Protein AF-0000000085314714 (afdb_hom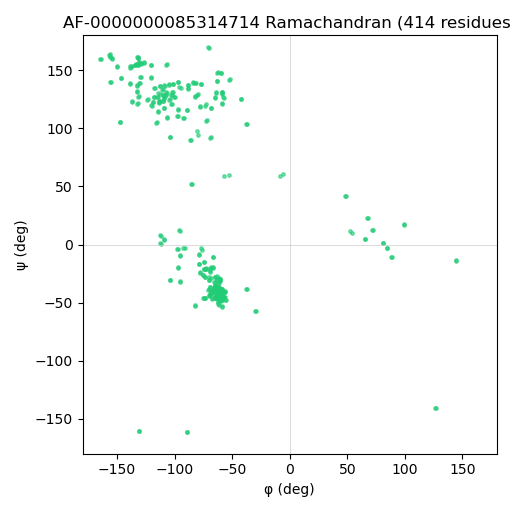odimer)

Nearest PDB structures (foldseek):
  2amh-assembly1_A  TM=9.306E-01  e=4.611E-21  Trypanosoma brucei
  4oo0-assembly1_B  TM=8.594E-01  e=4.363E-16  Burkholderia cenocepacia J2315
  2p5x-assembly2_B  TM=8.399E-01  e=3.179E-16  Homo sapiens
  4lu1-assembly1_A  TM=8.418E-01  e=2.316E-16  Escherichia coli K-12
  4jhc-assembly1_A  TM=8.357E-01  e=5.987E-16  Escherichia coli K-12

Foldseek 3Di:
DPDLVVLQVQEEEEEADPAPLVVVVCVVLPDDYHYHYFDDDLVVQDDQDQQVSFQVSQVVSVVRVCVVVVLQLPQPPPHRKYKYKGKGKWKADPSDTFFQDPDLVQLLVLVQSLEQHKIKMKMKIWMATSNVRDIDIDMDMKMWHWYGQDPVLSVVLSVVVPLRRGHSSDDCPDPSGVVGTDDMGDDPSNRSHDDPVVVVVRSSVNSVD/DPDLVVLQVQEEEEEQDPAPLVVVVCVVLPDDYHYHYFDDDLVVQDDQDQQVSFQVSQVVSVVRVCVVVVLDLPQPPPHRKYKYKGKGKWKADPSDTFFQDPDLVQLLVLVQSLEQHKIKMKMKIWMATSNVRDIDIDMDMKMWHWYGQDPVLSVVLSVVVPLRRGHSSDDCPDPSGVVGTDDMGDDPSNRSHDDPVVVVVRSSVNSVD

Sequence (418 aa):
MANPRFQMKNAKIILGSSSMARRKILEEMGYEFTVMVADIDEKSIRREKPEDLVLALAEAKADAIISRLGIEGHKEENAHPTLLITADTVVVYEGMIREKPSSKEEARHFVKGYSGGCAIVVGSVVITNFTTGIKKRGWDRSEVYFHDIPDAVIDKLIDDGVTLNVAGGLMLEHPLTAPFVDTVIGTPDGVMGLSKSLTQKLLEESLESMANPRFQMKNAKIILGSSSMARRKILEEMGYEFTVMVADIDEKSIRREKPEDLVLALAEAKADAIISRLGIEGHKEENAHPTLLITADTVVVYEGMIREKPSSKEEARHFVKGYSGGCAIVVGSVVITNFTTGIKKRGWDRSEVYFHDIPDAVIDKLIDDGVTLNVAGGLMLEHPLTAPFVDTVIGTPDGVMGLSKSLTQKLLEESLES

Organism: NCBI:txid3103831

Structure (mmCIF, N/CA/C/O backbone):
data_AF-0000000085314714-model_v1
#
loop_
_entity.id
_entity.type
_entity.pdbx_description
1 polymer 'Maf-like protein'
#
loop_
_atom_site.group_PDB
_atom_site.id
_atom_site.type_symbol
_atom_site.label_atom_id
_atom_site.label_alt_id
_atom_site.label_comp_id
_atom_site.label_asym_id
_atom_site.label_entity_id
_atom_site.label_seq_id
_atom_site.pdbx_PDB_ins_code
_atom_site.Cartn_x
_atom_site.Cartn_y
_atom_site.Cartn_z
_atom_site.occupancy
_atom_site.B_iso_or_equiv
_atom_site.auth_seq_id
_atom_site.auth_comp_id
_atom_site.auth_asym_id
_atom_site.auth_atom_id
_atom_site.pdbx_PDB_model_num
ATOM 1 N N . MET A 1 1 ? -25.906 -23.328 -9.234 1 29 1 MET A N 1
ATOM 2 C CA . MET A 1 1 ? -24.453 -23.25 -9.094 1 29 1 MET A CA 1
ATOM 3 C C . MET A 1 1 ? -24.047 -22.438 -7.875 1 29 1 MET A C 1
ATOM 5 O O . MET A 1 1 ? -24.578 -21.344 -7.66 1 29 1 MET A O 1
ATOM 9 N N . ALA A 1 2 ? -23.5 -23.031 -6.934 1 41.5 2 ALA A N 1
ATOM 10 C CA . ALA A 1 2 ? -23.312 -22.391 -5.629 1 41.5 2 ALA A CA 1
ATOM 11 C C . ALA A 1 2 ? -22.5 -21.109 -5.754 1 41.5 2 ALA A C 1
ATOM 13 O O . ALA A 1 2 ? -21.688 -20.969 -6.668 1 41.5 2 ALA A O 1
ATOM 14 N N . ASN A 1 3 ? -22.969 -20.031 -5.258 1 42.62 3 ASN A N 1
ATOM 15 C CA . ASN A 1 3 ? -22.312 -18.719 -5.203 1 42.62 3 ASN A CA 1
ATOM 16 C C . ASN A 1 3 ? -20.828 -18.844 -4.93 1 42.62 3 ASN A C 1
ATOM 18 O O . ASN A 1 3 ? -20.422 -19.422 -3.92 1 42.62 3 ASN A O 1
ATOM 22 N N . PRO A 1 4 ? -19.984 -18.672 -5.98 1 50.34 4 PRO A N 1
ATOM 23 C CA . PRO A 1 4 ? -18.531 -18.844 -5.855 1 50.34 4 PRO A CA 1
ATOM 24 C C . PRO A 1 4 ? -17.984 -18.344 -4.52 1 50.34 4 PRO A C 1
ATOM 26 O O . PRO A 1 4 ? -17.047 -18.938 -3.979 1 50.34 4 PRO A O 1
ATOM 29 N N . ARG A 1 5 ? -18.5 -17.297 -4.059 1 54.56 5 ARG A N 1
ATOM 30 C CA . ARG A 1 5 ? -18.016 -16.766 -2.789 1 54.56 5 ARG A CA 1
ATOM 31 C C . ARG A 1 5 ? -18.328 -17.719 -1.642 1 54.56 5 ARG A C 1
ATOM 33 O O . ARG A 1 5 ? -17.531 -17.859 -0.709 1 54.56 5 ARG A O 1
ATOM 40 N N . PHE A 1 6 ? -19.531 -18.406 -1.705 1 49.47 6 PHE A N 1
ATOM 41 C CA . PHE A 1 6 ? -19.938 -19.422 -0.737 1 49.47 6 PHE A CA 1
ATOM 42 C C . PHE A 1 6 ? -19.016 -20.641 -0.804 1 49.47 6 PHE A C 1
ATOM 44 O O . PHE A 1 6 ? -18.656 -21.203 0.228 1 49.47 6 PHE A O 1
ATOM 51 N N . GLN A 1 7 ? -18.672 -20.984 -2.018 1 57.12 7 GLN A N 1
ATOM 52 C CA . GLN A 1 7 ? -17.797 -22.141 -2.154 1 57.12 7 GLN A CA 1
ATOM 53 C C . GLN A 1 7 ? -16.391 -21.844 -1.63 1 57.12 7 GLN A C 1
ATOM 55 O O . GLN A 1 7 ? -15.688 -22.734 -1.167 1 57.12 7 GLN A O 1
ATOM 60 N N . MET A 1 8 ? -16.062 -20.594 -1.611 1 66.5 8 MET A N 1
ATOM 61 C CA . MET A 1 8 ? -14.75 -20.219 -1.118 1 66.5 8 MET A CA 1
ATOM 62 C C . MET A 1 8 ? -14.641 -20.438 0.386 1 66.5 8 MET A C 1
ATOM 64 O O . MET A 1 8 ? -13.586 -20.828 0.888 1 66.5 8 MET A O 1
ATOM 68 N N . LYS A 1 9 ? -15.836 -20.266 0.928 1 63.81 9 LYS A N 1
ATOM 69 C CA . LYS A 1 9 ? -15.852 -20.406 2.381 1 63.81 9 LYS A CA 1
ATOM 70 C C . LYS A 1 9 ? -15.594 -21.859 2.801 1 63.81 9 LYS A C 1
ATOM 72 O O . LYS A 1 9 ? -15.055 -22.109 3.879 1 63.81 9 LYS A O 1
ATOM 77 N N . ASN A 1 10 ? -15.789 -22.734 1.937 1 77.88 10 ASN A N 1
ATOM 78 C CA . ASN A 1 10 ? -15.656 -24.125 2.33 1 77.88 10 ASN A CA 1
ATOM 79 C C . ASN A 1 10 ? -14.461 -24.797 1.655 1 77.88 10 ASN A C 1
ATOM 81 O O . ASN A 1 10 ? -14.195 -25.969 1.868 1 77.88 10 ASN A O 1
ATOM 85 N N . ALA A 1 11 ? -13.805 -24.078 0.936 1 86.94 11 ALA A N 1
ATOM 86 C CA . ALA A 1 11 ? -12.672 -24.656 0.219 1 86.94 11 ALA A CA 1
ATOM 87 C C . ALA A 1 11 ? -11.438 -24.734 1.113 1 86.94 11 ALA A C 1
ATOM 89 O O . ALA A 1 11 ? -11.234 -23.875 1.968 1 86.94 11 ALA A O 1
ATOM 90 N N . LYS A 1 12 ? -10.758 -25.844 0.974 1 91.69 12 LYS A N 1
ATOM 91 C CA . LYS A 1 12 ? -9.438 -25.922 1.584 1 91.69 12 LYS A CA 1
ATOM 92 C C . LYS A 1 12 ? -8.391 -25.219 0.716 1 91.69 12 LYS A C 1
ATOM 94 O O . LYS A 1 12 ? -8.289 -25.5 -0.482 1 91.69 12 LYS A O 1
ATOM 99 N N . ILE A 1 13 ? -7.621 -24.344 1.322 1 95.44 13 ILE A N 1
ATOM 100 C CA . ILE A 1 13 ? -6.645 -23.578 0.559 1 95.44 13 ILE A CA 1
ATOM 101 C C . ILE A 1 13 ? -5.23 -23.969 0.988 1 95.44 13 ILE A C 1
ATOM 103 O O . ILE A 1 13 ? -4.949 -24.078 2.184 1 95.44 13 ILE A O 1
ATOM 107 N N . ILE A 1 14 ? -4.422 -24.25 0.016 1 96.38 14 ILE A N 1
ATOM 108 C CA . ILE A 1 14 ? -2.996 -24.484 0.217 1 96.38 14 ILE A CA 1
ATOM 109 C C . ILE A 1 14 ? -2.191 -23.375 -0.437 1 96.38 14 ILE A C 1
ATOM 111 O O . ILE A 1 14 ? -2.357 -23.094 -1.627 1 96.38 14 ILE A O 1
ATOM 115 N N . LEU A 1 15 ? -1.386 -22.719 0.31 1 98.12 15 LEU A N 1
ATOM 116 C CA . LEU A 1 15 ? -0.444 -21.734 -0.231 1 98.12 15 LEU A CA 1
ATOM 117 C C . LEU A 1 15 ? 0.9 -22.391 -0.532 1 98.12 15 LEU A C 1
ATOM 119 O O . LEU A 1 15 ? 1.63 -22.766 0.387 1 98.12 15 LEU A O 1
ATOM 123 N N . GLY A 1 16 ? 1.204 -22.547 -1.784 1 97.5 16 GLY A N 1
ATOM 124 C CA . GLY A 1 16 ? 2.447 -23.156 -2.223 1 97.5 16 GLY A CA 1
ATOM 125 C C . GLY A 1 16 ? 3.605 -22.188 -2.291 1 97.5 16 GLY A C 1
ATOM 126 O O . GLY A 1 16 ? 4.277 -22.078 -3.318 1 97.5 16 GLY A O 1
ATOM 127 N N . SER A 1 17 ? 3.857 -21.453 -1.229 1 96.06 17 SER A N 1
ATOM 128 C CA . SER A 1 17 ? 4.91 -20.438 -1.172 1 96.06 17 SER A CA 1
ATOM 129 C C . SER A 1 17 ? 5.512 -20.344 0.226 1 96.06 17 SER A C 1
ATOM 131 O O . SER A 1 17 ? 4.801 -20.469 1.225 1 96.06 17 SER A O 1
ATOM 133 N N . SER A 1 18 ? 6.785 -20.125 0.304 1 91.38 18 SER A N 1
ATOM 134 C CA . SER A 1 18 ? 7.453 -19.875 1.578 1 91.38 18 SER A CA 1
ATOM 135 C C . SER A 1 18 ? 7.508 -18.391 1.896 1 91.38 18 SER A C 1
ATOM 137 O O . SER A 1 18 ? 8.047 -17.984 2.932 1 91.38 18 SER A O 1
ATOM 139 N N . SER A 1 19 ? 7.047 -17.594 1.016 1 92.38 19 SER A N 1
ATOM 140 C CA . SER A 1 19 ? 7.117 -16.141 1.167 1 92.38 19 SER A CA 1
ATOM 141 C C . SER A 1 19 ? 6.285 -15.672 2.352 1 92.38 19 SER A C 1
ATOM 143 O O . SER A 1 19 ? 5.078 -15.914 2.404 1 92.38 19 SER A O 1
ATOM 145 N N . MET A 1 20 ? 6.902 -14.93 3.227 1 91.19 20 MET A N 1
ATOM 146 C CA . MET A 1 20 ? 6.195 -14.352 4.367 1 91.19 20 MET A CA 1
ATOM 147 C C . MET A 1 20 ? 5.172 -13.32 3.904 1 91.19 20 MET A C 1
ATOM 149 O O . MET A 1 20 ? 4.062 -13.258 4.438 1 91.19 20 MET A O 1
ATOM 153 N N . ALA A 1 21 ? 5.578 -12.578 2.934 1 93.44 21 ALA A N 1
ATOM 154 C CA . ALA A 1 21 ? 4.684 -11.555 2.4 1 93.44 21 ALA A CA 1
ATOM 155 C C . ALA A 1 21 ? 3.414 -12.18 1.826 1 93.44 21 ALA A C 1
ATOM 157 O O . ALA A 1 21 ? 2.307 -11.703 2.08 1 93.44 21 ALA A O 1
ATOM 158 N N . ARG A 1 22 ? 3.543 -13.227 1.074 1 96.75 22 ARG A N 1
ATOM 159 C CA . ARG A 1 22 ? 2.393 -13.891 0.471 1 96.75 22 ARG A CA 1
ATOM 160 C C . ARG A 1 22 ? 1.48 -14.484 1.539 1 96.75 22 ARG A C 1
ATOM 162 O O . ARG A 1 22 ? 0.255 -14.414 1.424 1 96.75 22 ARG A O 1
ATOM 169 N N . ARG A 1 23 ? 2.064 -15 2.549 1 96.38 23 ARG A N 1
ATOM 170 C CA . ARG A 1 23 ? 1.288 -15.523 3.668 1 96.38 23 ARG A CA 1
ATOM 171 C C . ARG A 1 23 ? 0.469 -14.422 4.328 1 96.38 23 ARG A C 1
ATOM 173 O O . ARG A 1 23 ? -0.729 -14.586 4.566 1 96.38 23 ARG A O 1
ATOM 180 N N . LYS A 1 24 ? 1.104 -13.359 4.625 1 94.5 24 LYS A N 1
ATOM 181 C CA . LYS A 1 24 ? 0.446 -12.227 5.273 1 94.5 24 LYS A CA 1
ATOM 182 C C . LYS A 1 24 ? -0.709 -11.703 4.426 1 94.5 24 LYS A C 1
ATOM 184 O O . LYS A 1 24 ? -1.791 -11.422 4.945 1 94.5 24 LYS A O 1
ATOM 189 N N . ILE A 1 25 ? -0.472 -11.578 3.174 1 95.25 25 ILE A N 1
ATOM 190 C CA . ILE A 1 25 ? -1.475 -11.031 2.266 1 95.25 25 ILE A CA 1
ATOM 191 C C . ILE A 1 25 ? -2.684 -11.961 2.213 1 95.25 25 ILE A C 1
ATOM 193 O O . ILE A 1 25 ? -3.828 -11.508 2.291 1 95.25 25 ILE A O 1
ATOM 197 N N . LEU A 1 26 ? -2.432 -13.242 2.08 1 96.06 26 LEU A N 1
ATOM 198 C CA . LEU A 1 26 ? -3.533 -14.195 2.035 1 96.06 26 LEU A CA 1
ATOM 199 C C . LEU A 1 26 ? -4.324 -14.18 3.34 1 96.06 26 LEU A C 1
ATOM 201 O O . LEU A 1 26 ? -5.551 -14.305 3.328 1 96.06 26 LEU A O 1
ATOM 205 N N . GLU A 1 27 ? -3.623 -14 4.438 1 94.5 27 GLU A N 1
ATOM 206 C CA . GLU A 1 27 ? -4.285 -13.844 5.727 1 94.5 27 GLU A CA 1
ATOM 207 C C . GLU A 1 27 ? -5.16 -12.594 5.75 1 94.5 27 GLU A C 1
ATOM 209 O O . GLU A 1 27 ? -6.301 -12.641 6.215 1 94.5 27 GLU A O 1
ATOM 214 N N . GLU A 1 28 ? -4.629 -11.555 5.277 1 90.62 28 GLU A N 1
ATOM 215 C CA . GLU A 1 28 ? -5.363 -10.289 5.234 1 90.62 28 GLU A CA 1
ATOM 216 C C . GLU A 1 28 ? -6.625 -10.414 4.383 1 90.62 28 GLU A C 1
ATOM 218 O O . GLU A 1 28 ? -7.609 -9.711 4.617 1 90.62 28 GLU A O 1
ATOM 223 N N . MET A 1 29 ? -6.605 -11.258 3.418 1 91.94 29 MET A N 1
ATOM 224 C CA . MET A 1 29 ? -7.762 -11.477 2.555 1 91.94 29 MET A CA 1
ATOM 225 C C . MET A 1 29 ? -8.844 -12.273 3.283 1 91.94 29 MET A C 1
ATOM 227 O O . MET A 1 29 ? -9.969 -12.398 2.791 1 91.94 29 MET A O 1
ATOM 231 N N . GLY A 1 30 ? -8.453 -12.883 4.398 1 89.19 30 GLY A N 1
ATOM 232 C CA . GLY A 1 30 ? -9.438 -13.562 5.234 1 89.19 30 GLY A CA 1
ATOM 233 C C . GLY A 1 30 ? -9.477 -15.062 5.008 1 89.19 30 GLY A C 1
ATOM 234 O O . GLY A 1 30 ? -10.438 -15.727 5.395 1 89.19 30 GLY A O 1
ATOM 235 N N . TYR A 1 31 ? -8.461 -15.57 4.406 1 92.56 31 TYR A N 1
ATOM 236 C CA . TYR A 1 31 ? -8.469 -17 4.105 1 92.56 31 TYR A CA 1
ATOM 237 C C . TYR A 1 31 ? -7.711 -17.781 5.168 1 92.56 31 TYR A C 1
ATOM 239 O O . TYR A 1 31 ? -6.695 -17.312 5.688 1 92.56 31 TYR A O 1
ATOM 247 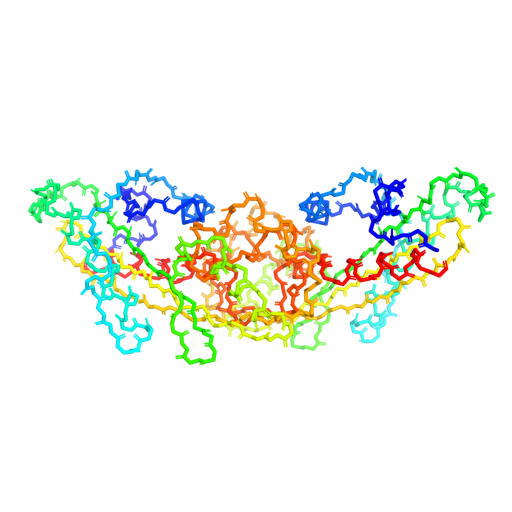N N . GLU A 1 32 ? -8.273 -18.906 5.508 1 93.56 32 GLU A N 1
ATOM 248 C CA . GLU A 1 32 ? -7.512 -19.938 6.215 1 93.56 32 GLU A CA 1
ATOM 249 C C . GLU A 1 32 ? -6.801 -20.875 5.238 1 93.56 32 GLU A C 1
ATOM 251 O O . GLU A 1 32 ? -7.375 -21.281 4.227 1 93.56 32 GLU A O 1
ATOM 256 N N . PHE A 1 33 ? -5.555 -21.172 5.578 1 96 33 PHE A N 1
ATOM 257 C CA . PHE A 1 33 ? -4.809 -21.969 4.617 1 96 33 PHE A CA 1
ATOM 258 C C . PHE A 1 33 ? -3.674 -22.719 5.301 1 96 33 PHE A C 1
ATOM 260 O O . PHE A 1 33 ? -3.33 -22.422 6.449 1 96 33 PHE A O 1
ATOM 267 N N . THR A 1 34 ? -3.188 -23.719 4.645 1 96 34 THR A N 1
ATOM 268 C CA . THR A 1 34 ? -1.948 -24.406 5.008 1 96 34 THR A CA 1
ATOM 269 C C . THR A 1 34 ? -0.834 -24.047 4.023 1 96 34 THR A C 1
ATOM 271 O O . THR A 1 34 ? -1.103 -23.656 2.887 1 96 34 THR A O 1
ATOM 274 N N . VAL A 1 35 ? 0.402 -24.156 4.484 1 97 35 VAL A N 1
ATOM 275 C CA . VAL A 1 35 ? 1.544 -23.797 3.648 1 97 35 VAL A CA 1
ATOM 276 C C . VAL A 1 35 ? 2.285 -25.062 3.213 1 97 35 VAL A C 1
ATOM 278 O O . VAL A 1 35 ? 2.512 -25.953 4.02 1 97 35 VAL A O 1
ATOM 281 N N . MET A 1 36 ? 2.557 -25.156 2.012 1 94.94 36 MET A N 1
ATOM 282 C CA . MET A 1 36 ? 3.402 -26.203 1.451 1 94.94 36 MET A CA 1
ATOM 283 C C . MET A 1 36 ? 4.438 -25.625 0.495 1 94.94 36 MET A C 1
ATOM 285 O O . MET A 1 36 ? 4.082 -25.031 -0.53 1 94.94 36 MET A O 1
ATOM 289 N N . VAL A 1 37 ? 5.637 -25.828 0.771 1 93.31 37 VAL A N 1
ATOM 290 C CA . VAL A 1 37 ? 6.695 -25.219 -0.021 1 93.31 37 VAL A CA 1
ATOM 291 C C . VAL A 1 37 ? 7.164 -26.188 -1.098 1 93.31 37 VAL A C 1
ATOM 293 O O . VAL A 1 37 ? 7.32 -27.375 -0.837 1 93.31 37 VAL A O 1
ATOM 296 N N . ALA A 1 38 ? 7.289 -25.625 -2.273 1 90.5 38 ALA A N 1
ATOM 297 C CA . ALA A 1 38 ? 7.801 -26.422 -3.389 1 90.5 38 ALA A CA 1
ATOM 298 C C . ALA A 1 38 ? 9.328 -26.438 -3.389 1 90.5 38 ALA A C 1
ATOM 300 O O . ALA A 1 38 ? 9.969 -25.438 -3.072 1 90.5 38 ALA A O 1
ATOM 301 N N . ASP A 1 39 ? 9.859 -27.594 -3.678 1 88.38 39 ASP A N 1
ATOM 302 C CA . ASP A 1 39 ? 11.297 -27.75 -3.852 1 88.38 39 ASP A CA 1
ATOM 303 C C . ASP A 1 39 ? 11.664 -27.859 -5.332 1 88.38 39 ASP A C 1
ATOM 305 O O . ASP A 1 39 ? 11.656 -28.953 -5.902 1 88.38 39 ASP A O 1
ATOM 309 N N . ILE A 1 40 ? 11.961 -26.719 -5.902 1 92.12 40 ILE A N 1
ATOM 310 C CA . ILE A 1 40 ? 12.312 -26.75 -7.316 1 92.12 40 ILE A CA 1
ATOM 311 C C . ILE A 1 40 ? 13.609 -25.969 -7.539 1 92.12 40 ILE A C 1
ATOM 313 O O . ILE A 1 40 ? 13.984 -25.141 -6.715 1 92.12 40 ILE A O 1
ATOM 317 N N . ASP A 1 41 ? 14.297 -26.281 -8.625 1 93.38 41 ASP A N 1
ATOM 318 C CA . ASP A 1 41 ? 15.438 -25.484 -9.078 1 93.38 41 ASP A CA 1
ATOM 319 C C . ASP A 1 41 ? 14.992 -24.328 -9.961 1 93.38 41 ASP A C 1
ATOM 321 O O . ASP A 1 41 ? 14.969 -24.438 -11.188 1 93.38 41 ASP A O 1
ATOM 325 N N . GLU A 1 42 ? 14.719 -23.203 -9.312 1 91.19 42 GLU A N 1
ATOM 326 C CA . GLU A 1 42 ? 14.172 -22.047 -10.016 1 91.19 42 GLU A CA 1
ATOM 327 C C . GLU A 1 42 ? 15.133 -21.547 -11.078 1 91.19 42 GLU A C 1
ATOM 329 O O . GLU A 1 42 ? 14.711 -21.016 -12.109 1 91.19 42 GLU A O 1
ATOM 334 N N . LYS A 1 43 ? 16.391 -21.719 -10.914 1 89 43 LYS A N 1
ATOM 335 C CA . LYS A 1 43 ? 17.406 -21.172 -11.805 1 89 43 LYS A CA 1
ATOM 336 C C . LYS A 1 43 ? 17.422 -21.922 -13.141 1 89 43 LYS A C 1
ATOM 338 O O . LYS A 1 43 ? 17.938 -21.406 -14.141 1 89 43 LYS A O 1
ATOM 343 N N . SER A 1 44 ? 16.922 -23.062 -13.133 1 93.88 44 SER A N 1
ATOM 344 C CA . SER A 1 44 ? 16.906 -23.875 -14.344 1 93.88 44 SER A CA 1
ATOM 345 C C . SER A 1 44 ? 15.781 -23.438 -15.281 1 93.88 44 SER A C 1
ATOM 347 O O . SER A 1 44 ? 15.766 -23.812 -16.453 1 93.88 44 SER A O 1
ATOM 349 N N . ILE A 1 45 ? 14.852 -22.719 -14.805 1 95.5 45 ILE A N 1
ATOM 350 C CA . ILE A 1 45 ? 13.734 -22.234 -15.602 1 95.5 45 ILE A CA 1
ATOM 351 C C . ILE A 1 45 ? 14 -20.812 -16.078 1 95.5 45 ILE A C 1
ATOM 353 O O . ILE A 1 45 ? 14.109 -19.891 -15.258 1 95.5 45 ILE A O 1
ATOM 357 N N . ARG A 1 46 ? 14.102 -20.656 -17.391 1 94.69 46 ARG A N 1
ATOM 358 C CA . ARG A 1 46 ? 14.406 -19.328 -17.938 1 94.69 46 ARG A CA 1
ATOM 359 C C . ARG A 1 46 ? 13.438 -18.969 -19.047 1 94.69 46 ARG A C 1
ATOM 361 O O . ARG A 1 46 ? 12.984 -19.844 -19.797 1 94.69 46 ARG A O 1
ATOM 368 N N . ARG A 1 47 ? 13.055 -17.781 -19.016 1 96.06 47 ARG A N 1
ATOM 369 C CA . ARG A 1 47 ? 12.25 -17.172 -20.062 1 96.06 47 ARG A CA 1
ATOM 370 C C . ARG A 1 47 ? 12.75 -15.758 -20.391 1 96.06 47 ARG A C 1
ATOM 372 O O . ARG A 1 47 ? 13.32 -15.086 -19.516 1 96.06 47 ARG A O 1
ATOM 379 N N . GLU A 1 48 ? 12.516 -15.312 -21.594 1 94.69 48 GLU A N 1
ATOM 380 C CA . GLU A 1 48 ? 12.953 -13.984 -22.016 1 94.69 48 GLU A CA 1
ATOM 381 C C . GLU A 1 48 ? 12.07 -12.898 -21.406 1 94.69 48 GLU A C 1
ATOM 383 O O . GLU A 1 48 ? 12.578 -11.898 -20.875 1 94.69 48 GLU A O 1
ATOM 388 N N . LYS A 1 49 ? 10.812 -13.094 -21.469 1 97.75 49 LYS A N 1
ATOM 389 C CA . LYS A 1 49 ? 9.875 -12.109 -20.922 1 97.75 49 LYS A CA 1
ATOM 390 C C . LYS A 1 49 ? 9.594 -12.383 -19.453 1 97.75 49 LYS A C 1
ATOM 392 O O . LYS A 1 49 ? 9.344 -13.523 -19.062 1 97.75 49 LYS A O 1
ATOM 397 N N . PRO A 1 50 ? 9.633 -11.297 -18.625 1 98.31 50 PRO A N 1
ATOM 398 C CA . PRO A 1 50 ? 9.406 -11.492 -17.188 1 98.31 50 PRO A CA 1
ATOM 399 C C . PRO A 1 50 ? 8.07 -12.164 -16.891 1 98.31 50 PRO A C 1
ATOM 401 O O . PRO A 1 50 ? 7.984 -13 -15.992 1 98.31 50 PRO A O 1
ATOM 404 N N . GLU A 1 51 ? 6.973 -11.781 -17.625 1 98.38 51 GLU A N 1
ATOM 405 C CA . GLU A 1 51 ? 5.652 -12.352 -17.359 1 98.38 51 GLU A CA 1
ATOM 406 C C . GLU A 1 51 ? 5.641 -13.852 -17.656 1 98.38 51 GLU A C 1
ATOM 408 O O . GLU A 1 51 ? 4.996 -14.625 -16.938 1 98.38 51 GLU A O 1
ATOM 413 N N . ASP A 1 52 ? 6.363 -14.25 -18.703 1 98.38 52 ASP A N 1
ATOM 414 C CA . ASP A 1 52 ? 6.473 -15.672 -19 1 98.38 52 ASP A CA 1
ATOM 415 C C . ASP A 1 52 ? 7.266 -16.406 -17.922 1 98.38 52 ASP A C 1
ATOM 417 O O . ASP A 1 52 ? 6.93 -17.531 -17.562 1 98.38 52 ASP A O 1
ATOM 421 N N . LEU A 1 53 ? 8.305 -15.789 -17.5 1 98.44 53 LEU A N 1
ATOM 422 C CA . LEU A 1 53 ? 9.172 -16.406 -16.5 1 98.44 53 LEU A CA 1
ATOM 423 C C . LEU A 1 53 ? 8.406 -16.656 -15.203 1 98.44 53 LEU A C 1
ATOM 425 O O . LEU A 1 53 ? 8.406 -17.766 -14.688 1 98.44 53 LEU A O 1
ATOM 429 N N . VAL A 1 54 ? 7.746 -15.617 -14.68 1 98.5 54 VAL A N 1
ATOM 430 C CA . VAL A 1 54 ? 7.07 -15.766 -13.398 1 98.5 54 VAL A CA 1
ATOM 431 C C . VAL A 1 54 ? 5.945 -16.797 -13.516 1 98.5 54 VAL A C 1
ATOM 433 O O . VAL A 1 54 ? 5.68 -17.547 -12.57 1 98.5 54 VAL A O 1
ATOM 436 N N . LEU A 1 55 ? 5.254 -16.828 -14.641 1 98.69 55 LEU A N 1
ATOM 437 C CA . LEU A 1 55 ? 4.211 -17.828 -14.844 1 98.69 55 LEU A CA 1
ATOM 438 C C . LEU A 1 55 ? 4.805 -19.234 -14.859 1 98.69 55 LEU A C 1
ATOM 440 O O . LEU A 1 55 ? 4.273 -20.141 -14.211 1 98.69 55 LEU A O 1
ATOM 444 N N . ALA A 1 56 ? 5.891 -19.391 -15.594 1 98.38 56 ALA A N 1
ATOM 445 C CA . ALA A 1 56 ? 6.551 -20.688 -15.664 1 98.38 56 ALA A CA 1
ATOM 446 C C . ALA A 1 56 ? 6.992 -21.156 -14.273 1 98.38 56 ALA A C 1
ATOM 448 O O . ALA A 1 56 ? 6.824 -22.328 -13.93 1 98.38 56 ALA A O 1
ATOM 449 N N . LEU A 1 57 ? 7.516 -20.297 -13.508 1 97.88 57 LEU A N 1
ATOM 450 C CA . LEU A 1 57 ? 8 -20.625 -12.172 1 97.88 57 LEU A CA 1
ATOM 451 C C . LEU A 1 57 ? 6.844 -20.984 -11.25 1 97.88 57 LEU A C 1
ATOM 453 O O . LEU A 1 57 ? 6.926 -21.969 -10.508 1 97.88 57 LEU A O 1
ATOM 457 N N . ALA A 1 58 ? 5.781 -20.203 -11.258 1 98.25 58 ALA A N 1
ATOM 458 C CA . ALA A 1 58 ? 4.613 -20.5 -10.43 1 98.25 58 ALA A CA 1
ATOM 459 C C . ALA A 1 58 ? 4.016 -21.859 -10.805 1 98.25 58 ALA A C 1
ATOM 461 O O . ALA A 1 58 ? 3.617 -22.625 -9.93 1 98.25 58 ALA A O 1
ATOM 462 N N . GLU A 1 59 ? 3.953 -22.125 -12.078 1 97.94 59 GLU A N 1
ATOM 463 C CA . GLU A 1 59 ? 3.439 -23.406 -12.547 1 97.94 59 GLU A CA 1
ATOM 464 C C . GLU A 1 59 ? 4.34 -24.562 -12.109 1 97.94 59 GLU A C 1
ATOM 466 O O . GLU A 1 59 ? 3.85 -25.625 -11.719 1 97.94 59 GLU A O 1
ATOM 471 N N . ALA A 1 60 ? 5.609 -24.359 -12.25 1 97.69 60 ALA A N 1
ATOM 472 C CA . ALA A 1 60 ? 6.555 -25.391 -11.82 1 97.69 60 ALA A CA 1
ATOM 473 C C . ALA A 1 60 ? 6.395 -25.688 -10.336 1 97.69 60 ALA A C 1
ATOM 475 O O . ALA A 1 60 ? 6.477 -26.859 -9.922 1 97.69 60 ALA A O 1
ATOM 476 N N . LYS A 1 61 ? 6.195 -24.656 -9.547 1 97.56 61 LYS A N 1
ATOM 477 C CA . LYS A 1 61 ? 5.953 -24.844 -8.117 1 97.56 61 LYS A CA 1
ATOM 478 C C . LYS A 1 61 ? 4.684 -25.656 -7.883 1 97.56 61 LYS A C 1
ATOM 480 O O . LYS A 1 61 ? 4.668 -26.562 -7.039 1 97.56 61 LYS A O 1
ATOM 485 N N . ALA A 1 62 ? 3.633 -25.344 -8.586 1 96.88 62 ALA A N 1
ATOM 486 C CA . ALA A 1 62 ? 2.379 -26.078 -8.469 1 96.88 62 ALA A CA 1
ATOM 487 C C . ALA A 1 62 ? 2.574 -27.547 -8.828 1 96.88 62 ALA A C 1
ATOM 489 O O . ALA A 1 62 ? 2.158 -28.438 -8.078 1 96.88 62 ALA A O 1
ATOM 490 N N . ASP A 1 63 ? 3.236 -27.797 -9.898 1 95.38 63 ASP A N 1
ATOM 491 C CA . ASP A 1 63 ? 3.463 -29.156 -10.375 1 95.38 63 ASP A CA 1
ATOM 492 C C . ASP A 1 63 ? 4.277 -29.969 -9.367 1 95.38 63 ASP A C 1
ATOM 494 O O . ASP A 1 63 ? 4.004 -31.141 -9.141 1 95.38 63 ASP A O 1
ATOM 498 N N . ALA A 1 64 ? 5.262 -29.328 -8.797 1 95.5 64 ALA A N 1
ATOM 499 C CA . ALA A 1 64 ? 6.098 -30 -7.805 1 95.5 64 ALA A CA 1
ATOM 500 C C . ALA A 1 64 ? 5.277 -30.422 -6.586 1 95.5 64 ALA A C 1
ATOM 502 O O . ALA A 1 64 ? 5.441 -31.531 -6.07 1 95.5 64 ALA A O 1
ATOM 503 N N . ILE A 1 65 ? 4.383 -29.578 -6.129 1 94.69 65 ILE A N 1
ATOM 504 C CA . ILE A 1 65 ? 3.562 -29.844 -4.957 1 94.69 65 ILE A CA 1
ATOM 505 C C . ILE A 1 65 ? 2.547 -30.938 -5.281 1 94.69 65 ILE A C 1
ATOM 507 O O . ILE A 1 65 ? 2.324 -31.844 -4.477 1 94.69 65 ILE A O 1
ATOM 511 N N . ILE A 1 66 ? 1.923 -30.859 -6.414 1 92.38 66 ILE A N 1
ATOM 512 C CA . ILE A 1 66 ? 0.954 -31.859 -6.852 1 92.38 66 ILE A CA 1
ATOM 513 C C . ILE A 1 66 ? 1.615 -33.25 -6.898 1 92.38 66 ILE A C 1
ATOM 515 O O . ILE A 1 66 ? 1.049 -34.219 -6.418 1 92.38 66 ILE A O 1
ATOM 519 N N . SER A 1 67 ? 2.785 -33.25 -7.457 1 91.06 67 SER A N 1
ATOM 520 C CA . SER A 1 67 ? 3.527 -34.5 -7.562 1 91.06 67 SER A CA 1
ATOM 521 C C . SER A 1 67 ? 3.832 -35.062 -6.188 1 91.06 67 SER A C 1
ATOM 523 O O . SER A 1 67 ? 3.719 -36.281 -5.98 1 91.06 67 SER A O 1
ATOM 525 N N . ARG A 1 68 ? 4.172 -34.25 -5.262 1 89.75 68 ARG A N 1
ATOM 526 C CA . ARG A 1 68 ? 4.504 -34.688 -3.906 1 89.75 68 ARG A CA 1
ATOM 527 C C . ARG A 1 68 ? 3.275 -35.219 -3.182 1 89.75 68 ARG A C 1
ATOM 529 O O . ARG A 1 68 ? 3.369 -36.188 -2.416 1 89.75 68 ARG A O 1
ATOM 536 N N . LEU A 1 69 ? 2.168 -34.562 -3.375 1 87 69 LEU A N 1
ATOM 537 C CA . LEU A 1 69 ? 0.938 -34.938 -2.686 1 87 69 LEU A CA 1
ATOM 538 C C . LEU A 1 69 ? 0.323 -36.188 -3.309 1 87 69 LEU A C 1
ATOM 540 O O . LEU A 1 69 ? -0.51 -36.844 -2.688 1 87 69 LEU A O 1
ATOM 544 N N . GLY A 1 70 ? 0.819 -36.656 -4.277 1 75.94 70 GLY A N 1
ATOM 545 C CA . GLY A 1 70 ? 0.258 -37.812 -4.941 1 75.94 70 GLY A CA 1
ATOM 546 C C . GLY A 1 70 ? -1.206 -37.625 -5.305 1 75.94 70 GLY A C 1
ATOM 547 O O . GLY A 1 70 ? -1.968 -38.625 -5.297 1 75.94 70 GLY A O 1
ATOM 548 N N . ILE A 1 71 ? -1.688 -36.344 -5.156 1 62.28 71 ILE A N 1
ATOM 549 C CA . ILE A 1 71 ? -3.111 -36.125 -5.387 1 62.28 71 ILE A CA 1
ATOM 550 C C . ILE A 1 71 ? -3.428 -36.312 -6.871 1 62.28 71 ILE A C 1
ATOM 552 O O . ILE A 1 71 ? -2.787 -35.688 -7.727 1 62.28 71 ILE A O 1
ATOM 556 N N . GLU A 1 72 ? -3.779 -37.438 -7.219 1 54.5 72 GLU A N 1
ATOM 557 C CA . GLU A 1 72 ? -4.449 -37.562 -8.508 1 54.5 72 GLU A CA 1
ATOM 558 C C . GLU A 1 72 ? -5.871 -37.031 -8.453 1 54.5 72 GLU A C 1
ATOM 560 O O . GLU A 1 72 ? -6.48 -36.969 -7.383 1 54.5 72 GLU A O 1
ATOM 565 N N . GLY A 1 73 ? -6.234 -35.969 -9.281 1 52.53 73 GLY A N 1
ATOM 566 C CA . GLY A 1 73 ? -7.582 -35.438 -9.398 1 52.53 73 GLY A CA 1
ATOM 567 C C . GLY A 1 73 ? -8.609 -36.25 -8.633 1 52.53 73 GLY A C 1
ATOM 568 O O . GLY A 1 73 ? -8.891 -37.406 -8.984 1 52.53 73 GLY A O 1
ATOM 569 N N . HIS A 1 74 ? -8.438 -36.344 -7.352 1 52.25 74 HIS A N 1
ATOM 570 C CA . HIS A 1 74 ? -9.445 -37.188 -6.727 1 52.25 74 HIS A CA 1
ATOM 571 C C . HIS A 1 74 ? -10.75 -36.406 -6.52 1 52.25 74 HIS A C 1
ATOM 573 O O . HIS A 1 74 ? -10.758 -35.344 -5.938 1 52.25 74 HIS A O 1
ATOM 579 N N . LYS A 1 75 ? -11.68 -36.594 -7.469 1 51.88 75 LYS A N 1
ATOM 580 C CA . LYS A 1 75 ? -13.062 -36.125 -7.414 1 51.88 75 LYS A CA 1
ATOM 581 C C . LYS A 1 75 ? -13.773 -36.656 -6.172 1 51.88 75 LYS A C 1
ATOM 583 O O . LYS A 1 75 ? -14.164 -37.844 -6.133 1 51.88 75 LYS A O 1
ATOM 588 N N . GLU A 1 76 ? -13.289 -36.375 -5.02 1 50.12 76 GLU A N 1
ATOM 589 C CA . GLU A 1 76 ? -14.336 -36.812 -4.102 1 50.12 76 GLU A CA 1
ATOM 590 C C . GLU A 1 76 ? -15.539 -35.875 -4.133 1 50.12 76 GLU A C 1
ATOM 592 O O . GLU A 1 76 ? -15.391 -34.656 -4.027 1 50.12 76 GLU A O 1
ATOM 597 N N . GLU A 1 77 ? -16.672 -36.344 -4.766 1 50.69 77 GLU A N 1
ATOM 598 C CA . GLU A 1 77 ? -17.969 -35.688 -4.988 1 50.69 77 GLU A CA 1
ATOM 599 C C . GLU A 1 77 ? -18.281 -34.688 -3.877 1 50.69 77 GLU A C 1
ATOM 601 O O . GLU A 1 77 ? -18.844 -33.625 -4.133 1 50.69 77 GLU A O 1
ATOM 606 N N . ASN A 1 78 ? -18.297 -35.156 -2.59 1 52.16 78 ASN A N 1
ATOM 607 C CA . ASN A 1 78 ? -18.891 -34.375 -1.507 1 52.16 78 ASN A CA 1
ATOM 608 C C . ASN A 1 78 ? -17.828 -33.562 -0.768 1 52.16 78 ASN A C 1
ATOM 610 O O . ASN A 1 78 ? -18.094 -33.062 0.322 1 52.16 78 ASN A O 1
ATOM 614 N N . ALA A 1 79 ? -16.641 -33.5 -1.353 1 61.53 79 ALA A N 1
ATOM 615 C CA . ALA A 1 79 ? -15.586 -32.906 -0.532 1 61.53 79 ALA A CA 1
ATOM 616 C C . ALA A 1 79 ? -15.32 -31.453 -0.958 1 61.53 79 ALA A C 1
ATOM 618 O O . ALA A 1 79 ? -15.484 -31.109 -2.131 1 61.53 79 ALA A O 1
ATOM 619 N N . HIS A 1 80 ? -15.281 -30.656 -0.081 1 79.88 80 HIS A N 1
ATOM 620 C CA . HIS A 1 80 ? -14.859 -29.281 -0.283 1 79.88 80 HIS A CA 1
ATOM 621 C C . HIS A 1 80 ? -13.633 -29.203 -1.193 1 79.88 80 HIS A C 1
ATOM 623 O O . HIS A 1 80 ? -12.719 -30.031 -1.078 1 79.88 80 HIS A O 1
ATOM 629 N N . PRO A 1 81 ? -13.82 -28.391 -2.248 1 87.12 81 PRO A N 1
ATOM 630 C CA . PRO A 1 81 ? -12.672 -28.266 -3.15 1 87.12 81 PRO A CA 1
ATOM 631 C C . PRO A 1 81 ? -11.391 -2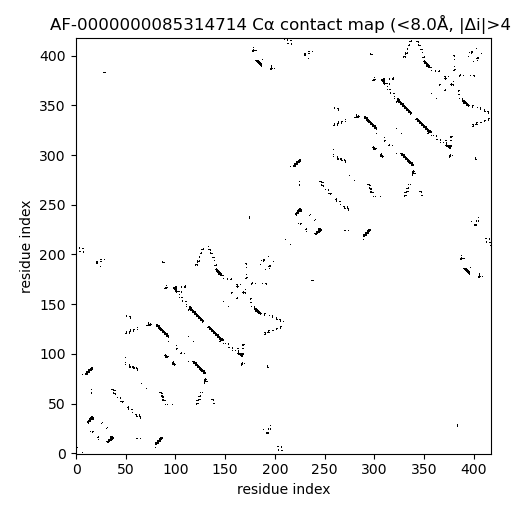7.875 -2.422 1 87.12 81 PRO A C 1
ATOM 633 O O . PRO A 1 81 ? -11.438 -27.172 -1.41 1 87.12 81 PRO A O 1
ATOM 636 N N . THR A 1 82 ? -10.344 -28.484 -2.904 1 91.12 82 THR A N 1
ATOM 637 C CA . THR A 1 82 ? -9.023 -28.062 -2.445 1 91.12 82 THR A CA 1
ATOM 638 C C . THR A 1 82 ? -8.312 -27.234 -3.508 1 91.12 82 THR A C 1
ATOM 640 O O . THR A 1 82 ? -8.18 -27.672 -4.656 1 91.12 82 THR A O 1
ATOM 643 N N . LEU A 1 83 ? -7.902 -26.062 -3.154 1 95.38 83 LEU A N 1
ATOM 644 C CA . LEU A 1 83 ? -7.27 -25.125 -4.074 1 95.38 83 LEU A CA 1
ATOM 645 C C . LEU A 1 83 ? -5.82 -24.875 -3.678 1 95.38 83 LEU A C 1
ATOM 647 O O . LEU A 1 83 ? -5.527 -24.609 -2.506 1 95.38 83 LEU A O 1
ATOM 651 N N . LEU A 1 84 ? -4.957 -25.062 -4.637 1 97 84 LEU A N 1
ATOM 652 C CA . LEU A 1 84 ? -3.545 -24.734 -4.457 1 97 84 LEU A CA 1
ATOM 653 C C . LEU A 1 84 ? -3.209 -23.391 -5.09 1 97 84 LEU A C 1
ATOM 655 O O . LEU A 1 84 ? -3.508 -23.156 -6.266 1 97 84 LEU A O 1
ATOM 659 N N . ILE A 1 85 ? -2.598 -22.5 -4.289 1 98.31 85 ILE A N 1
ATOM 660 C CA . ILE A 1 85 ? -2.154 -21.188 -4.777 1 98.31 85 ILE A CA 1
ATOM 661 C C . ILE A 1 85 ? -0.63 -21.156 -4.84 1 98.31 85 ILE A C 1
ATOM 663 O O . ILE A 1 85 ? 0.043 -21.328 -3.822 1 98.31 85 ILE A O 1
ATOM 667 N N . THR A 1 86 ? -0.058 -21 -5.965 1 98.56 86 THR A N 1
ATOM 668 C CA . THR A 1 86 ? 1.368 -20.75 -6.141 1 98.56 86 THR A CA 1
ATOM 669 C C . THR A 1 86 ? 1.598 -19.422 -6.855 1 98.56 86 THR A C 1
ATOM 671 O O . THR A 1 86 ? 0.715 -18.922 -7.559 1 98.56 86 THR A O 1
ATOM 674 N N . ALA A 1 87 ? 2.734 -18.859 -6.613 1 98.31 87 ALA A N 1
ATOM 675 C CA . ALA A 1 87 ? 3.055 -17.531 -7.141 1 98.31 87 ALA A CA 1
ATOM 676 C C . ALA A 1 87 ? 4.562 -17.344 -7.273 1 98.31 87 ALA A C 1
ATOM 678 O O . ALA A 1 87 ? 5.344 -18.125 -6.723 1 98.31 87 ALA A O 1
ATOM 679 N N . ASP A 1 88 ? 4.938 -16.406 -8.062 1 97.69 88 ASP A N 1
ATOM 680 C CA . ASP A 1 88 ? 6.324 -15.977 -8.203 1 97.69 88 ASP A CA 1
ATOM 681 C C . ASP A 1 88 ? 6.406 -14.5 -8.578 1 97.69 88 ASP A C 1
ATOM 683 O O . ASP A 1 88 ? 5.434 -13.922 -9.078 1 97.69 88 ASP A O 1
ATOM 687 N N . THR A 1 89 ? 7.48 -13.906 -8.203 1 97.75 89 THR A N 1
ATOM 688 C CA . THR A 1 89 ? 7.684 -12.484 -8.453 1 97.75 89 THR A CA 1
ATOM 689 C C . THR A 1 89 ? 9.125 -12.211 -8.891 1 97.75 89 THR A C 1
ATOM 691 O O . THR A 1 89 ? 10.062 -12.789 -8.344 1 97.75 89 THR A O 1
ATOM 694 N N . VAL A 1 90 ? 9.297 -11.352 -9.859 1 98 90 VAL A N 1
ATOM 695 C CA . VAL A 1 90 ? 10.617 -10.844 -10.234 1 98 90 VAL A CA 1
ATOM 696 C C . VAL A 1 90 ? 10.562 -9.32 -10.359 1 98 90 VAL A C 1
ATOM 698 O O . VAL A 1 90 ? 9.477 -8.734 -10.453 1 98 90 VAL A O 1
ATOM 701 N N . VAL A 1 91 ? 11.688 -8.719 -10.289 1 98.31 91 VAL A N 1
ATOM 702 C CA . VAL A 1 91 ? 11.836 -7.285 -10.516 1 98.31 91 VAL A CA 1
ATOM 703 C C . VAL A 1 91 ? 12.578 -7.043 -11.828 1 98.31 91 VAL A C 1
ATOM 705 O O . VAL A 1 91 ? 13.523 -7.77 -12.156 1 98.31 91 VAL A O 1
ATOM 708 N N . VAL A 1 92 ? 12.078 -6.145 -12.633 1 98.25 92 VAL A N 1
ATOM 709 C CA . VAL A 1 92 ? 12.75 -5.73 -13.859 1 98.25 92 VAL A CA 1
ATOM 710 C C . VAL A 1 92 ? 13.305 -4.312 -13.695 1 98.25 92 VAL A C 1
ATOM 712 O O . VAL A 1 92 ? 12.57 -3.398 -13.312 1 98.25 92 VAL A O 1
ATOM 715 N N . TYR A 1 93 ? 14.578 -4.168 -13.992 1 97.75 93 TYR A N 1
ATOM 716 C CA . TYR A 1 93 ? 15.242 -2.875 -13.914 1 97.75 93 TYR A CA 1
ATOM 717 C C . TYR A 1 93 ? 16.141 -2.654 -15.125 1 97.75 93 TYR A C 1
ATOM 719 O O . TYR A 1 93 ? 17.031 -3.467 -15.398 1 97.75 93 TYR A O 1
ATOM 727 N N . GLU A 1 94 ? 15.82 -1.563 -15.758 1 95 94 GLU A N 1
ATOM 728 C CA . GLU A 1 94 ? 16.578 -1.228 -16.969 1 95 94 GLU A CA 1
ATOM 729 C C . GLU A 1 94 ? 16.688 -2.43 -17.891 1 95 94 GLU A C 1
ATOM 731 O O . GLU A 1 94 ? 17.781 -2.756 -18.359 1 95 94 GLU A O 1
ATOM 736 N N . GLY A 1 95 ? 15.617 -3.121 -18.016 1 93.38 95 GLY A N 1
ATOM 737 C CA . GLY A 1 95 ? 15.508 -4.207 -18.969 1 93.38 95 GLY A CA 1
ATOM 738 C C . GLY A 1 95 ? 16.047 -5.523 -18.453 1 93.38 95 GLY A C 1
ATOM 739 O O . GLY A 1 95 ? 15.945 -6.555 -19.109 1 93.38 95 GLY A O 1
ATOM 740 N N . MET A 1 96 ? 16.578 -5.539 -17.297 1 95.19 96 MET A N 1
ATOM 741 C CA . MET A 1 96 ? 17.141 -6.754 -16.719 1 95.19 96 MET A CA 1
ATOM 742 C C . MET A 1 96 ? 16.234 -7.328 -15.641 1 95.19 96 MET A C 1
ATOM 744 O O . MET A 1 96 ? 15.742 -6.594 -14.789 1 95.19 96 MET A O 1
ATOM 748 N N . ILE A 1 97 ? 16.109 -8.664 -15.703 1 97.06 97 ILE A N 1
ATOM 749 C CA . ILE A 1 97 ? 15.32 -9.359 -14.688 1 97.06 97 ILE A CA 1
ATOM 750 C C . ILE A 1 97 ? 16.172 -9.586 -13.445 1 97.06 97 ILE A C 1
ATOM 752 O O . ILE A 1 97 ? 17.297 -10.094 -13.539 1 97.06 97 ILE A O 1
ATOM 756 N N . ARG A 1 98 ? 15.641 -9.164 -12.328 1 96.5 98 ARG A N 1
ATOM 757 C CA . ARG A 1 98 ? 16.297 -9.352 -11.031 1 96.5 98 ARG A CA 1
ATOM 758 C C . ARG A 1 98 ? 15.492 -10.281 -10.141 1 96.5 98 ARG A C 1
ATOM 760 O O . ARG A 1 98 ? 14.367 -9.953 -9.75 1 96.5 98 ARG A O 1
ATOM 767 N N . GLU A 1 99 ? 16.078 -11.414 -9.859 1 94 99 GLU A N 1
ATOM 768 C CA . GLU A 1 99 ? 15.508 -12.312 -8.852 1 94 99 GLU A CA 1
ATOM 769 C C . GLU A 1 99 ? 16.047 -11.992 -7.461 1 94 99 GLU A C 1
ATOM 771 O O . GLU A 1 99 ? 16.422 -10.859 -7.184 1 94 99 GLU A O 1
ATOM 776 N N . LYS A 1 100 ? 15.953 -12.883 -6.531 1 93.69 100 LYS A N 1
ATOM 777 C CA . LYS A 1 100 ? 16.516 -12.656 -5.203 1 93.69 100 LYS A CA 1
ATOM 778 C C . LYS A 1 100 ? 18.031 -12.516 -5.262 1 93.69 100 LYS A C 1
ATOM 780 O O . LYS A 1 100 ? 18.703 -13.297 -5.941 1 93.69 100 LYS A O 1
ATOM 785 N N . PRO A 1 101 ? 18.516 -11.398 -4.598 1 96.38 101 PRO A N 1
ATOM 786 C CA . PRO A 1 101 ? 19.969 -11.266 -4.609 1 96.38 101 PRO A CA 1
ATOM 787 C C . PRO A 1 101 ? 20.672 -12.453 -3.957 1 96.38 101 PRO A C 1
ATOM 789 O O . PRO A 1 101 ? 20.172 -13.008 -2.977 1 96.38 101 PRO A O 1
ATOM 792 N N . SER A 1 102 ? 21.844 -12.766 -4.473 1 94.19 102 SER A N 1
ATOM 793 C CA . SER A 1 102 ? 22.609 -13.914 -3.979 1 94.19 102 SER A CA 1
ATOM 794 C C . SER A 1 102 ? 23.625 -13.492 -2.928 1 94.19 102 SER A C 1
ATOM 796 O O . SER A 1 102 ? 24.281 -14.344 -2.318 1 94.19 102 SER A O 1
ATOM 798 N N . SER A 1 103 ? 23.828 -12.164 -2.744 1 96.25 103 SER A N 1
ATOM 799 C CA . SER A 1 103 ? 24.781 -11.633 -1.785 1 96.25 103 SER A CA 1
ATOM 800 C C . SER A 1 103 ? 24.422 -10.211 -1.357 1 96.25 103 SER A C 1
ATOM 802 O O . SER A 1 103 ? 23.578 -9.57 -1.99 1 96.25 103 SER A O 1
ATOM 804 N N . LYS A 1 104 ? 25.047 -9.836 -0.261 1 96.44 104 LYS A N 1
ATOM 805 C CA . LYS A 1 104 ? 24.844 -8.469 0.199 1 96.44 104 LYS A CA 1
ATOM 806 C C . LYS A 1 104 ? 25.328 -7.461 -0.848 1 96.44 104 LYS A C 1
ATOM 808 O O . LYS A 1 104 ? 24.719 -6.406 -1.021 1 96.44 104 LYS A O 1
ATOM 813 N N . GLU A 1 105 ? 26.391 -7.805 -1.472 1 96.94 105 GLU A N 1
ATOM 814 C CA . GLU A 1 105 ? 26.922 -6.93 -2.512 1 96.94 105 GLU A CA 1
ATOM 815 C C . GLU A 1 105 ? 25.922 -6.773 -3.66 1 96.94 105 GLU A C 1
ATOM 817 O O . GLU A 1 105 ? 25.719 -5.664 -4.156 1 96.94 105 GLU A O 1
ATOM 822 N N . GLU A 1 106 ? 25.375 -7.848 -4.031 1 97 106 GLU A N 1
ATOM 823 C CA . GLU A 1 106 ? 24.391 -7.797 -5.098 1 97 106 GLU A CA 1
ATOM 824 C C . GLU A 1 106 ? 23.141 -7.035 -4.656 1 97 106 GLU A C 1
ATOM 826 O O . GLU A 1 106 ? 22.578 -6.246 -5.422 1 97 106 GLU A O 1
ATOM 831 N N . ALA A 1 107 ? 22.75 -7.297 -3.43 1 97 107 ALA A N 1
ATOM 832 C CA . ALA A 1 107 ? 21.609 -6.574 -2.877 1 97 107 ALA A CA 1
ATOM 833 C C . ALA A 1 107 ? 21.844 -5.066 -2.893 1 97 107 ALA A C 1
ATOM 835 O O . ALA A 1 107 ? 20.969 -4.297 -3.273 1 97 107 ALA A O 1
ATOM 836 N N . ARG A 1 108 ? 23.016 -4.684 -2.488 1 97 108 ARG A N 1
ATOM 837 C CA . ARG A 1 108 ? 23.391 -3.271 -2.498 1 97 108 ARG A CA 1
ATOM 838 C C . ARG A 1 108 ? 23.312 -2.695 -3.908 1 97 108 ARG A C 1
ATOM 840 O O . ARG A 1 108 ? 22.797 -1.593 -4.109 1 97 108 ARG A O 1
ATOM 847 N N . HIS A 1 109 ? 23.891 -3.447 -4.785 1 96.81 109 HIS A N 1
ATOM 848 C CA . HIS A 1 109 ? 23.859 -3.027 -6.18 1 96.81 109 HIS A CA 1
ATOM 849 C C . HIS A 1 109 ? 22.422 -2.828 -6.664 1 96.81 109 HIS A C 1
ATOM 851 O O . HIS A 1 109 ? 22.125 -1.838 -7.336 1 96.81 109 HIS A O 1
ATOM 857 N N . PHE A 1 110 ? 21.531 -3.723 -6.379 1 97.44 110 PHE A N 1
ATOM 858 C CA . PHE A 1 110 ? 20.125 -3.629 -6.777 1 97.44 110 PHE A CA 1
ATOM 859 C C . PHE A 1 110 ? 19.484 -2.367 -6.211 1 97.44 110 PHE A C 1
ATOM 861 O O . PHE A 1 110 ? 18.984 -1.53 -6.961 1 97.44 110 PHE A O 1
ATOM 868 N N . VAL A 1 111 ? 19.609 -2.184 -4.891 1 96.56 111 VAL A N 1
ATOM 869 C CA . VAL A 1 111 ? 18.906 -1.107 -4.199 1 96.56 111 VAL A CA 1
ATOM 870 C C . VAL A 1 111 ? 19.469 0.243 -4.648 1 96.56 111 VAL A C 1
ATOM 872 O O . VAL A 1 111 ? 18.703 1.193 -4.855 1 96.56 111 VAL A O 1
ATOM 875 N N . LYS A 1 112 ? 20.719 0.327 -4.809 1 96.19 112 LYS A N 1
ATOM 876 C CA . LYS A 1 112 ? 21.344 1.559 -5.301 1 96.19 112 LYS A CA 1
ATOM 877 C C . LYS A 1 112 ? 20.812 1.924 -6.684 1 96.19 112 LYS A C 1
ATOM 879 O O . LYS A 1 112 ? 20.641 3.104 -7 1 96.19 112 LYS A O 1
ATOM 884 N N . GLY A 1 113 ? 20.625 0.925 -7.461 1 95.75 113 GLY A N 1
ATOM 885 C CA . GLY A 1 113 ? 20.094 1.146 -8.797 1 95.75 113 GLY A CA 1
ATOM 886 C C . GLY A 1 113 ? 18.703 1.755 -8.789 1 95.75 113 GLY A C 1
ATOM 887 O O . GLY A 1 113 ? 18.359 2.512 -9.695 1 95.75 113 GLY A O 1
ATOM 888 N N . TYR A 1 114 ? 17.875 1.413 -7.793 1 96.62 114 TYR A N 1
ATOM 889 C CA . TYR A 1 114 ? 16.5 1.892 -7.727 1 96.62 114 TYR A CA 1
ATOM 890 C C . TYR A 1 114 ? 16.453 3.355 -7.312 1 96.62 114 TYR A C 1
ATOM 892 O O . TYR A 1 114 ? 15.438 4.035 -7.527 1 96.62 114 TYR A O 1
ATOM 900 N N . SER A 1 115 ? 17.516 3.85 -6.668 1 95.88 115 SER A N 1
ATOM 901 C CA . SER A 1 115 ? 17.562 5.215 -6.152 1 95.88 115 SER A CA 1
ATOM 902 C C . SER A 1 115 ? 17.359 6.234 -7.266 1 95.88 115 SER A C 1
ATOM 904 O O . SER A 1 115 ? 18.125 6.273 -8.227 1 95.88 115 SER A O 1
ATOM 906 N N . GLY A 1 116 ? 16.312 7.074 -7.121 1 95.56 116 GLY A N 1
ATOM 907 C CA . GLY A 1 116 ? 16.016 8.086 -8.125 1 95.56 116 GLY A CA 1
ATOM 908 C C . GLY A 1 116 ? 15.453 7.5 -9.414 1 95.56 116 GLY A C 1
ATOM 909 O O . GLY A 1 116 ? 15.352 8.195 -10.422 1 95.56 116 GLY A O 1
ATOM 910 N N . GLY A 1 117 ? 15.094 6.281 -9.359 1 95.62 117 GLY A N 1
ATOM 911 C CA . GLY A 1 117 ? 14.664 5.609 -10.57 1 95.62 117 GLY A CA 1
ATOM 912 C C . GLY A 1 117 ? 13.352 4.863 -10.414 1 95.62 117 GLY A C 1
ATOM 913 O O . GLY A 1 117 ? 12.523 5.238 -9.586 1 95.62 117 GLY A O 1
ATOM 914 N N . CYS A 1 118 ? 13.148 3.916 -11.344 1 96.44 118 CYS A N 1
ATOM 915 C CA . CYS A 1 118 ? 11.906 3.162 -11.398 1 96.44 118 CYS A CA 1
ATOM 916 C C . CYS A 1 118 ? 12.172 1.666 -11.508 1 96.44 118 CYS A C 1
ATOM 918 O O . CYS A 1 118 ? 12.969 1.235 -12.352 1 96.44 118 CYS A O 1
ATOM 920 N N . ALA A 1 119 ? 11.578 0.92 -10.617 1 97.62 119 ALA A N 1
ATOM 921 C CA . ALA A 1 119 ? 11.609 -0.538 -10.68 1 97.62 119 ALA A CA 1
ATOM 922 C C . ALA A 1 119 ? 10.25 -1.104 -11.07 1 97.62 119 ALA A C 1
ATOM 924 O O . ALA A 1 119 ? 9.211 -0.627 -10.602 1 97.62 119 ALA A O 1
ATOM 925 N N . ILE A 1 120 ? 10.312 -2.092 -11.969 1 98.19 120 ILE A N 1
ATOM 926 C CA . ILE A 1 120 ? 9.094 -2.768 -12.375 1 98.19 120 ILE A CA 1
ATOM 927 C C . ILE A 1 120 ? 8.984 -4.117 -11.672 1 98.19 120 ILE A C 1
ATOM 929 O O . ILE A 1 120 ? 9.953 -4.879 -11.633 1 98.19 120 ILE A O 1
ATOM 933 N N . VAL A 1 121 ? 7.867 -4.352 -11.07 1 98.44 121 VAL A N 1
ATOM 934 C CA . VAL A 1 121 ? 7.633 -5.625 -10.398 1 98.44 121 VAL A CA 1
ATOM 935 C C . VAL A 1 121 ? 6.602 -6.441 -11.172 1 98.44 121 VAL A C 1
ATOM 937 O O . VAL A 1 121 ? 5.512 -5.945 -11.477 1 98.44 121 VAL A O 1
ATOM 940 N N . VAL A 1 122 ? 6.938 -7.668 -11.523 1 98.5 122 VAL A N 1
ATOM 941 C CA . VAL A 1 122 ? 6.043 -8.586 -12.219 1 98.5 122 VAL A CA 1
ATOM 942 C C . VAL A 1 122 ? 5.805 -9.828 -11.359 1 98.5 122 VAL A C 1
ATOM 944 O O . VAL A 1 122 ? 6.754 -10.445 -10.875 1 98.5 122 VAL A O 1
ATOM 947 N N . GLY A 1 123 ? 4.562 -10.078 -11.078 1 98.38 123 GLY A N 1
ATOM 948 C CA . GLY A 1 123 ? 4.184 -11.242 -10.289 1 98.38 123 GLY A CA 1
ATOM 949 C C . GLY A 1 123 ? 3.137 -12.109 -10.969 1 98.38 123 GLY A C 1
ATOM 950 O O . GLY A 1 123 ? 2.418 -11.641 -11.859 1 98.38 123 GLY A O 1
ATOM 951 N N . SER A 1 124 ? 3.117 -13.367 -10.562 1 98.75 124 SER A N 1
ATOM 952 C CA . SER A 1 124 ? 2.127 -14.289 -11.109 1 98.75 124 SER A CA 1
ATOM 953 C C . SER A 1 124 ? 1.382 -15.016 -10 1 98.75 124 SER A C 1
ATOM 955 O O . SER A 1 124 ? 1.859 -15.094 -8.867 1 98.75 124 SER A O 1
ATOM 957 N N . VAL A 1 125 ? 0.206 -15.453 -10.344 1 98.75 125 VAL A N 1
ATOM 958 C CA . VAL A 1 125 ? -0.597 -16.328 -9.5 1 98.75 125 VAL A CA 1
ATOM 959 C C . VAL A 1 125 ? -1.142 -17.484 -10.328 1 98.75 125 VAL A C 1
ATOM 961 O O . VAL A 1 125 ? -1.624 -17.297 -11.445 1 98.75 125 VAL A O 1
ATOM 964 N N . VAL A 1 126 ? -0.986 -18.641 -9.805 1 98.62 126 VAL A N 1
ATOM 965 C CA . VAL A 1 126 ? -1.582 -19.828 -10.398 1 98.62 126 VAL A CA 1
ATOM 966 C C . VAL A 1 126 ? -2.463 -20.531 -9.367 1 98.62 126 VAL A C 1
ATOM 968 O O . VAL A 1 126 ? -2.021 -20.797 -8.25 1 98.62 126 VAL A O 1
ATOM 971 N N . ILE A 1 127 ? -3.68 -20.734 -9.719 1 98.12 127 ILE A N 1
ATOM 972 C CA . ILE A 1 127 ? -4.613 -21.469 -8.867 1 98.12 127 ILE A CA 1
ATOM 973 C C . ILE A 1 127 ? -4.926 -22.828 -9.5 1 98.12 127 ILE A C 1
ATOM 975 O O . ILE A 1 127 ? -5.363 -22.906 -10.648 1 98.12 127 ILE A O 1
ATOM 979 N N . THR A 1 128 ? -4.688 -23.844 -8.758 1 96.06 128 THR A N 1
ATOM 980 C CA . THR A 1 128 ? -5.008 -25.203 -9.203 1 96.06 128 THR A CA 1
ATOM 981 C C . THR A 1 128 ? -6.109 -25.812 -8.344 1 96.06 128 THR A C 1
ATOM 983 O O . THR A 1 128 ? -5.973 -25.891 -7.121 1 96.06 128 THR A O 1
ATOM 986 N N . ASN A 1 129 ? -7.125 -26.188 -8.953 1 93.81 129 ASN A N 1
ATOM 987 C CA . ASN A 1 129 ? -8.211 -26.906 -8.289 1 93.81 129 ASN A CA 1
ATOM 988 C C . ASN A 1 129 ? -7.984 -28.406 -8.32 1 93.81 129 ASN A C 1
ATOM 990 O O . ASN A 1 129 ? -8.086 -29.031 -9.375 1 93.81 129 ASN A O 1
ATOM 994 N N . PHE A 1 130 ? -7.82 -29 -7.188 1 89.44 130 PHE A N 1
ATOM 995 C CA . PHE A 1 130 ? -7.488 -30.406 -7.121 1 89.44 130 PHE A CA 1
ATOM 996 C C . PHE A 1 130 ? -8.703 -31.266 -7.461 1 89.44 130 PHE A C 1
ATOM 998 O O . PHE A 1 130 ? -8.562 -32.406 -7.895 1 89.44 130 PHE A O 1
ATOM 1005 N N . THR A 1 131 ? -9.805 -30.734 -7.195 1 85 131 THR A N 1
ATOM 1006 C CA . THR A 1 131 ? -11.031 -31.5 -7.426 1 85 131 THR A CA 1
ATOM 1007 C C . THR A 1 131 ? -11.328 -31.594 -8.914 1 85 131 THR A C 1
ATOM 1009 O O . THR A 1 131 ? -11.648 -32.688 -9.422 1 85 131 THR A O 1
ATOM 1012 N N . THR A 1 132 ? -11.242 -30.547 -9.609 1 86.12 132 THR A N 1
ATOM 1013 C CA . THR A 1 132 ? -11.633 -30.516 -11.016 1 86.12 132 THR A CA 1
ATOM 1014 C C . THR A 1 132 ? -10.414 -30.688 -11.914 1 86.12 132 THR A C 1
ATOM 1016 O O . THR A 1 132 ? -10.547 -31.016 -13.094 1 86.12 132 THR A O 1
ATOM 1019 N N . GLY A 1 133 ? -9.258 -30.438 -11.375 1 87.31 133 GLY A N 1
ATOM 1020 C CA . GLY A 1 133 ? -8.039 -30.469 -12.172 1 87.31 133 GLY A CA 1
ATOM 1021 C C . GLY A 1 133 ? -7.809 -29.188 -12.961 1 87.31 133 GLY A C 1
ATOM 1022 O O . GLY A 1 133 ? -6.785 -29.047 -13.633 1 87.31 133 GLY A O 1
ATOM 1023 N N . ILE A 1 134 ? -8.656 -28.25 -12.836 1 91.69 134 ILE A N 1
ATOM 1024 C CA . ILE A 1 134 ? -8.586 -27 -13.594 1 91.69 134 ILE A CA 1
ATOM 1025 C C . ILE A 1 134 ? -7.516 -26.094 -12.992 1 91.69 134 ILE A C 1
ATOM 1027 O O . ILE A 1 134 ? -7.391 -25.984 -11.773 1 91.69 134 ILE A O 1
ATOM 1031 N N . LYS A 1 135 ? -6.773 -25.484 -13.945 1 96.12 135 LYS A N 1
ATOM 1032 C CA . LYS A 1 135 ? -5.762 -24.5 -13.562 1 96.12 135 LYS A CA 1
ATOM 1033 C C . LYS A 1 135 ? -6.086 -23.125 -14.133 1 96.12 135 LYS A C 1
ATOM 1035 O O . LYS A 1 135 ? -6.402 -23 -15.32 1 96.12 135 LYS A O 1
ATOM 1040 N N . LYS A 1 136 ? -6.117 -22.109 -13.258 1 98 136 LYS A N 1
ATOM 1041 C CA . LYS A 1 136 ? -6.242 -20.719 -13.672 1 98 136 LYS A CA 1
ATOM 1042 C C . LYS A 1 136 ? -4.969 -19.938 -13.359 1 98 136 LYS A C 1
ATOM 1044 O O . LYS A 1 136 ? -4.344 -20.141 -12.312 1 98 136 LYS A O 1
ATOM 1049 N N . ARG A 1 137 ? -4.566 -19.156 -14.289 1 98.5 137 ARG A N 1
ATOM 1050 C CA . ARG A 1 137 ? -3.303 -18.438 -14.109 1 98.5 137 ARG A CA 1
ATOM 1051 C C . ARG A 1 137 ? -3.414 -17 -14.578 1 98.5 137 ARG A C 1
ATOM 1053 O O . ARG A 1 137 ? -4.234 -16.688 -15.445 1 98.5 137 ARG A O 1
ATOM 1060 N N . GLY A 1 138 ? -2.635 -16.141 -14.008 1 98.5 138 GLY A N 1
ATOM 1061 C CA . GLY A 1 138 ? -2.518 -14.742 -14.367 1 98.5 138 GLY A CA 1
ATOM 1062 C C . GLY A 1 138 ? -1.279 -14.078 -13.789 1 98.5 138 GLY A C 1
ATOM 1063 O O . GLY A 1 138 ? -0.598 -14.656 -12.938 1 98.5 138 GLY A O 1
ATOM 1064 N N . TRP A 1 139 ? -0.941 -12.992 -14.414 1 98.5 139 TRP A N 1
ATOM 1065 C CA . TRP A 1 139 ? 0.178 -12.203 -13.898 1 98.5 139 TRP A CA 1
ATOM 1066 C C . TRP A 1 139 ? -0.181 -10.727 -13.836 1 98.5 139 TRP A C 1
ATOM 1068 O O . TRP A 1 139 ? -1.179 -10.297 -14.422 1 98.5 139 TRP A O 1
ATOM 1078 N N . ASP A 1 140 ? 0.484 -9.992 -12.977 1 97.81 140 ASP A N 1
ATOM 1079 C CA . ASP A 1 140 ? 0.292 -8.547 -12.867 1 97.81 140 ASP A CA 1
ATOM 1080 C C . ASP A 1 140 ? 1.632 -7.816 -12.852 1 97.81 140 ASP A C 1
ATOM 1082 O O . ASP A 1 140 ? 2.686 -8.438 -12.711 1 97.81 140 ASP A O 1
ATOM 1086 N N . ARG A 1 141 ? 1.479 -6.594 -13.133 1 97.62 141 ARG A N 1
ATOM 1087 C CA . ARG A 1 141 ? 2.645 -5.719 -13.242 1 97.62 141 ARG A CA 1
ATOM 1088 C C . ARG A 1 141 ? 2.438 -4.426 -12.469 1 97.62 141 ARG A C 1
ATOM 1090 O O . ARG A 1 141 ? 1.354 -3.838 -12.508 1 97.62 141 ARG A O 1
ATOM 1097 N N . SER A 1 142 ? 3.451 -3.969 -11.734 1 97.75 142 SER A N 1
ATOM 1098 C CA . SER A 1 142 ? 3.451 -2.693 -11.023 1 97.75 142 SER A CA 1
ATOM 1099 C C . SER A 1 142 ? 4.758 -1.938 -11.25 1 97.75 142 SER A C 1
ATOM 1101 O O . SER A 1 142 ? 5.785 -2.543 -11.555 1 97.75 142 SER A O 1
ATOM 1103 N N . GLU A 1 143 ? 4.672 -0.677 -11.117 1 97.94 143 GLU A N 1
ATOM 1104 C CA . GLU A 1 143 ? 5.848 0.188 -11.172 1 97.94 143 GLU A CA 1
ATOM 1105 C C . GLU A 1 143 ? 6.055 0.924 -9.852 1 97.94 143 GLU A C 1
ATOM 1107 O O . GLU A 1 143 ? 5.094 1.406 -9.25 1 97.94 143 GLU A O 1
ATOM 1112 N N . VAL A 1 144 ? 7.27 0.907 -9.445 1 97.81 144 VAL A N 1
ATOM 1113 C CA . VAL A 1 144 ? 7.621 1.621 -8.227 1 97.81 144 VAL A CA 1
ATOM 1114 C C . VAL A 1 144 ? 8.664 2.695 -8.531 1 97.81 144 VAL A C 1
ATOM 1116 O O . VAL A 1 144 ? 9.742 2.393 -9.047 1 97.81 144 VAL A O 1
ATOM 1119 N N . TYR A 1 145 ? 8.305 3.91 -8.266 1 97.62 145 TYR A N 1
ATOM 1120 C CA . TYR A 1 145 ? 9.211 5.039 -8.43 1 97.62 145 TYR A CA 1
ATOM 1121 C C . TYR A 1 145 ? 9.789 5.473 -7.09 1 97.62 145 TYR A C 1
ATOM 1123 O O . TYR A 1 145 ? 9.07 5.555 -6.09 1 97.62 145 TYR A O 1
ATOM 1131 N N . PHE A 1 146 ? 11.117 5.773 -7.129 1 97.25 146 PHE A N 1
ATOM 1132 C CA . PHE A 1 146 ? 11.797 6.117 -5.883 1 97.25 146 PHE A CA 1
ATOM 1133 C C . PHE A 1 146 ? 12.398 7.516 -5.961 1 97.25 146 PHE A C 1
ATOM 1135 O O . PHE A 1 146 ? 12.883 7.93 -7.012 1 97.25 146 PHE A O 1
ATOM 1142 N N . HIS A 1 147 ? 12.305 8.188 -4.777 1 96.38 147 HIS A N 1
ATOM 1143 C CA . HIS A 1 147 ? 13.227 9.297 -4.559 1 96.38 147 HIS A CA 1
ATOM 1144 C C . HIS A 1 147 ? 14.656 8.805 -4.367 1 96.38 147 HIS A C 1
ATOM 1146 O O . HIS A 1 147 ? 14.891 7.602 -4.27 1 96.38 147 HIS A O 1
ATOM 1152 N N . ASP A 1 148 ? 15.625 9.773 -4.379 1 96.5 148 ASP A N 1
ATOM 1153 C CA . ASP A 1 148 ? 17 9.391 -4.055 1 96.5 148 ASP A CA 1
ATOM 1154 C C . ASP A 1 148 ? 17.078 8.773 -2.662 1 96.5 148 ASP A C 1
ATOM 1156 O O . ASP A 1 148 ? 16.531 9.328 -1.699 1 96.5 148 ASP A O 1
ATOM 1160 N N . ILE A 1 149 ? 17.734 7.648 -2.602 1 95.25 149 ILE A N 1
ATOM 1161 C CA . ILE A 1 149 ? 17.938 6.965 -1.33 1 95.25 149 ILE A CA 1
ATOM 1162 C C . ILE A 1 149 ? 19.375 7.207 -0.843 1 95.25 149 ILE A C 1
ATOM 1164 O O . ILE A 1 149 ? 20.328 6.812 -1.507 1 95.25 149 ILE A O 1
ATOM 1168 N N . PRO A 1 150 ? 19.5 7.77 0.299 1 95.19 150 PRO A N 1
ATOM 1169 C CA . PRO A 1 150 ? 20.844 8.016 0.811 1 95.19 150 PRO A CA 1
ATOM 1170 C C . PRO A 1 150 ? 21.625 6.727 1.045 1 95.19 150 PRO A C 1
ATOM 1172 O O . PRO A 1 150 ? 21.062 5.723 1.479 1 95.19 150 PRO A O 1
ATOM 1175 N N . ASP A 1 151 ? 22.938 6.773 0.861 1 95.5 151 ASP A N 1
ATOM 1176 C CA . ASP A 1 151 ? 23.797 5.613 1.025 1 95.5 151 ASP A CA 1
ATOM 1177 C C . ASP A 1 151 ? 23.688 5.035 2.434 1 95.5 151 ASP A C 1
ATOM 1179 O O . ASP A 1 151 ? 23.734 3.816 2.615 1 95.5 151 ASP A O 1
ATOM 1183 N N . ALA A 1 152 ? 23.578 5.891 3.379 1 94.44 152 ALA A N 1
ATOM 1184 C CA . ALA A 1 152 ? 23.484 5.438 4.766 1 94.44 152 ALA A CA 1
ATOM 1185 C C . ALA A 1 152 ? 22.234 4.582 4.984 1 94.44 152 ALA A C 1
ATOM 1187 O O . ALA A 1 152 ? 22.281 3.611 5.746 1 94.44 152 ALA A O 1
ATOM 1188 N N . VAL A 1 153 ? 21.188 4.926 4.352 1 93.06 153 VAL A N 1
ATOM 1189 C CA . VAL A 1 153 ? 19.938 4.176 4.441 1 93.06 153 VAL A CA 1
ATOM 1190 C C . VAL A 1 153 ? 20.094 2.824 3.75 1 93.06 153 VAL A C 1
ATOM 1192 O O . VAL A 1 153 ? 19.672 1.795 4.281 1 93.06 153 VAL A O 1
ATOM 1195 N N . ILE A 1 154 ? 20.734 2.836 2.576 1 95.38 154 ILE A N 1
ATOM 1196 C CA . ILE A 1 154 ? 20.953 1.608 1.824 1 95.38 154 ILE A CA 1
ATOM 1197 C C . ILE A 1 154 ? 21.812 0.646 2.654 1 95.38 154 ILE A C 1
ATOM 1199 O O . ILE A 1 154 ? 21.484 -0.542 2.754 1 95.38 154 ILE A O 1
ATOM 1203 N N . ASP A 1 155 ? 22.828 1.185 3.279 1 95.25 155 ASP A N 1
ATOM 1204 C CA . ASP A 1 155 ? 23.703 0.359 4.098 1 95.25 155 ASP A CA 1
ATOM 1205 C C . ASP A 1 155 ? 22.938 -0.302 5.242 1 95.25 155 ASP A C 1
ATOM 1207 O O . ASP A 1 155 ? 23.094 -1.498 5.492 1 95.25 155 ASP A O 1
ATOM 1211 N N . LYS A 1 156 ? 22.141 0.467 5.875 1 94 156 LYS A N 1
ATOM 1212 C CA . LYS A 1 156 ? 21.359 -0.058 6.988 1 94 156 LYS A CA 1
ATOM 1213 C C . LYS A 1 156 ? 20.375 -1.122 6.508 1 94 156 LYS A C 1
ATOM 1215 O O . LYS A 1 156 ? 20.172 -2.135 7.184 1 94 156 LYS A O 1
ATOM 1220 N N . LEU A 1 157 ? 19.844 -0.858 5.406 1 93.19 157 LEU A N 1
ATOM 1221 C CA . LEU A 1 157 ? 18.875 -1.788 4.828 1 93.19 157 LEU A CA 1
ATOM 1222 C C . LEU A 1 157 ? 19.531 -3.125 4.508 1 93.19 157 LEU A C 1
ATOM 1224 O O . LEU A 1 157 ? 18.969 -4.184 4.793 1 93.19 157 LEU A O 1
ATOM 1228 N N . ILE A 1 158 ? 20.641 -3.08 3.939 1 95 158 ILE A N 1
ATOM 1229 C CA . ILE A 1 158 ? 21.375 -4.281 3.564 1 95 158 ILE A CA 1
ATOM 1230 C C . ILE A 1 158 ? 21.797 -5.043 4.82 1 95 158 ILE A C 1
ATOM 1232 O O . ILE A 1 158 ? 21.75 -6.273 4.859 1 95 158 ILE A O 1
ATOM 1236 N N . ASP A 1 159 ? 22.172 -4.312 5.816 1 94 159 ASP A N 1
ATOM 1237 C CA . ASP A 1 159 ? 22.609 -4.922 7.066 1 94 159 ASP A CA 1
ATOM 1238 C C . ASP A 1 159 ? 21.469 -5.656 7.754 1 94 159 ASP A C 1
ATOM 1240 O O . ASP A 1 159 ? 21.688 -6.656 8.445 1 94 159 ASP A O 1
ATOM 1244 N N . ASP A 1 160 ? 20.328 -5.152 7.578 1 90.62 160 ASP A N 1
ATOM 1245 C CA . ASP A 1 160 ? 19.141 -5.781 8.148 1 90.62 160 ASP A CA 1
ATOM 1246 C C . ASP A 1 160 ? 18.922 -7.172 7.555 1 90.62 160 ASP A C 1
ATOM 1248 O O . ASP A 1 160 ? 18.297 -8.031 8.188 1 90.62 160 ASP A O 1
ATOM 1252 N N . GLY A 1 161 ? 19.344 -7.387 6.281 1 90.75 161 GLY A N 1
ATOM 1253 C CA . GLY A 1 161 ? 19.312 -8.703 5.656 1 90.75 161 GLY A CA 1
ATOM 1254 C C . GLY A 1 161 ? 18 -9.016 4.973 1 90.75 161 GLY A C 1
ATOM 1255 O O . GLY A 1 161 ? 17.891 -10 4.238 1 90.75 161 GLY A O 1
ATOM 1256 N N . VAL A 1 162 ? 17 -8.273 5.148 1 88.81 162 VAL A N 1
ATOM 1257 C CA . VAL A 1 162 ? 15.664 -8.555 4.652 1 88.81 162 VAL A CA 1
ATOM 1258 C C . VAL A 1 162 ? 15.664 -8.539 3.127 1 88.81 162 VAL A C 1
ATOM 1260 O O . VAL A 1 162 ? 14.914 -9.289 2.492 1 88.81 162 VAL A O 1
ATOM 1263 N N . THR A 1 163 ? 16.547 -7.789 2.564 1 93.12 163 THR A N 1
ATOM 1264 C CA . THR A 1 163 ? 16.609 -7.609 1.119 1 93.12 163 THR A CA 1
ATOM 1265 C C . THR A 1 163 ? 17 -8.914 0.43 1 93.12 163 THR A C 1
ATOM 1267 O O . THR A 1 163 ? 16.703 -9.109 -0.753 1 93.12 163 THR A O 1
ATOM 1270 N N . LEU A 1 164 ? 17.594 -9.844 1.106 1 93.38 164 LEU A N 1
ATOM 1271 C CA . LEU A 1 164 ? 18.078 -11.094 0.521 1 93.38 164 LEU A CA 1
ATOM 1272 C C . LEU A 1 164 ? 16.922 -12.078 0.312 1 93.38 164 LEU A C 1
ATOM 1274 O O . LEU A 1 164 ? 17.078 -13.07 -0.404 1 93.38 164 LEU A O 1
ATOM 1278 N N . ASN A 1 165 ? 15.766 -11.75 0.823 1 91 165 ASN A N 1
ATOM 1279 C CA . ASN A 1 165 ? 14.672 -12.719 0.822 1 91 165 ASN A CA 1
ATOM 1280 C C . ASN A 1 165 ? 13.539 -12.281 -0.104 1 91 165 ASN A C 1
ATOM 1282 O O . ASN A 1 165 ? 12.461 -12.883 -0.099 1 91 165 ASN A O 1
ATOM 1286 N N . VAL A 1 166 ? 13.812 -11.242 -0.832 1 92.75 166 VAL A N 1
ATOM 1287 C CA . VAL A 1 166 ? 12.75 -10.75 -1.708 1 92.75 166 VAL A CA 1
ATOM 1288 C C . VAL A 1 166 ? 13.305 -10.516 -3.109 1 92.75 166 VAL A C 1
ATOM 1290 O O . VAL A 1 166 ? 14.5 -10.234 -3.273 1 92.75 166 VAL A O 1
ATOM 1293 N N . ALA A 1 167 ? 12.398 -10.586 -4.094 1 94.06 167 ALA A N 1
ATOM 1294 C CA . ALA A 1 167 ? 12.773 -10.367 -5.488 1 94.06 167 ALA A CA 1
ATOM 1295 C C . ALA A 1 167 ? 13.391 -8.984 -5.672 1 94.06 167 ALA A C 1
ATOM 1297 O O . ALA A 1 167 ? 12.859 -7.984 -5.184 1 94.06 167 ALA A O 1
ATOM 1298 N N . GLY A 1 168 ? 14.586 -8.945 -6.332 1 96.12 168 GLY A N 1
ATOM 1299 C CA . GLY A 1 168 ? 15.266 -7.695 -6.629 1 96.12 168 GLY A CA 1
ATOM 1300 C C . GLY A 1 168 ? 15.727 -6.957 -5.387 1 96.12 168 GLY A C 1
ATOM 1301 O O . GLY A 1 168 ? 16.188 -5.816 -5.473 1 96.12 168 GLY A O 1
ATOM 1302 N N . GLY A 1 169 ? 15.555 -7.562 -4.238 1 94.81 169 GLY A N 1
ATOM 1303 C CA . GLY A 1 169 ? 15.875 -6.859 -3.006 1 94.81 169 GLY A CA 1
ATOM 1304 C C . GLY A 1 169 ? 14.945 -5.691 -2.727 1 94.81 169 GLY A C 1
ATOM 1305 O O . GLY A 1 169 ? 15.32 -4.75 -2.025 1 94.81 169 GLY A O 1
ATOM 1306 N N . LEU A 1 170 ? 13.844 -5.734 -3.264 1 92 170 LEU A N 1
ATOM 1307 C CA . LEU A 1 170 ? 12.906 -4.613 -3.209 1 92 170 LEU A CA 1
ATOM 1308 C C . LEU A 1 170 ? 11.891 -4.809 -2.094 1 92 170 LEU A C 1
ATOM 1310 O O . LEU A 1 170 ? 11.031 -5.695 -2.178 1 92 170 LEU A O 1
ATOM 1314 N N . MET A 1 171 ? 11.992 -3.988 -1.056 1 86.75 171 MET A N 1
ATOM 1315 C CA . MET A 1 171 ? 11.031 -4.008 0.043 1 86.75 171 MET A CA 1
ATOM 1316 C C . MET A 1 171 ? 10.273 -2.688 0.127 1 86.75 171 MET A C 1
ATOM 1318 O O . MET A 1 171 ? 10.789 -1.704 0.66 1 86.75 171 MET A O 1
ATOM 1322 N N . LEU A 1 172 ? 9.055 -2.703 -0.313 1 87.06 172 LEU A N 1
ATOM 1323 C CA . LEU A 1 172 ? 8.227 -1.509 -0.412 1 87.06 172 LEU A CA 1
ATOM 1324 C C . LEU A 1 172 ? 7.828 -1.009 0.973 1 87.06 172 LEU A C 1
ATOM 1326 O O . LEU A 1 172 ? 7.836 0.198 1.228 1 87.06 172 LEU A O 1
ATOM 1330 N N . GLU A 1 173 ? 7.551 -1.924 1.843 1 83.75 173 GLU A N 1
ATOM 1331 C CA . GLU A 1 173 ? 6.91 -1.548 3.098 1 83.75 173 GLU A CA 1
ATOM 1332 C C . GLU A 1 173 ? 7.934 -1.392 4.219 1 83.75 173 GLU A C 1
ATOM 1334 O O . GLU A 1 173 ? 7.578 -1.07 5.352 1 83.75 173 GLU A O 1
ATOM 1339 N N . HIS A 1 174 ? 9.141 -1.681 3.922 1 88 174 HIS A N 1
ATOM 1340 C CA . HIS A 1 174 ? 10.148 -1.562 4.969 1 88 174 HIS A CA 1
ATOM 1341 C C . HIS A 1 174 ? 10.289 -0.118 5.441 1 88 174 HIS A C 1
ATOM 1343 O O . HIS A 1 174 ? 10.32 0.806 4.625 1 88 174 HIS A O 1
ATOM 1349 N N . PRO A 1 175 ? 10.461 0.053 6.77 1 87.19 175 PRO A N 1
ATOM 1350 C CA . PRO A 1 175 ? 10.516 1.409 7.316 1 87.19 175 PRO A CA 1
ATOM 1351 C C . PRO A 1 175 ? 11.664 2.236 6.734 1 87.19 175 PRO A C 1
ATOM 1353 O O . PRO A 1 175 ? 11.547 3.459 6.621 1 87.19 175 PRO A O 1
ATOM 1356 N N . LEU A 1 176 ? 12.734 1.622 6.371 1 89.31 176 LEU A N 1
ATOM 1357 C CA . LEU A 1 176 ? 13.891 2.326 5.844 1 89.31 176 LEU A CA 1
ATOM 1358 C C . LEU A 1 176 ? 13.672 2.725 4.391 1 89.31 176 LEU A C 1
ATOM 1360 O O . LEU A 1 176 ? 14.266 3.695 3.91 1 89.31 176 LEU A O 1
ATOM 1364 N N . THR A 1 177 ? 12.789 2.002 3.691 1 91.19 177 THR A N 1
ATOM 1365 C CA . THR A 1 177 ? 12.625 2.248 2.264 1 91.19 177 THR A CA 1
ATOM 1366 C C . THR A 1 177 ? 11.336 3.018 1.99 1 91.19 177 THR A C 1
ATOM 1368 O O . THR A 1 177 ? 11.289 3.85 1.083 1 91.19 177 THR A O 1
ATOM 1371 N N . ALA A 1 178 ? 10.375 2.828 2.791 1 91.88 178 ALA A N 1
ATOM 1372 C CA . ALA A 1 178 ? 9.023 3.348 2.576 1 91.88 178 ALA A CA 1
ATOM 1373 C C . ALA A 1 178 ? 9.047 4.863 2.396 1 91.88 178 ALA A C 1
ATOM 1375 O O . ALA A 1 178 ? 8.367 5.398 1.516 1 91.88 178 ALA A O 1
ATOM 1376 N N . PRO A 1 179 ? 9.867 5.629 3.191 1 92.25 179 PRO A N 1
ATOM 1377 C CA . PRO A 1 179 ? 9.883 7.086 3.043 1 92.25 179 PRO A CA 1
ATOM 1378 C C . PRO A 1 179 ? 10.445 7.535 1.697 1 92.25 179 PRO A C 1
ATOM 1380 O O . PRO A 1 179 ? 10.336 8.711 1.337 1 92.25 179 PRO A O 1
ATOM 1383 N N . PHE A 1 180 ? 11.008 6.672 0.993 1 94.94 180 PHE A N 1
ATOM 1384 C CA . PHE A 1 180 ? 11.656 7.07 -0.253 1 94.94 180 PHE A CA 1
ATOM 1385 C C . PHE A 1 180 ? 10.867 6.566 -1.456 1 94.94 180 PHE A C 1
ATOM 1387 O O . PHE A 1 180 ? 11.312 6.711 -2.598 1 94.94 180 PHE A O 1
ATOM 1394 N N . VAL A 1 181 ? 9.742 5.969 -1.197 1 95.69 181 VAL A N 1
ATOM 1395 C CA . VAL A 1 181 ? 8.844 5.602 -2.285 1 95.69 181 VAL A CA 1
ATOM 1396 C C . VAL A 1 181 ? 8.078 6.836 -2.76 1 95.69 181 VAL A C 1
ATOM 1398 O O . VAL A 1 181 ? 7.367 7.473 -1.978 1 95.69 181 VAL A O 1
ATOM 1401 N N . ASP A 1 182 ? 8.258 7.211 -4.035 1 95.69 182 ASP A N 1
ATOM 1402 C CA . ASP A 1 182 ? 7.586 8.367 -4.617 1 95.69 182 ASP A CA 1
ATOM 1403 C C . ASP A 1 182 ? 6.172 8.016 -5.074 1 95.69 182 ASP A C 1
ATOM 1405 O O . ASP A 1 182 ? 5.207 8.688 -4.695 1 95.69 182 ASP A O 1
ATOM 1409 N N . THR A 1 183 ? 6.117 6.957 -5.875 1 96.69 183 THR A N 1
ATOM 1410 C CA . THR A 1 183 ? 4.836 6.57 -6.457 1 96.69 183 THR A CA 1
ATOM 1411 C C . THR A 1 183 ? 4.828 5.086 -6.809 1 96.69 183 THR A C 1
ATOM 1413 O O . THR A 1 183 ? 5.836 4.543 -7.27 1 96.69 183 THR A O 1
ATOM 1416 N N . VAL A 1 184 ? 3.686 4.504 -6.52 1 96.12 184 VAL A N 1
ATOM 1417 C CA . VAL A 1 184 ? 3.398 3.164 -7.023 1 96.12 184 VAL A CA 1
ATOM 1418 C C . VAL A 1 184 ? 2.305 3.232 -8.086 1 96.12 184 VAL A C 1
ATOM 1420 O O . VAL A 1 184 ? 1.288 3.906 -7.895 1 96.12 184 VAL A O 1
ATOM 1423 N N . ILE A 1 185 ? 2.52 2.656 -9.219 1 97.44 185 ILE A N 1
ATOM 1424 C CA . ILE A 1 185 ? 1.487 2.424 -10.219 1 97.44 185 ILE A CA 1
ATOM 1425 C C . ILE A 1 185 ? 1.126 0.94 -10.258 1 97.44 185 ILE A C 1
ATOM 1427 O O . ILE A 1 185 ? 1.902 0.118 -10.75 1 97.44 185 ILE A O 1
ATOM 1431 N N . GLY A 1 186 ? 0.01 0.567 -9.82 1 96.75 186 GLY A N 1
ATOM 1432 C CA . GLY A 1 186 ? -0.425 -0.788 -9.523 1 96.75 186 GLY A CA 1
ATOM 1433 C C . GLY A 1 186 ? -0.961 -0.945 -8.109 1 96.75 186 GLY A C 1
ATOM 1434 O O . GLY A 1 186 ? -1.717 -0.098 -7.629 1 96.75 186 GLY A O 1
ATOM 1435 N N . THR A 1 187 ? -0.616 -2.098 -7.496 1 93.94 187 THR A N 1
ATOM 1436 C CA . THR A 1 187 ? -1.084 -2.293 -6.129 1 93.94 187 THR A CA 1
ATOM 1437 C C . THR A 1 187 ? 0.068 -2.703 -5.219 1 93.94 187 THR A C 1
ATOM 1439 O O . THR A 1 187 ? 0.952 -3.459 -5.625 1 93.94 187 THR A O 1
ATOM 1442 N N . PRO A 1 188 ? -0.005 -2.203 -3.992 1 92.88 188 PRO A N 1
ATOM 1443 C CA . PRO A 1 188 ? 1.067 -2.559 -3.061 1 92.88 188 PRO A CA 1
ATOM 1444 C C . PRO A 1 188 ? 1.178 -4.062 -2.832 1 92.88 188 PRO A C 1
ATOM 1446 O O . PRO A 1 188 ? 2.285 -4.594 -2.711 1 92.88 188 PRO A O 1
ATOM 1449 N N . ASP A 1 189 ? 0.057 -4.746 -2.758 1 95 189 ASP A N 1
ATOM 1450 C CA . ASP A 1 189 ? 0.083 -6.191 -2.545 1 95 189 ASP A CA 1
ATOM 1451 C C . ASP A 1 189 ? 0.732 -6.906 -3.727 1 95 189 ASP A C 1
ATOM 1453 O O . ASP A 1 189 ? 1.419 -7.914 -3.547 1 95 189 ASP A O 1
ATOM 1457 N N . GLY A 1 190 ? 0.49 -6.395 -4.895 1 95.56 190 GLY A N 1
ATOM 1458 C CA . GLY A 1 190 ? 1.181 -6.945 -6.047 1 95.56 190 GLY A CA 1
ATOM 1459 C C . GLY A 1 190 ? 2.688 -6.789 -5.973 1 95.56 190 GLY A C 1
ATOM 1460 O O . GLY A 1 190 ? 3.43 -7.719 -6.297 1 95.56 190 GLY A O 1
ATOM 1461 N N . VAL A 1 191 ? 3.062 -5.645 -5.566 1 95.88 191 VAL A N 1
ATOM 1462 C CA . VAL A 1 191 ? 4.488 -5.383 -5.41 1 95.88 191 VAL A CA 1
ATOM 1463 C C . VAL A 1 191 ? 5.066 -6.305 -4.336 1 95.88 191 VAL A C 1
ATOM 1465 O O . VAL A 1 191 ? 6.176 -6.82 -4.488 1 95.88 191 VAL A O 1
ATOM 1468 N N . MET A 1 192 ? 4.289 -6.523 -3.334 1 93.88 192 MET A N 1
ATOM 1469 C CA . MET A 1 192 ? 4.77 -7.316 -2.207 1 93.88 192 MET A CA 1
ATOM 1470 C C . MET A 1 192 ? 4.812 -8.797 -2.562 1 93.88 192 MET A C 1
ATOM 1472 O O . MET A 1 192 ? 5.496 -9.578 -1.901 1 93.88 192 MET A O 1
ATOM 1476 N N . GLY A 1 193 ? 3.938 -9.18 -3.52 1 95.44 193 GLY A N 1
ATOM 1477 C CA . GLY A 1 193 ? 4.184 -10.547 -3.965 1 95.44 193 GLY A CA 1
ATOM 1478 C C . GLY A 1 193 ? 2.912 -11.297 -4.301 1 95.44 193 GLY A C 1
ATOM 1479 O O . GLY A 1 193 ? 2.965 -12.383 -4.887 1 95.44 193 GLY A O 1
ATOM 1480 N N . LEU A 1 194 ? 1.834 -10.797 -3.922 1 97.56 194 LEU A N 1
ATOM 1481 C CA . LEU A 1 194 ? 0.577 -11.469 -4.215 1 97.56 194 LEU A CA 1
ATOM 1482 C C . LEU A 1 194 ? -0.548 -10.461 -4.43 1 97.56 194 LEU A C 1
ATOM 1484 O O . LEU A 1 194 ? -1.114 -9.945 -3.465 1 97.56 194 LEU A O 1
ATOM 1488 N N . SER A 1 195 ? -0.938 -10.289 -5.664 1 97.25 195 SER A N 1
ATOM 1489 C CA . SER A 1 195 ? -2.023 -9.367 -5.984 1 97.25 195 SER A CA 1
ATOM 1490 C C . SER A 1 195 ? -3.357 -9.883 -5.457 1 97.25 195 SER A C 1
ATOM 1492 O O . SER A 1 195 ? -3.842 -10.93 -5.895 1 97.25 195 SER A O 1
ATOM 1494 N N . LYS A 1 196 ? -3.953 -9.133 -4.562 1 96.38 196 LYS A N 1
ATOM 1495 C CA . LYS A 1 196 ? -5.238 -9.539 -3.998 1 96.38 196 LYS A CA 1
ATOM 1496 C C . LYS A 1 196 ? -6.312 -9.602 -5.078 1 96.38 196 LYS A C 1
ATOM 1498 O O . LYS A 1 196 ? -7.102 -10.555 -5.117 1 96.38 196 LYS A O 1
ATOM 1503 N N . SER A 1 197 ? -6.34 -8.594 -5.941 1 95.88 197 SER A N 1
ATOM 1504 C CA . SER A 1 197 ? -7.355 -8.539 -6.984 1 95.88 197 SER A CA 1
ATOM 1505 C C . SER A 1 197 ? -7.203 -9.695 -7.965 1 95.88 197 SER A C 1
ATOM 1507 O O . SER A 1 197 ? -8.188 -10.359 -8.305 1 95.88 197 SER A O 1
ATOM 1509 N N . LEU A 1 198 ? -5.996 -9.945 -8.391 1 97.31 198 LEU A N 1
ATOM 1510 C CA . LEU A 1 198 ? -5.746 -11.039 -9.312 1 97.31 198 LEU A CA 1
ATOM 1511 C C . LEU A 1 198 ? -6.066 -12.383 -8.664 1 97.31 198 LEU A C 1
ATOM 1513 O O . LEU A 1 198 ? -6.711 -13.234 -9.273 1 97.31 198 LEU A O 1
ATOM 1517 N N . THR A 1 199 ? -5.621 -12.555 -7.441 1 97.19 199 THR A N 1
ATOM 1518 C CA . THR A 1 199 ? -5.848 -13.797 -6.711 1 97.19 199 THR A CA 1
ATOM 1519 C C . THR A 1 199 ? -7.344 -14.062 -6.551 1 97.19 199 THR A C 1
ATOM 1521 O O . THR A 1 199 ? -7.812 -15.172 -6.809 1 97.19 199 THR A O 1
ATOM 1524 N N . GLN A 1 200 ? -8.023 -13.062 -6.152 1 93.94 200 GLN A N 1
ATOM 1525 C CA . GLN A 1 200 ? -9.461 -13.203 -5.973 1 93.94 200 GLN A CA 1
ATOM 1526 C C . GLN A 1 200 ? -10.141 -13.594 -7.285 1 93.94 200 GLN A C 1
ATOM 1528 O O . GLN A 1 200 ? -10.992 -14.484 -7.305 1 93.94 200 GLN A O 1
ATOM 1533 N N . LYS A 1 201 ? -9.836 -12.93 -8.305 1 94.69 201 LYS A N 1
ATOM 1534 C CA . LYS A 1 201 ? -10.398 -13.227 -9.617 1 94.69 201 LYS A CA 1
ATOM 1535 C C . LYS A 1 201 ? -10.148 -14.672 -10.016 1 94.69 201 LYS A C 1
ATOM 1537 O O . LYS A 1 201 ? -11.07 -15.383 -10.422 1 94.69 201 LYS A O 1
ATOM 1542 N N . LEU A 1 202 ? -8.945 -15.109 -9.859 1 96.69 202 LEU A N 1
ATOM 1543 C CA . LEU A 1 202 ? -8.562 -16.453 -10.281 1 96.69 202 LEU A CA 1
ATOM 1544 C C . LEU A 1 202 ? -9.211 -17.5 -9.391 1 96.69 202 LEU A C 1
ATOM 1546 O O . LEU A 1 202 ? -9.555 -18.594 -9.859 1 96.69 202 LEU A O 1
ATOM 1550 N N . LEU A 1 203 ? -9.328 -17.219 -8.109 1 94.56 203 LEU A N 1
ATOM 1551 C CA . LEU A 1 203 ? -10.031 -18.125 -7.203 1 94.56 203 LEU A CA 1
ATOM 1552 C C . LEU A 1 203 ? -11.477 -18.328 -7.645 1 94.56 203 LEU A C 1
ATOM 1554 O O . LEU A 1 203 ? -11.953 -19.453 -7.719 1 94.56 203 LEU A O 1
ATOM 1558 N N . GLU A 1 204 ? -12.117 -17.25 -7.949 1 90.94 204 GLU A N 1
ATOM 1559 C CA . GLU A 1 204 ? -13.5 -17.328 -8.398 1 90.94 204 GLU A CA 1
ATOM 1560 C C . GLU A 1 204 ? -13.617 -18.109 -9.703 1 90.94 204 GLU A C 1
ATOM 1562 O O . GLU A 1 204 ? -14.516 -18.938 -9.859 1 90.94 204 GLU A O 1
ATOM 1567 N N . GLU A 1 205 ? -12.719 -17.859 -10.594 1 93.56 205 GLU A N 1
ATOM 1568 C CA . GLU A 1 205 ? -12.734 -18.547 -11.883 1 93.56 205 GLU A CA 1
ATOM 1569 C C . GLU A 1 205 ? -12.484 -20.031 -11.711 1 93.56 205 GLU A C 1
ATOM 1571 O O . GLU A 1 205 ? -13 -20.844 -12.484 1 93.56 205 GLU A O 1
ATOM 1576 N N . SER A 1 206 ? -11.656 -20.359 -10.766 1 92.19 206 SER A N 1
ATOM 1577 C CA . SER A 1 206 ? -11.281 -21.75 -10.562 1 92.19 206 SER A CA 1
ATOM 1578 C C . SER A 1 206 ? -12.438 -22.547 -9.953 1 92.19 206 SER A C 1
ATOM 1580 O O . SER A 1 206 ? -12.461 -23.766 -10.039 1 92.19 206 SER A O 1
ATOM 1582 N N . LEU A 1 207 ? -13.414 -21.875 -9.328 1 88.06 207 LEU A N 1
ATOM 1583 C CA . LEU A 1 207 ? -14.547 -22.531 -8.688 1 88.06 207 LEU A CA 1
ATOM 1584 C C . LEU A 1 207 ? -15.742 -22.594 -9.625 1 88.06 207 LEU A C 1
ATOM 1586 O O . LEU A 1 207 ? -16.656 -23.406 -9.43 1 88.06 207 LEU A O 1
ATOM 1590 N N . GLU A 1 208 ? -15.875 -21.578 -10.5 1 78.19 208 GLU A N 1
ATOM 1591 C CA . GLU A 1 208 ? -16.969 -21.578 -11.469 1 78.19 208 GLU A CA 1
ATOM 1592 C C . GLU A 1 208 ? -16.797 -22.672 -12.508 1 78.19 208 GLU A C 1
ATOM 1594 O O . GLU A 1 208 ? -17.766 -23.141 -13.094 1 78.19 208 GLU A O 1
ATOM 1599 N N . SER A 1 209 ? -15.664 -23.062 -12.828 1 63.59 209 SER A N 1
ATOM 1600 C CA . SER A 1 209 ? -15.453 -24.062 -13.883 1 63.59 209 SER A CA 1
ATOM 1601 C C . SER A 1 209 ? -15.766 -25.469 -13.391 1 63.59 209 SER A C 1
ATOM 1603 O O . SER A 1 209 ? -15.555 -25.781 -12.219 1 63.59 209 SER A O 1
ATOM 1605 N N . MET B 1 1 ? 25.938 21.172 12.359 1 28.88 1 MET B N 1
ATOM 1606 C CA . MET B 1 1 ? 24.484 21.016 12.414 1 28.88 1 MET B CA 1
ATOM 1607 C C . MET B 1 1 ? 24.078 19.562 12.57 1 28.88 1 MET B C 1
ATOM 1609 O O . MET B 1 1 ? 24.625 18.688 11.883 1 28.88 1 MET B O 1
ATOM 1613 N N . ALA B 1 2 ? 23.516 19.203 13.625 1 41.47 2 ALA B N 1
ATOM 1614 C CA . ALA B 1 2 ? 23.312 17.797 13.969 1 41.47 2 ALA B CA 1
ATOM 1615 C C . ALA B 1 2 ? 22.516 17.078 12.883 1 41.47 2 ALA B C 1
ATOM 1617 O O . ALA B 1 2 ? 21.719 17.703 12.18 1 41.47 2 ALA B O 1
ATOM 1618 N N . ASN B 1 3 ? 23 16 12.359 1 42.09 3 ASN B N 1
ATOM 1619 C CA . ASN B 1 3 ? 22.359 15.141 11.375 1 42.09 3 ASN B CA 1
ATOM 1620 C C . ASN B 1 3 ? 20.859 15.023 11.609 1 42.09 3 ASN B C 1
ATOM 1622 O O . ASN B 1 3 ? 20.438 14.602 12.688 1 42.09 3 ASN B O 1
ATOM 1626 N N . PRO B 1 4 ? 20.031 15.727 10.797 1 50.09 4 PRO B N 1
ATOM 1627 C CA . PRO B 1 4 ? 18.578 15.758 10.984 1 50.09 4 PRO B CA 1
ATOM 1628 C C . PRO B 1 4 ? 18.016 14.406 11.43 1 50.09 4 PRO B C 1
ATOM 1630 O O . PRO B 1 4 ? 17.062 14.359 12.195 1 50.09 4 PRO B O 1
ATOM 1633 N N . ARG B 1 5 ? 18.531 13.391 10.906 1 54.38 5 ARG B N 1
ATOM 1634 C CA . ARG B 1 5 ? 18.031 12.07 11.289 1 54.38 5 ARG B CA 1
ATOM 1635 C C . ARG B 1 5 ? 18.312 11.781 12.758 1 54.38 5 ARG B C 1
ATOM 1637 O O . ARG B 1 5 ? 17.5 11.148 13.438 1 54.38 5 ARG B O 1
ATOM 1644 N N . PHE B 1 6 ? 19.516 12.258 13.281 1 49.19 6 PHE B N 1
ATOM 1645 C CA . PHE B 1 6 ? 19.891 12.148 14.68 1 49.19 6 PHE B CA 1
ATOM 1646 C C . PHE B 1 6 ? 18.953 12.969 15.562 1 49.19 6 PHE B C 1
ATOM 1648 O O . PHE B 1 6 ? 18.578 12.539 16.656 1 49.19 6 PHE B O 1
ATOM 1655 N N . GLN B 1 7 ? 18.625 14.125 15.047 1 56.72 7 GLN B N 1
ATOM 1656 C CA . GLN B 1 7 ? 17.734 14.969 15.844 1 56.72 7 GLN B CA 1
ATOM 1657 C C . GLN B 1 7 ? 16.328 14.375 15.914 1 56.72 7 GLN B C 1
ATOM 1659 O O . GLN B 1 7 ? 15.609 14.594 16.891 1 56.72 7 GLN B O 1
ATOM 1664 N N . MET B 1 8 ? 16.031 13.57 14.961 1 66.25 8 MET B N 1
ATOM 1665 C CA . MET B 1 8 ? 14.695 12.961 14.961 1 66.25 8 MET B CA 1
ATOM 1666 C C . MET B 1 8 ? 14.57 11.938 16.094 1 66.25 8 MET B C 1
ATOM 1668 O O . MET B 1 8 ? 13.5 11.812 16.688 1 66.25 8 MET B O 1
ATOM 1672 N N . LYS B 1 9 ? 15.742 11.406 16.328 1 63.72 9 LYS B N 1
ATOM 1673 C CA . LYS B 1 9 ? 15.734 10.375 17.359 1 63.72 9 LYS B CA 1
ATOM 1674 C C . LYS B 1 9 ? 15.453 10.977 18.734 1 63.72 9 LYS B C 1
ATOM 1676 O O . LYS B 1 9 ? 14.891 10.312 19.609 1 63.72 9 LYS B O 1
ATOM 1681 N N . ASN B 1 10 ? 15.664 12.195 18.859 1 77.38 10 ASN B N 1
ATOM 1682 C CA . ASN B 1 10 ? 15.508 12.789 20.188 1 77.38 10 ASN B CA 1
ATOM 1683 C C . ASN B 1 10 ? 14.312 13.734 20.234 1 77.38 10 ASN B C 1
ATOM 1685 O O . ASN B 1 10 ? 14.031 14.312 21.281 1 77.38 10 ASN B O 1
ATOM 1689 N N . ALA B 1 11 ? 13.68 13.852 19.219 1 86.81 11 ALA B N 1
ATOM 1690 C CA . ALA B 1 11 ? 12.555 14.781 19.188 1 86.81 11 ALA B CA 1
ATOM 1691 C C . ALA B 1 11 ? 11.305 14.148 19.797 1 86.81 11 ALA B C 1
ATOM 1693 O O . ALA B 1 11 ? 11.094 12.938 19.656 1 86.81 11 ALA B O 1
ATOM 1694 N N . LYS B 1 12 ? 10.617 14.961 20.547 1 91.56 12 LYS B N 1
ATOM 1695 C CA . LYS B 1 12 ? 9.281 14.547 20.969 1 91.56 12 LYS B CA 1
ATOM 1696 C C . LYS B 1 12 ? 8.258 14.789 19.859 1 91.56 12 LYS B C 1
ATOM 1698 O O . LYS B 1 12 ? 8.172 15.891 19.312 1 91.56 12 LYS B O 1
ATOM 1703 N N . ILE B 1 13 ? 7.492 13.766 19.547 1 95.44 13 ILE B N 1
ATOM 1704 C CA . ILE B 1 13 ? 6.535 13.875 18.453 1 95.44 13 ILE B CA 1
ATOM 1705 C C . ILE B 1 13 ? 5.113 13.812 19 1 95.44 13 ILE B C 1
ATOM 1707 O O . ILE B 1 13 ? 4.809 12.961 19.844 1 95.44 13 ILE B O 1
ATOM 1711 N N . ILE B 1 14 ? 4.32 14.758 18.594 1 96.38 14 ILE B N 1
ATOM 1712 C CA . ILE B 1 14 ? 2.887 14.766 18.891 1 96.38 14 ILE B CA 1
ATOM 1713 C C . ILE B 1 14 ? 2.105 14.57 17.594 1 96.38 14 ILE B C 1
ATOM 1715 O O . ILE B 1 14 ? 2.297 15.312 16.625 1 96.38 14 ILE B O 1
ATOM 1719 N N . LEU B 1 15 ? 1.284 13.57 17.547 1 98.12 15 LEU B N 1
ATOM 1720 C CA . LEU B 1 15 ? 0.361 13.383 16.422 1 98.12 15 LEU B CA 1
ATOM 1721 C C . LEU B 1 15 ? -0.983 14.047 16.719 1 98.12 15 LEU B C 1
ATOM 1723 O O . LEU B 1 15 ? -1.734 13.586 17.578 1 98.12 15 LEU B O 1
ATOM 1727 N N . GLY B 1 16 ? -1.257 15.125 16.031 1 97.5 16 GLY B N 1
ATOM 1728 C CA . GLY B 1 16 ? -2.496 15.867 16.219 1 97.5 16 GLY B CA 1
ATOM 1729 C C . GLY B 1 16 ? -3.645 15.312 15.391 1 97.5 16 GLY B C 1
ATOM 1730 O O . GLY B 1 16 ? -4.297 16.047 14.648 1 97.5 16 GLY B O 1
ATOM 1731 N N . SER B 1 17 ? -3.914 14.023 15.484 1 96.06 17 SER B N 1
ATOM 1732 C CA . SER B 1 17 ? -4.957 13.344 14.719 1 96.06 17 SER B CA 1
ATOM 1733 C C . SER B 1 17 ? -5.586 12.219 15.523 1 96.06 17 SER B C 1
ATOM 1735 O O . SER B 1 17 ? -4.895 11.516 16.266 1 96.06 17 SER B O 1
ATOM 1737 N N . SER B 1 18 ? -6.855 12.016 15.375 1 91.38 18 SER B N 1
ATOM 1738 C CA . SER B 1 18 ? -7.547 10.883 15.984 1 91.38 18 SER B CA 1
ATOM 1739 C C . SER B 1 18 ? -7.598 9.695 15.031 1 91.38 18 SER B C 1
ATOM 1741 O O . SER B 1 18 ? -8.156 8.648 15.367 1 91.38 18 SER B O 1
ATOM 1743 N N . SER B 1 19 ? -7.109 9.852 13.867 1 92.44 19 SER B N 1
ATOM 1744 C CA . SER B 1 19 ? -7.172 8.812 12.844 1 92.44 19 SER B CA 1
ATOM 1745 C C . SER B 1 19 ? -6.355 7.59 13.242 1 92.44 19 SER B C 1
ATOM 1747 O O . SER B 1 19 ? -5.152 7.691 13.484 1 92.44 19 SER B O 1
ATOM 1749 N N . MET B 1 20 ? -6.98 6.461 13.219 1 91.25 20 MET B N 1
ATOM 1750 C CA . MET B 1 20 ? -6.293 5.207 13.5 1 91.25 20 MET B CA 1
ATOM 1751 C C . MET B 1 20 ? -5.25 4.898 12.43 1 91.25 20 M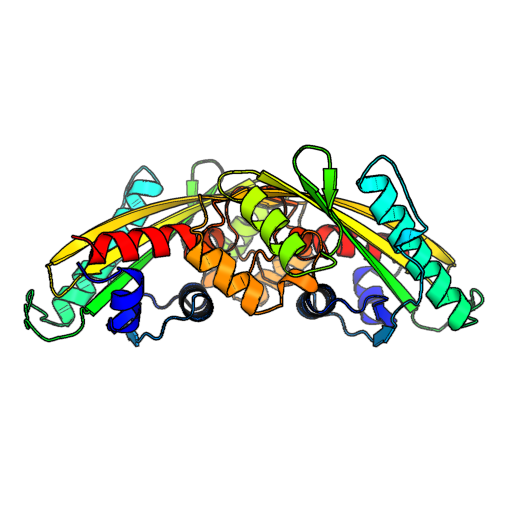ET B C 1
ATOM 1753 O O . MET B 1 20 ? -4.152 4.434 12.742 1 91.25 20 MET B O 1
ATOM 1757 N N . ALA B 1 21 ? -5.633 5.18 11.227 1 93.5 21 ALA B N 1
ATOM 1758 C CA . ALA B 1 21 ? -4.719 4.934 10.117 1 93.5 21 ALA B CA 1
ATOM 1759 C C . ALA B 1 21 ? -3.447 5.766 10.266 1 93.5 21 ALA B C 1
ATOM 1761 O O . ALA B 1 21 ? -2.34 5.258 10.07 1 93.5 21 ALA B O 1
ATOM 1762 N N . ARG B 1 22 ? -3.576 7.02 10.594 1 96.75 22 ARG B N 1
ATOM 1763 C CA . ARG B 1 22 ? -2.422 7.898 10.742 1 96.75 22 ARG B CA 1
ATOM 1764 C C . ARG B 1 22 ? -1.533 7.441 11.898 1 96.75 22 ARG B C 1
ATOM 1766 O O . ARG B 1 22 ? -0.306 7.477 11.789 1 96.75 22 ARG B O 1
ATOM 1773 N N . ARG B 1 23 ? -2.133 6.988 12.93 1 96.38 23 ARG B N 1
ATOM 1774 C CA . ARG B 1 23 ? -1.382 6.445 14.055 1 96.38 23 ARG B CA 1
ATOM 1775 C C . ARG B 1 23 ? -0.566 5.227 13.633 1 96.38 23 ARG B C 1
ATOM 1777 O O . ARG B 1 23 ? 0.626 5.137 13.938 1 96.38 23 ARG B O 1
ATOM 1784 N N . LYS B 1 24 ? -1.199 4.332 12.984 1 94.56 24 LYS B N 1
ATOM 1785 C CA . LYS B 1 24 ? -0.543 3.109 12.531 1 94.56 24 LYS B CA 1
ATOM 1786 C C . LYS B 1 24 ? 0.63 3.424 11.609 1 94.56 24 LYS B C 1
ATOM 1788 O O . LYS B 1 24 ? 1.705 2.834 11.734 1 94.56 24 LYS B O 1
ATOM 1793 N N . ILE B 1 25 ? 0.414 4.32 10.711 1 95.31 25 ILE B N 1
ATOM 1794 C CA . ILE B 1 25 ? 1.437 4.668 9.734 1 95.31 25 ILE B CA 1
ATOM 1795 C C . ILE B 1 25 ? 2.641 5.285 10.438 1 95.31 25 ILE B C 1
ATOM 1797 O O . ILE B 1 25 ? 3.785 4.926 10.156 1 95.31 25 ILE B O 1
ATOM 1801 N N . LEU B 1 26 ? 2.383 6.195 11.344 1 96.06 26 LEU B N 1
ATOM 1802 C CA . LEU B 1 26 ? 3.477 6.828 12.078 1 96.06 26 LEU B CA 1
ATOM 1803 C C . LEU B 1 26 ? 4.242 5.801 12.898 1 96.06 26 LEU B C 1
ATOM 1805 O O . LEU B 1 26 ? 5.469 5.875 13.016 1 96.06 26 LEU B O 1
ATOM 1809 N N . GLU B 1 27 ? 3.523 4.848 13.453 1 94.56 27 GLU B N 1
ATOM 1810 C CA . GLU B 1 27 ? 4.16 3.74 14.156 1 94.56 27 GLU B CA 1
ATOM 1811 C C . GLU B 1 27 ? 5.047 2.922 13.227 1 94.56 27 GLU B C 1
ATOM 1813 O O . GLU B 1 27 ? 6.176 2.578 13.57 1 94.56 27 GLU B O 1
ATOM 1818 N N . GLU B 1 28 ? 4.527 2.629 12.109 1 90.75 28 GLU B N 1
ATOM 1819 C CA . GLU B 1 28 ? 5.273 1.854 11.117 1 90.75 28 GLU B CA 1
ATOM 1820 C C . GLU B 1 28 ? 6.547 2.58 10.695 1 90.75 28 GLU B C 1
ATOM 1822 O O . GLU B 1 28 ? 7.531 1.942 10.32 1 90.75 28 GLU B O 1
ATOM 1827 N N . MET B 1 29 ? 6.543 3.867 10.734 1 91.94 29 MET B N 1
ATOM 1828 C CA . MET B 1 29 ? 7.715 4.664 10.375 1 91.94 29 MET B CA 1
ATOM 1829 C C . MET B 1 29 ? 8.773 4.594 11.469 1 91.94 29 MET B C 1
ATOM 1831 O O . MET B 1 29 ? 9.906 5.039 11.273 1 91.94 29 MET B O 1
ATOM 1835 N N . GLY B 1 30 ? 8.367 4.129 12.648 1 89.25 30 GLY B N 1
ATOM 1836 C CA . GLY B 1 30 ? 9.32 3.904 13.719 1 89.25 30 GLY B CA 1
ATOM 1837 C C . GLY B 1 30 ? 9.352 5.027 14.734 1 89.25 30 GLY B C 1
ATOM 1838 O O . GLY B 1 30 ? 10.305 5.141 15.516 1 89.25 30 GLY B O 1
ATOM 1839 N N . TYR B 1 31 ? 8.344 5.812 14.734 1 92.5 31 TYR B N 1
ATOM 1840 C CA . TYR B 1 31 ? 8.344 6.949 15.648 1 92.5 31 TYR B CA 1
ATOM 1841 C C . TYR B 1 31 ? 7.562 6.637 16.922 1 92.5 31 TYR B C 1
ATOM 1843 O O . TYR B 1 31 ? 6.543 5.941 16.859 1 92.5 31 TYR B O 1
ATOM 1851 N N . GLU B 1 32 ? 8.102 7.082 18.016 1 93.5 32 GLU B N 1
ATOM 1852 C CA . GLU B 1 32 ? 7.32 7.191 19.234 1 93.5 32 GLU B CA 1
ATOM 1853 C C . GLU B 1 32 ? 6.625 8.547 19.328 1 93.5 32 GLU B C 1
ATOM 1855 O O . GLU B 1 32 ? 7.219 9.578 19.016 1 93.5 32 GLU B O 1
ATOM 1860 N N . PHE B 1 33 ? 5.367 8.484 19.75 1 95.94 33 PHE B N 1
ATOM 1861 C CA . PHE B 1 33 ? 4.633 9.75 19.75 1 95.94 33 PHE B CA 1
ATOM 1862 C C . PHE B 1 33 ? 3.482 9.703 20.75 1 95.94 33 PHE B C 1
ATOM 1864 O O . PHE B 1 33 ? 3.119 8.633 21.234 1 95.94 33 PHE B O 1
ATOM 1871 N N . THR B 1 34 ? 2.996 10.859 21.094 1 95.94 34 THR B N 1
ATOM 1872 C CA . THR B 1 34 ? 1.746 11.016 21.828 1 95.94 34 THR B CA 1
ATOM 1873 C C . THR B 1 34 ? 0.651 11.57 20.922 1 95.94 34 THR B C 1
ATOM 1875 O O . THR B 1 34 ? 0.942 12.203 19.906 1 95.94 34 THR B O 1
ATOM 1878 N N . VAL B 1 35 ? -0.587 11.273 21.266 1 96.94 35 VAL B N 1
ATOM 1879 C CA . VAL B 1 35 ? -1.71 11.703 20.438 1 96.94 35 VAL B CA 1
ATOM 1880 C C . VAL B 1 35 ? -2.453 12.844 21.109 1 96.94 35 VAL B C 1
ATOM 1882 O O . VAL B 1 35 ? -2.703 12.797 22.328 1 96.94 35 VAL B O 1
ATOM 1885 N N . MET B 1 36 ? -2.703 13.852 20.438 1 94.94 36 MET B N 1
ATOM 1886 C CA . MET B 1 36 ? -3.547 14.953 20.875 1 94.94 36 MET B CA 1
ATOM 1887 C C . MET B 1 36 ? -4.559 15.328 19.797 1 94.94 36 MET B C 1
ATOM 1889 O O . MET B 1 36 ? -4.18 15.734 18.703 1 94.94 36 MET B O 1
ATOM 1893 N N . VAL B 1 37 ? -5.762 15.266 20.109 1 93.38 37 VAL B N 1
ATOM 1894 C CA . VAL B 1 37 ? -6.805 15.5 19.109 1 93.38 37 VAL B CA 1
ATOM 1895 C C . VAL B 1 37 ? -7.262 16.953 19.188 1 93.38 37 VAL B C 1
ATOM 1897 O O . VAL B 1 37 ? -7.422 17.516 20.266 1 93.38 37 VAL B O 1
ATOM 1900 N N . ALA B 1 38 ? -7.371 17.5 18 1 90.5 38 ALA B N 1
ATOM 1901 C CA . ALA B 1 38 ? -7.867 18.875 17.891 1 90.5 38 ALA B CA 1
ATOM 1902 C C . ALA B 1 38 ? -9.398 18.906 17.891 1 90.5 38 ALA B C 1
ATOM 1904 O O . ALA B 1 38 ? -10.031 18.031 17.297 1 90.5 38 ALA B O 1
ATOM 1905 N N . ASP B 1 39 ? -9.93 19.859 18.578 1 88.25 39 ASP B N 1
ATOM 1906 C CA . ASP B 1 39 ? -11.367 20.109 18.562 1 88.25 39 ASP B CA 1
ATOM 1907 C C . ASP B 1 39 ? -11.703 21.328 17.703 1 88.25 39 ASP B C 1
ATOM 1909 O O . ASP B 1 39 ? -11.68 22.469 18.172 1 88.25 39 ASP B O 1
ATOM 1913 N N . ILE B 1 40 ? -11.984 21.047 16.469 1 92.12 40 ILE B N 1
ATOM 1914 C CA . ILE B 1 40 ? -12.312 22.156 15.578 1 92.12 40 ILE B CA 1
ATOM 1915 C C . ILE B 1 40 ? -13.594 21.844 14.805 1 92.12 40 ILE B C 1
ATOM 1917 O O . ILE B 1 40 ? -13.984 20.688 14.688 1 92.12 40 ILE B O 1
ATOM 1921 N N . ASP B 1 41 ? -14.266 22.891 14.344 1 93.38 41 ASP B N 1
ATOM 1922 C CA . ASP B 1 41 ? -15.391 22.75 13.422 1 93.38 41 ASP B CA 1
ATOM 1923 C C . ASP B 1 41 ? -14.906 22.688 11.969 1 93.38 41 ASP B C 1
ATOM 1925 O O . ASP B 1 41 ? -14.867 23.703 11.281 1 93.38 41 ASP B O 1
ATOM 1929 N N . GLU B 1 42 ? -14.648 21.469 11.523 1 91.25 42 GLU B N 1
ATOM 1930 C CA . GLU B 1 42 ? -14.078 21.281 10.195 1 91.25 42 GLU B CA 1
ATOM 1931 C C . GLU B 1 42 ? -15.016 21.781 9.109 1 91.25 42 GLU B C 1
ATOM 1933 O O . GLU B 1 42 ? -14.57 22.25 8.055 1 91.25 42 GLU B O 1
ATOM 1938 N N . LYS B 1 43 ? -16.266 21.797 9.336 1 89.06 43 LYS B N 1
ATOM 1939 C CA . LYS B 1 43 ? -17.266 22.156 8.336 1 89.06 43 LYS B CA 1
ATOM 1940 C C . LYS B 1 43 ? -17.266 23.656 8.07 1 89.06 43 LYS B C 1
ATOM 1942 O O . LYS B 1 43 ? -17.766 24.109 7.035 1 89.06 43 LYS B O 1
ATOM 1947 N N . SER B 1 44 ? -16.766 24.359 8.969 1 93.88 44 SER B N 1
ATOM 1948 C CA . SER B 1 44 ? -16.734 25.812 8.828 1 93.88 44 SER B CA 1
ATOM 1949 C C . SER B 1 44 ? -15.594 26.25 7.914 1 93.88 44 SER B C 1
ATOM 1951 O O . SER B 1 44 ? -15.555 27.406 7.465 1 93.88 44 SER B O 1
ATOM 1953 N N . ILE B 1 45 ? -14.664 25.422 7.68 1 95.5 45 ILE B N 1
ATOM 1954 C CA . ILE B 1 45 ? -13.523 25.734 6.82 1 95.5 45 ILE B CA 1
ATOM 1955 C C . ILE B 1 45 ? -13.773 25.188 5.418 1 95.5 45 ILE B C 1
ATOM 1957 O O . ILE B 1 45 ? -13.891 23.969 5.223 1 95.5 45 ILE B O 1
ATOM 1961 N N . ARG B 1 46 ? -13.859 26.094 4.457 1 94.62 46 ARG B N 1
ATOM 1962 C CA . ARG B 1 46 ? -14.141 25.688 3.084 1 94.62 46 ARG B CA 1
ATOM 1963 C C . ARG B 1 46 ? -13.141 26.312 2.111 1 94.62 46 ARG B C 1
ATOM 1965 O O . ARG B 1 46 ? -12.68 27.438 2.324 1 94.62 46 ARG B O 1
ATOM 1972 N N . ARG B 1 47 ? -12.758 25.531 1.218 1 96 47 ARG B N 1
ATOM 1973 C CA . ARG B 1 47 ? -11.93 25.953 0.092 1 96 47 ARG B CA 1
ATOM 1974 C C . ARG B 1 47 ? -12.406 25.297 -1.206 1 96 47 ARG B C 1
ATOM 1976 O O . ARG B 1 47 ? -12.984 24.219 -1.19 1 96 47 ARG B O 1
ATOM 1983 N N . GLU B 1 48 ? -12.148 25.953 -2.32 1 94.62 48 GLU B N 1
ATOM 1984 C CA . GLU B 1 48 ? -12.57 25.438 -3.621 1 94.62 48 GLU B CA 1
ATOM 1985 C C . GLU B 1 48 ? -11.688 24.281 -4.062 1 94.62 48 GLU B C 1
ATOM 1987 O O . GLU B 1 48 ? -12.188 23.25 -4.52 1 94.62 48 GLU B O 1
ATOM 1992 N N . LYS B 1 49 ? -10.43 24.438 -3.926 1 97.75 49 LYS B N 1
ATOM 1993 C CA . LYS B 1 49 ? -9.492 23.391 -4.32 1 97.75 49 LYS B CA 1
ATOM 1994 C C . LYS B 1 49 ? -9.242 22.422 -3.17 1 97.75 49 LYS B C 1
ATOM 1996 O O . LYS B 1 49 ? -9.008 22.844 -2.035 1 97.75 49 LYS B O 1
ATOM 2001 N N . PRO B 1 50 ? -9.273 21.109 -3.488 1 98.31 50 PRO B N 1
ATOM 2002 C CA . PRO B 1 50 ? -9.078 20.109 -2.426 1 98.31 50 PRO B CA 1
ATOM 2003 C C . PRO B 1 50 ? -7.746 20.297 -1.69 1 98.31 50 PRO B C 1
ATOM 2005 O O . PRO B 1 50 ? -7.688 20.125 -0.47 1 98.31 50 PRO B O 1
ATOM 2008 N N . GLU B 1 51 ? -6.641 20.609 -2.43 1 98.38 51 GLU B N 1
ATOM 2009 C CA . GLU B 1 51 ? -5.332 20.766 -1.799 1 98.38 51 GLU B CA 1
ATOM 2010 C C . GLU B 1 51 ? -5.324 21.938 -0.819 1 98.38 51 GLU B C 1
ATOM 2012 O O . GLU B 1 51 ? -4.699 21.859 0.241 1 98.38 51 GLU B O 1
ATOM 2017 N N . ASP B 1 52 ? -6.031 23 -1.178 1 98.38 52 ASP B N 1
ATOM 2018 C CA . ASP B 1 52 ? -6.145 24.141 -0.273 1 98.38 52 ASP B CA 1
ATOM 2019 C C . ASP B 1 52 ? -6.965 23.781 0.964 1 98.38 52 ASP B C 1
ATOM 2021 O O . ASP B 1 52 ? -6.645 24.203 2.074 1 98.38 52 ASP B O 1
ATOM 2025 N N . LEU B 1 53 ? -8.008 23.062 0.726 1 98.44 53 LEU B N 1
ATOM 2026 C CA . LEU B 1 53 ? -8.891 22.688 1.82 1 98.44 53 LEU B CA 1
ATOM 2027 C C . LEU B 1 53 ? -8.156 21.828 2.85 1 98.44 53 LEU B C 1
ATOM 2029 O O . LEU B 1 53 ? -8.172 22.141 4.043 1 98.44 53 LEU B O 1
ATOM 2033 N N . VAL B 1 54 ? -7.496 20.766 2.393 1 98.5 54 VAL B N 1
ATOM 2034 C CA . VAL B 1 54 ? -6.848 19.859 3.33 1 98.5 54 VAL B CA 1
ATOM 2035 C C . VAL B 1 54 ? -5.73 20.578 4.07 1 98.5 54 VAL B C 1
ATOM 2037 O O . VAL B 1 54 ? -5.488 20.328 5.254 1 98.5 54 VAL B O 1
ATOM 2040 N N . LEU B 1 55 ? -5.016 21.484 3.4 1 98.62 55 LEU B N 1
ATOM 2041 C CA . LEU B 1 55 ? -3.979 22.266 4.066 1 98.62 55 LEU B CA 1
ATOM 2042 C C . LEU B 1 55 ? -4.582 23.172 5.137 1 98.62 55 LEU B C 1
ATOM 2044 O O . LEU B 1 55 ? -4.07 23.234 6.254 1 98.62 55 LEU B O 1
ATOM 2048 N N . ALA B 1 56 ? -5.656 23.844 4.766 1 98.38 56 ALA B N 1
ATOM 2049 C CA . ALA B 1 56 ? -6.328 24.734 5.715 1 98.38 56 ALA B CA 1
ATOM 2050 C C . ALA B 1 56 ? -6.797 23.953 6.941 1 98.38 56 ALA B C 1
ATOM 2052 O O . ALA B 1 56 ? -6.652 24.422 8.07 1 98.38 56 ALA B O 1
ATOM 2053 N N . LEU B 1 57 ? -7.324 22.812 6.754 1 97.88 57 LEU B N 1
ATOM 2054 C CA . LEU B 1 57 ? -7.84 22 7.848 1 97.88 57 LEU B CA 1
ATOM 2055 C C . LEU B 1 57 ? -6.703 21.516 8.742 1 97.88 57 LEU B C 1
ATOM 2057 O O . LEU B 1 57 ? -6.809 21.562 9.969 1 97.88 57 LEU B O 1
ATOM 2061 N N . ALA B 1 58 ? -5.645 21 8.141 1 98.25 58 ALA B N 1
ATOM 2062 C CA . ALA B 1 58 ? -4.496 20.547 8.922 1 98.25 58 ALA B CA 1
ATOM 2063 C C . ALA B 1 58 ? -3.904 21.688 9.742 1 98.25 58 ALA B C 1
ATOM 2065 O O . ALA B 1 58 ? -3.529 21.484 10.906 1 98.25 58 ALA B O 1
ATOM 2066 N N . GLU B 1 59 ? -3.82 22.844 9.156 1 97.94 59 GLU B N 1
ATOM 2067 C CA . GLU B 1 59 ? -3.311 24.016 9.859 1 97.94 59 GLU B CA 1
ATOM 2068 C C . GLU B 1 59 ? -4.227 24.406 11.008 1 97.94 59 GLU B C 1
ATOM 2070 O O . GLU B 1 59 ? -3.756 24.781 12.086 1 97.94 59 GLU B O 1
ATOM 2075 N N . ALA B 1 60 ? -5.492 24.406 10.734 1 97.69 60 ALA B N 1
ATOM 2076 C CA . ALA B 1 60 ? -6.457 24.734 11.781 1 97.69 60 ALA B CA 1
ATOM 2077 C C . ALA B 1 60 ? -6.328 23.781 12.969 1 97.69 60 ALA B C 1
ATOM 2079 O O . ALA B 1 60 ? -6.43 24.188 14.125 1 97.69 60 ALA B O 1
ATOM 2080 N N . LYS B 1 61 ? -6.129 22.5 12.664 1 97.56 61 LYS B N 1
ATOM 2081 C CA . LYS B 1 61 ? -5.914 21.516 13.719 1 97.56 61 LYS B CA 1
ATOM 2082 C C . LYS B 1 61 ? -4.66 21.844 14.523 1 97.56 61 LYS B C 1
ATOM 2084 O O . LYS B 1 61 ? -4.668 21.766 15.75 1 97.56 61 LYS B O 1
ATOM 2089 N N . ALA B 1 62 ? -3.598 22.172 13.852 1 96.88 62 ALA B N 1
ATOM 2090 C CA . ALA B 1 62 ? -2.352 22.531 14.523 1 96.88 62 ALA B CA 1
ATOM 2091 C C . ALA B 1 62 ? -2.551 23.75 15.43 1 96.88 62 ALA B C 1
ATOM 2093 O O . ALA B 1 62 ? -2.156 23.734 16.594 1 96.88 62 ALA B O 1
ATOM 2094 N N . ASP B 1 63 ? -3.189 24.734 14.938 1 95.31 63 ASP B N 1
ATOM 2095 C CA . ASP B 1 63 ? -3.42 25.969 15.68 1 95.31 63 ASP B CA 1
ATOM 2096 C C . ASP B 1 63 ? -4.262 25.719 16.922 1 95.31 63 ASP B C 1
ATOM 2098 O O . ASP B 1 63 ? -4 26.281 17.984 1 95.31 63 ASP B O 1
ATOM 2102 N N . ALA B 1 64 ? -5.242 24.875 16.781 1 95.5 64 ALA B N 1
ATOM 2103 C CA . ALA B 1 64 ? -6.105 24.547 17.906 1 95.5 64 ALA B CA 1
ATOM 2104 C C . ALA B 1 64 ? -5.312 23.859 19.016 1 95.5 64 ALA B C 1
ATOM 2106 O O . ALA B 1 64 ? -5.496 24.156 20.203 1 95.5 64 ALA B O 1
ATOM 2107 N N . ILE B 1 65 ? -4.422 22.953 18.672 1 94.62 65 ILE B N 1
ATOM 2108 C CA . ILE B 1 65 ? -3.627 22.219 19.641 1 94.62 65 ILE B CA 1
ATOM 2109 C C . ILE B 1 65 ? -2.613 23.141 20.297 1 94.62 65 ILE B C 1
ATOM 2111 O O . ILE B 1 65 ? -2.416 23.094 21.516 1 94.62 65 ILE B O 1
ATOM 2115 N N . ILE B 1 66 ? -1.973 23.969 19.531 1 92.25 66 ILE B N 1
ATOM 2116 C CA . ILE B 1 66 ? -1.003 24.938 20.047 1 92.25 66 ILE B CA 1
ATOM 2117 C C . ILE B 1 66 ? -1.674 25.844 21.062 1 92.25 66 ILE B C 1
ATOM 2119 O O . ILE B 1 66 ? -1.126 26.094 22.141 1 92.25 66 ILE B O 1
ATOM 2123 N N . SER B 1 67 ? -2.828 26.281 20.688 1 91.06 67 SER B N 1
ATOM 2124 C CA . SER B 1 67 ? -3.58 27.172 21.578 1 91.06 67 SER B CA 1
ATOM 2125 C C . SER B 1 67 ? -3.914 26.484 22.891 1 91.06 67 SER B C 1
ATOM 2127 O O . SER B 1 67 ? -3.816 27.094 23.969 1 91.06 67 SER B O 1
ATOM 2129 N N . ARG B 1 68 ? -4.27 25.25 22.844 1 89.62 68 ARG B N 1
ATOM 2130 C CA . ARG B 1 68 ? -4.633 24.469 24.031 1 89.62 68 ARG B CA 1
ATOM 2131 C C . ARG B 1 68 ? -3.42 24.234 24.922 1 89.62 68 ARG B C 1
ATOM 2133 O O . ARG B 1 68 ? -3.537 24.25 26.156 1 89.62 68 ARG B O 1
ATOM 2140 N N . LEU B 1 69 ? -2.305 23.969 24.312 1 86.88 69 LEU B N 1
ATOM 2141 C CA . LEU B 1 69 ? -1.092 23.656 25.062 1 86.88 69 LEU B CA 1
ATOM 2142 C C . LEU B 1 69 ? -0.474 24.922 25.641 1 86.88 69 LEU B C 1
ATOM 2144 O O . LEU B 1 69 ? 0.343 24.859 26.562 1 86.88 69 LEU B O 1
ATOM 2148 N N . GLY B 1 70 ? -0.971 25.969 25.391 1 75.62 70 GLY B N 1
ATOM 2149 C CA . GLY B 1 70 ? -0.404 27.219 25.875 1 75.62 70 GLY B CA 1
ATOM 2150 C C . GLY B 1 70 ? 1.067 27.375 25.547 1 75.62 70 GLY B C 1
ATOM 2151 O O . GLY B 1 70 ? 1.824 27.969 26.312 1 75.62 70 GLY B O 1
ATOM 2152 N N . ILE B 1 71 ? 1.558 26.453 24.641 1 62.06 71 ILE B N 1
ATOM 2153 C CA . ILE B 1 71 ? 2.984 26.484 24.344 1 62.06 71 ILE B CA 1
ATOM 2154 C C . ILE B 1 71 ? 3.328 27.75 23.562 1 62.06 71 ILE B C 1
ATOM 2156 O O . ILE B 1 71 ? 2.705 28.047 22.547 1 62.06 71 ILE B O 1
ATOM 2160 N N . GLU B 1 72 ? 3.67 28.719 24.234 1 54.38 72 GLU B N 1
ATOM 2161 C CA . GLU B 1 72 ? 4.363 29.812 23.547 1 54.38 72 GLU B CA 1
ATOM 2162 C C . GLU B 1 72 ? 5.785 29.406 23.172 1 54.38 72 GLU B C 1
ATOM 2164 O O . GLU B 1 72 ? 6.371 28.531 23.797 1 54.38 72 GLU B O 1
ATOM 2169 N N . GLY B 1 73 ? 6.172 29.422 21.844 1 52.66 73 GLY B N 1
ATOM 2170 C CA . GLY B 1 73 ? 7.523 29.156 21.375 1 52.66 73 GLY B CA 1
ATOM 2171 C C . GLY B 1 73 ? 8.539 29.047 22.5 1 52.66 73 GLY B C 1
ATOM 2172 O O . GLY B 1 73 ? 8.844 30.031 23.172 1 52.66 73 GLY B O 1
ATOM 2173 N N . HIS B 1 74 ? 8.336 28.156 23.375 1 52.38 74 HIS B N 1
ATOM 2174 C CA . HIS B 1 74 ? 9.336 28.172 24.438 1 52.38 74 HIS B CA 1
ATOM 2175 C C . HIS B 1 74 ? 10.625 27.484 24 1 52.38 74 HIS B C 1
ATOM 2177 O O . HIS B 1 74 ? 10.602 26.359 23.5 1 52.38 74 HIS B O 1
ATOM 2183 N N . LYS B 1 75 ? 11.586 28.312 23.484 1 52 75 LYS B N 1
ATOM 2184 C CA . LYS B 1 75 ? 12.977 27.938 23.219 1 52 75 LYS B CA 1
ATOM 2185 C C . LYS B 1 75 ? 13.633 27.328 24.438 1 52 75 LYS B C 1
ATOM 2187 O O . LYS B 1 75 ? 14.039 28.047 25.359 1 52 75 LYS B O 1
ATOM 2192 N N . GLU B 1 76 ? 13.141 26.266 24.938 1 49.72 76 GLU B N 1
ATOM 2193 C CA . GLU B 1 76 ? 14.156 25.828 25.891 1 49.72 76 GLU B CA 1
ATOM 2194 C C . GLU B 1 76 ? 15.383 25.281 25.188 1 49.72 76 GLU B C 1
ATOM 2196 O O . GLU B 1 76 ? 15.258 24.438 24.281 1 49.72 76 GLU B O 1
ATOM 2201 N N . GLU B 1 77 ? 16.516 26.031 25.188 1 50.59 77 GLU B N 1
ATOM 2202 C CA . GLU B 1 77 ? 17.828 25.797 24.578 1 50.59 77 GLU B CA 1
ATOM 2203 C C . GLU B 1 77 ? 18.141 24.297 24.5 1 50.59 77 GLU B C 1
ATOM 2205 O O . GLU B 1 77 ? 18.719 23.828 23.531 1 50.59 77 GLU B O 1
ATOM 2210 N N . ASN B 1 78 ? 18.125 23.578 25.656 1 51.66 78 ASN B N 1
ATOM 2211 C CA . ASN B 1 78 ? 18.703 22.25 25.734 1 51.66 78 ASN B CA 1
ATOM 2212 C C . ASN B 1 78 ? 17.641 21.156 25.547 1 51.66 78 ASN B C 1
ATOM 2214 O O . ASN B 1 78 ? 17.875 20 25.859 1 51.66 78 ASN B O 1
ATOM 2218 N N . ALA B 1 79 ? 16.469 21.578 25.094 1 61.41 79 ALA B N 1
ATOM 2219 C CA . ALA B 1 79 ? 15.406 20.578 25.141 1 61.41 79 ALA B CA 1
ATOM 2220 C C . ALA B 1 79 ? 15.164 19.984 23.75 1 61.41 79 ALA B C 1
ATOM 2222 O O . ALA B 1 79 ? 15.352 20.672 22.734 1 61.41 79 ALA B O 1
ATOM 2223 N N . HIS B 1 80 ? 15.117 18.797 23.688 1 79.75 80 HIS B N 1
ATOM 2224 C CA . HIS B 1 80 ? 14.711 18.078 22.484 1 79.75 80 HIS B CA 1
ATOM 2225 C C . HIS B 1 80 ? 13.5 18.734 21.828 1 79.75 80 HIS B C 1
ATOM 2227 O O . HIS B 1 80 ? 12.578 19.188 22.516 1 79.75 80 HIS B O 1
ATOM 2233 N N . PRO B 1 81 ? 13.719 19.047 20.531 1 87.12 81 PRO B N 1
ATOM 2234 C CA . PRO B 1 81 ? 12.586 19.672 19.844 1 87.12 81 PRO B CA 1
ATOM 2235 C C . PRO B 1 81 ? 11.289 18.875 19.984 1 87.12 81 PRO B C 1
ATOM 2237 O O . PRO B 1 81 ? 11.328 17.641 20.094 1 87.12 81 PRO B O 1
ATOM 2240 N N . THR B 1 82 ? 10.25 19.641 20.125 1 91.12 82 THR B N 1
ATOM 2241 C CA . THR B 1 82 ? 8.922 19.047 20.062 1 91.12 82 THR B CA 1
ATOM 2242 C C . THR B 1 82 ? 8.242 19.344 18.734 1 91.12 82 THR B C 1
ATOM 2244 O O . THR B 1 82 ? 8.125 20.5 18.344 1 91.12 82 THR B O 1
ATOM 2247 N N . LEU B 1 83 ? 7.824 18.328 18.062 1 95.38 83 LEU B N 1
ATOM 2248 C CA . LEU B 1 83 ? 7.215 18.438 16.734 1 95.38 83 LEU B CA 1
ATOM 2249 C C . LEU B 1 83 ? 5.762 17.984 16.766 1 95.38 83 LEU B C 1
ATOM 2251 O O . LEU B 1 83 ? 5.445 16.922 17.297 1 95.38 83 LEU B O 1
ATOM 2255 N N . LEU B 1 84 ? 4.922 18.859 16.281 1 97.06 84 LEU B N 1
ATOM 2256 C CA . LEU B 1 84 ? 3.512 18.531 16.125 1 97.06 84 LEU B CA 1
ATOM 2257 C C . LEU B 1 84 ? 3.199 18.172 14.68 1 97.06 84 LEU B C 1
ATOM 2259 O O . LEU B 1 84 ? 3.52 18.938 13.758 1 97.06 84 LEU B O 1
ATOM 2263 N N . ILE B 1 85 ? 2.582 17 14.477 1 98.31 85 ILE B N 1
ATOM 2264 C CA . ILE B 1 85 ? 2.16 16.547 13.156 1 98.31 85 ILE B CA 1
ATOM 2265 C C . ILE B 1 85 ? 0.636 16.594 13.062 1 98.31 85 ILE B C 1
ATOM 2267 O O . ILE B 1 85 ? -0.056 15.914 13.828 1 98.31 85 ILE B O 1
ATOM 2271 N N . THR B 1 86 ? 0.083 17.359 12.219 1 98.56 86 THR B N 1
ATOM 2272 C CA . THR B 1 86 ? -1.337 17.344 11.883 1 98.56 86 THR B CA 1
ATOM 2273 C C . THR B 1 86 ? -1.541 17.062 10.398 1 98.56 86 THR B C 1
ATOM 2275 O O . THR B 1 86 ? -0.64 17.281 9.586 1 98.56 86 THR B O 1
ATOM 2278 N N . ALA B 1 87 ? -2.678 16.531 10.094 1 98.31 87 ALA B N 1
ATOM 2279 C CA . ALA B 1 87 ? -2.977 16.094 8.727 1 98.31 87 ALA B CA 1
ATOM 2280 C C . ALA B 1 87 ? -4.48 16.094 8.469 1 98.31 87 ALA B C 1
ATOM 2282 O O . ALA B 1 87 ? -5.277 16.172 9.414 1 98.31 87 ALA B O 1
ATOM 2283 N N . ASP B 1 88 ? -4.836 16.125 7.242 1 97.69 88 ASP B N 1
ATOM 2284 C CA . ASP B 1 88 ? -6.219 15.961 6.797 1 97.69 88 ASP B CA 1
ATOM 2285 C C . ASP B 1 88 ? -6.277 15.32 5.414 1 97.69 88 ASP B C 1
ATOM 2287 O O . ASP B 1 88 ? -5.289 15.32 4.676 1 97.69 88 ASP B O 1
ATOM 2291 N N . THR B 1 89 ? -7.352 14.664 5.172 1 97.75 89 THR B N 1
ATOM 2292 C CA . THR B 1 89 ? -7.543 13.953 3.914 1 97.75 89 THR B CA 1
ATOM 2293 C C . THR B 1 89 ? -8.969 14.133 3.398 1 97.75 89 THR B C 1
ATOM 2295 O O . THR B 1 89 ? -9.922 14.086 4.172 1 97.75 89 THR B O 1
ATOM 2298 N N . VAL B 1 90 ? -9.117 14.352 2.113 1 98 90 VAL B N 1
ATOM 2299 C CA . VAL B 1 90 ? -10.422 14.328 1.457 1 98 90 VAL B CA 1
ATOM 2300 C C . VAL B 1 90 ? -10.344 13.461 0.201 1 98 90 VAL B C 1
ATOM 2302 O O . VAL B 1 90 ? -9.258 13.156 -0.292 1 98 90 VAL B O 1
ATOM 2305 N N . VAL B 1 91 ? -11.477 13.031 -0.25 1 98.31 91 VAL B N 1
ATOM 2306 C CA . VAL B 1 91 ? -11.602 12.305 -1.507 1 98.31 91 VAL B CA 1
ATOM 2307 C C . VAL B 1 91 ? -12.328 13.164 -2.537 1 98.31 91 VAL B C 1
ATOM 2309 O O . VAL B 1 91 ? -13.273 13.891 -2.199 1 98.31 91 VAL B O 1
ATOM 2312 N N . VAL B 1 92 ? -11.781 13.227 -3.725 1 98.31 92 VAL B N 1
ATOM 2313 C CA . VAL B 1 92 ? -12.438 13.922 -4.832 1 98.31 92 VAL B CA 1
ATOM 2314 C C . VAL B 1 92 ? -12.977 12.898 -5.832 1 98.31 92 VAL B C 1
ATOM 2316 O O . VAL B 1 92 ? -12.242 12.023 -6.293 1 98.31 92 VAL B O 1
ATOM 2319 N N . TYR B 1 93 ? -14.242 13.047 -6.156 1 97.81 93 TYR B N 1
ATOM 2320 C CA . TYR B 1 93 ? -14.898 12.172 -7.125 1 97.81 93 TYR B CA 1
ATOM 2321 C C . TYR B 1 93 ? -15.781 12.977 -8.078 1 97.81 93 TYR B C 1
ATOM 2323 O O . TYR B 1 93 ? -16.656 13.719 -7.637 1 97.81 93 TYR B O 1
ATOM 2331 N N . GLU B 1 94 ? -15.43 12.781 -9.312 1 95.12 94 GLU B N 1
ATOM 2332 C CA . GLU B 1 94 ? -16.156 13.508 -10.344 1 95.12 94 GLU B CA 1
ATOM 2333 C C . GLU B 1 94 ? -16.266 14.992 -10.008 1 95.12 94 GLU B C 1
ATOM 2335 O O . GLU B 1 94 ? -17.359 15.57 -10.078 1 95.12 94 GLU B O 1
ATOM 2340 N N . GLY B 1 95 ? -15.203 15.508 -9.531 1 93.5 95 GLY B N 1
ATOM 2341 C CA . GLY B 1 95 ? -15.078 16.938 -9.297 1 93.5 95 GLY B CA 1
ATOM 2342 C C . GLY B 1 95 ? -15.641 17.375 -7.953 1 93.5 95 GLY B C 1
ATOM 2343 O O . GLY B 1 95 ? -15.531 18.547 -7.578 1 93.5 95 GLY B O 1
ATOM 2344 N N . MET B 1 96 ? -16.203 16.484 -7.219 1 95.25 96 MET B N 1
ATOM 2345 C CA . MET B 1 96 ? -16.797 16.828 -5.926 1 95.25 96 MET B CA 1
ATOM 2346 C C . MET B 1 96 ? -15.906 16.344 -4.781 1 95.25 96 MET B C 1
ATOM 2348 O O . MET B 1 96 ? -15.422 15.211 -4.801 1 95.25 96 MET B O 1
ATOM 2352 N N . ILE B 1 97 ? -15.789 17.234 -3.791 1 97.06 97 ILE B N 1
ATOM 2353 C CA . ILE B 1 97 ? -15.031 16.875 -2.602 1 97.06 97 ILE B CA 1
ATOM 2354 C C . ILE B 1 97 ? -15.906 16.062 -1.649 1 97.06 97 ILE B C 1
ATOM 2356 O O . ILE B 1 97 ? -17.031 16.469 -1.339 1 97.06 97 ILE B O 1
ATOM 2360 N N . ARG B 1 98 ? -15.391 14.922 -1.26 1 96.56 98 ARG B N 1
ATOM 2361 C CA . ARG B 1 98 ? -16.062 14.047 -0.312 1 96.56 98 ARG B CA 1
ATOM 2362 C C . ARG B 1 98 ? -15.289 13.938 0.99 1 96.56 98 ARG B C 1
ATOM 2364 O O . ARG B 1 98 ? -14.164 13.414 1.004 1 96.56 98 ARG B O 1
ATOM 2371 N N . GLU B 1 99 ? -15.891 14.438 2.033 1 94 99 GLU B N 1
ATOM 2372 C CA . GLU B 1 99 ? -15.352 14.227 3.375 1 94 99 GLU B CA 1
ATOM 2373 C C . GLU B 1 99 ? -15.914 12.953 3.998 1 94 99 GLU B C 1
ATOM 2375 O O . GLU B 1 99 ? -16.297 12.023 3.285 1 94 99 GLU B O 1
ATOM 2380 N N . LYS B 1 100 ? -15.852 12.797 5.273 1 93.69 100 LYS B N 1
ATOM 2381 C CA . LYS B 1 100 ? -16.438 11.625 5.922 1 93.69 100 LYS B CA 1
ATOM 2382 C C . LYS B 1 100 ? -17.953 11.602 5.746 1 93.69 100 LYS B C 1
ATOM 2384 O O . LYS B 1 100 ? -18.609 12.625 5.906 1 93.69 100 LYS B O 1
ATOM 2389 N N . PRO B 1 101 ? -18.422 10.383 5.305 1 96.38 101 PRO B N 1
ATOM 2390 C CA . PRO B 1 101 ? -19.875 10.312 5.168 1 96.38 101 PRO B CA 1
ATOM 2391 C C . PRO B 1 101 ? -20.609 10.57 6.488 1 96.38 101 PRO B C 1
ATOM 2393 O O . PRO B 1 101 ? -20.125 10.172 7.551 1 96.38 101 PRO B O 1
ATOM 2396 N N . SER B 1 102 ? -21.781 11.172 6.371 1 94.19 102 SER B N 1
ATOM 2397 C CA . SER B 1 102 ? -22.562 11.531 7.555 1 94.19 102 SER B CA 1
ATOM 2398 C C . SER B 1 102 ? -23.594 10.461 7.875 1 94.19 102 SER B C 1
ATOM 2400 O O . SER B 1 102 ? -24.281 10.531 8.898 1 94.19 102 SER B O 1
ATOM 2402 N N . SER B 1 103 ? -23.781 9.477 6.965 1 96.19 103 SER B N 1
ATOM 2403 C CA . SER B 1 103 ? -24.766 8.406 7.145 1 96.19 103 SER B CA 1
ATOM 2404 C C . SER B 1 103 ? -24.391 7.176 6.324 1 96.19 103 SER B C 1
ATOM 2406 O O . SER B 1 103 ? -23.531 7.25 5.438 1 96.19 103 SER B O 1
ATOM 2408 N N . LYS B 1 104 ? -25.031 6.094 6.711 1 96.44 104 LYS B N 1
ATOM 2409 C CA . LYS B 1 104 ? -24.828 4.871 5.941 1 96.44 104 LYS B CA 1
ATOM 2410 C C . LYS B 1 104 ? -25.281 5.047 4.492 1 96.44 104 LYS B C 1
ATOM 2412 O O . LYS B 1 104 ? -24.656 4.508 3.576 1 96.44 104 LYS B O 1
ATOM 2417 N N . GLU B 1 105 ? -26.312 5.766 4.348 1 96.94 105 GLU B N 1
ATOM 2418 C CA . GLU B 1 105 ? -26.828 6.02 3 1 96.94 105 GLU B CA 1
ATOM 2419 C C . GLU B 1 105 ? -25.812 6.801 2.168 1 96.94 105 GLU B C 1
ATOM 2421 O O . GLU B 1 105 ? -25.578 6.48 1.001 1 96.94 105 GLU B O 1
ATOM 2426 N N . GLU B 1 106 ? -25.266 7.758 2.781 1 97 106 GLU B N 1
ATOM 2427 C CA . GLU B 1 106 ? -24.25 8.539 2.086 1 97 106 GLU B CA 1
ATOM 2428 C C . GLU B 1 106 ? -23 7.703 1.799 1 97 106 GLU B C 1
ATOM 2430 O O . GLU B 1 106 ? -22.438 7.793 0.713 1 97 106 GLU B O 1
ATOM 2435 N N . ALA B 1 107 ? -22.656 6.914 2.777 1 97 107 ALA B N 1
ATOM 2436 C CA . ALA B 1 107 ? -21.516 6.02 2.59 1 97 107 ALA B CA 1
ATOM 2437 C C . ALA B 1 107 ? -21.75 5.082 1.406 1 97 107 ALA B C 1
ATOM 2439 O O . ALA B 1 107 ? -20.844 4.879 0.585 1 97 107 ALA B O 1
ATOM 2440 N N . ARG B 1 108 ? -22.922 4.547 1.34 1 97.06 108 ARG B N 1
ATOM 2441 C CA . ARG B 1 108 ? -23.281 3.664 0.233 1 97.06 108 ARG B CA 1
ATOM 2442 C C . ARG B 1 108 ? -23.172 4.391 -1.103 1 97.06 108 ARG B C 1
ATOM 2444 O O . ARG B 1 108 ? -22.641 3.844 -2.074 1 97.06 108 ARG B O 1
ATOM 2451 N N . HIS B 1 109 ? -23.719 5.547 -1.079 1 96.81 109 HIS B N 1
ATOM 2452 C CA . HIS B 1 109 ? -23.656 6.363 -2.285 1 96.81 109 HIS B CA 1
ATOM 2453 C C . HIS B 1 109 ? -22.219 6.594 -2.721 1 96.81 109 HIS B C 1
ATOM 2455 O O . HIS B 1 109 ? -21.891 6.488 -3.906 1 96.81 109 HIS B O 1
ATOM 2461 N N . PHE B 1 110 ? -21.328 6.93 -1.832 1 97.5 110 PHE B N 1
ATOM 2462 C CA . PHE B 1 110 ? -19.922 7.16 -2.131 1 97.5 110 PHE B CA 1
ATOM 2463 C C . PHE B 1 110 ? -19.297 5.914 -2.738 1 97.5 110 PHE B C 1
ATOM 2465 O O . PHE B 1 110 ? -18.766 5.961 -3.854 1 97.5 110 PHE B O 1
ATOM 2472 N N . VAL B 1 111 ? -19.438 4.777 -2.051 1 96.56 111 VAL B N 1
ATOM 2473 C CA . VAL B 1 111 ? -18.75 3.553 -2.434 1 96.56 111 VAL B CA 1
ATOM 2474 C C . VAL B 1 111 ? -19.281 3.053 -3.775 1 96.56 111 VAL B C 1
ATOM 2476 O O . VAL B 1 111 ? -18.5 2.602 -4.625 1 96.56 111 VAL B O 1
ATOM 2479 N N . LYS B 1 112 ? -20.531 3.148 -3.963 1 96.19 112 LYS B N 1
ATOM 2480 C CA . LYS B 1 112 ? -21.125 2.758 -5.238 1 96.19 112 LYS B CA 1
ATOM 2481 C C . LYS B 1 112 ? -20.562 3.594 -6.383 1 96.19 112 LYS B C 1
ATOM 2483 O O . LYS B 1 112 ? -20.375 3.092 -7.496 1 96.19 112 LYS B O 1
ATOM 2488 N N . GLY B 1 113 ? -20.375 4.824 -6.102 1 95.75 113 GLY B N 1
ATOM 2489 C CA . GLY B 1 113 ? -19.812 5.711 -7.105 1 95.75 113 GLY B CA 1
ATOM 2490 C C . GLY B 1 113 ? -18.422 5.305 -7.543 1 95.75 113 GLY B C 1
ATOM 2491 O O . GLY B 1 113 ? -18.031 5.523 -8.695 1 95.75 113 GLY B O 1
ATOM 2492 N N . TYR B 1 114 ? -17.609 4.734 -6.633 1 96.69 114 TYR B N 1
ATOM 2493 C CA . TYR B 1 114 ? -16.234 4.367 -6.93 1 96.69 114 TYR B CA 1
ATOM 2494 C C . TYR B 1 114 ? -16.172 3.117 -7.801 1 96.69 114 TYR B C 1
ATOM 2496 O O . TYR B 1 114 ? -15.164 2.844 -8.445 1 96.69 114 TYR B O 1
ATOM 2504 N N . SER B 1 115 ? -17.266 2.324 -7.797 1 95.88 115 SER B N 1
ATOM 2505 C CA . SER B 1 115 ? -17.312 1.063 -8.531 1 95.88 115 SER B CA 1
ATOM 2506 C C . SER B 1 115 ? -17.078 1.283 -10.023 1 95.88 115 SER B C 1
ATOM 2508 O O . SER B 1 115 ? -17.828 2.004 -10.672 1 95.88 115 SER B O 1
ATOM 2510 N N . GLY B 1 116 ? -16.016 0.636 -10.562 1 95.56 116 GLY B N 1
ATOM 2511 C CA . GLY B 1 116 ? -15.688 0.773 -11.977 1 95.56 116 GLY B CA 1
ATOM 2512 C C . GLY B 1 116 ? -15.109 2.135 -12.328 1 95.56 116 GLY B C 1
ATOM 2513 O O . GLY B 1 116 ? -14.984 2.479 -13.5 1 95.56 116 GLY B O 1
ATOM 2514 N N . GLY B 1 117 ? -14.766 2.85 -11.336 1 95.62 117 GLY B N 1
ATOM 2515 C CA . GLY B 1 117 ? -14.32 4.215 -11.57 1 95.62 117 GLY B CA 1
ATOM 2516 C C . GLY B 1 117 ? -13.023 4.551 -10.867 1 95.62 117 GLY B C 1
ATOM 2517 O O . GLY B 1 117 ? -12.195 3.666 -10.625 1 95.62 117 GLY B O 1
ATOM 2518 N N . CYS B 1 118 ? -12.812 5.871 -10.727 1 96.44 118 CYS B N 1
ATOM 2519 C CA . CYS B 1 118 ? -11.57 6.379 -10.148 1 96.44 118 CYS B CA 1
ATOM 2520 C C . CYS B 1 118 ? -11.852 7.414 -9.07 1 96.44 118 CYS B C 1
ATOM 2522 O O . CYS B 1 118 ? -12.633 8.344 -9.281 1 96.44 118 CYS B O 1
ATOM 2524 N N . ALA B 1 119 ? -11.273 7.191 -7.922 1 97.69 119 ALA B N 1
ATOM 2525 C CA . ALA B 1 119 ? -11.32 8.164 -6.832 1 97.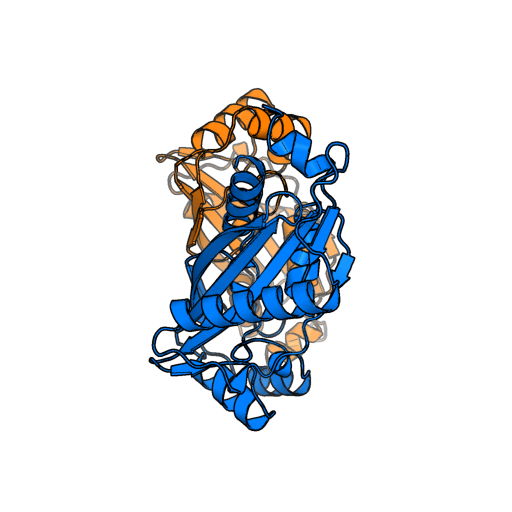69 119 ALA B CA 1
ATOM 2526 C C . ALA B 1 119 ? -9.953 8.805 -6.609 1 97.69 119 ALA B C 1
ATOM 2528 O O . ALA B 1 119 ? -8.93 8.133 -6.656 1 97.69 119 ALA B O 1
ATOM 2529 N N . ILE B 1 120 ? -10.008 10.117 -6.406 1 98.25 120 ILE B N 1
ATOM 2530 C CA . ILE B 1 120 ? -8.781 10.852 -6.121 1 98.25 120 ILE B CA 1
ATOM 2531 C C . ILE B 1 120 ? -8.695 11.164 -4.629 1 98.25 120 ILE B C 1
ATOM 2533 O O . ILE B 1 120 ? -9.672 11.625 -4.031 1 98.25 120 ILE B O 1
ATOM 2537 N N . VAL B 1 121 ? -7.594 10.836 -4.043 1 98.44 121 VAL B N 1
ATOM 2538 C CA . VAL B 1 121 ? -7.387 11.117 -2.627 1 98.44 121 VAL B CA 1
ATOM 2539 C C . VAL B 1 121 ? -6.344 12.227 -2.469 1 98.44 121 VAL B C 1
ATOM 2541 O O . VAL B 1 121 ? -5.246 12.141 -3.023 1 98.44 121 VAL B O 1
ATOM 2544 N N . VAL B 1 122 ? -6.688 13.281 -1.744 1 98.56 122 VAL B N 1
ATOM 2545 C CA . VAL B 1 122 ? -5.789 14.398 -1.456 1 98.56 122 VAL B CA 1
ATOM 2546 C C . VAL B 1 122 ? -5.574 14.516 0.052 1 98.56 122 VAL B C 1
ATOM 2548 O O . VAL B 1 122 ? -6.539 14.539 0.82 1 98.56 122 VAL B O 1
ATOM 2551 N N . GLY B 1 123 ? -4.348 14.445 0.444 1 98.38 123 GLY B N 1
ATOM 2552 C CA . GLY B 1 123 ? -3.988 14.562 1.849 1 98.38 123 GLY B CA 1
ATOM 2553 C C . GLY B 1 123 ? -2.939 15.633 2.107 1 98.38 123 GLY B C 1
ATOM 2554 O O . GLY B 1 123 ? -2.205 16.016 1.197 1 98.38 123 GLY B O 1
ATOM 2555 N N . SER B 1 124 ? -2.938 16.109 3.342 1 98.75 124 SER B N 1
ATOM 2556 C CA . SER B 1 124 ? -1.943 17.109 3.727 1 98.75 124 SER B CA 1
ATOM 2557 C C . SER B 1 124 ? -1.222 16.703 5.008 1 98.75 124 SER B C 1
ATOM 2559 O O . SER B 1 124 ? -1.721 15.875 5.773 1 98.75 124 SER B O 1
ATOM 2561 N N . VAL B 1 125 ? -0.04 17.234 5.145 1 98.75 125 VAL B N 1
ATOM 2562 C CA . VAL B 1 125 ? 0.742 17.125 6.371 1 98.75 125 VAL B CA 1
ATOM 2563 C C . VAL B 1 125 ? 1.29 18.5 6.758 1 98.75 125 VAL B C 1
ATOM 2565 O O . VAL B 1 125 ? 1.799 19.234 5.906 1 98.75 125 VAL B O 1
ATOM 2568 N N . VAL B 1 126 ? 1.109 18.828 7.973 1 98.62 126 VAL B N 1
ATOM 2569 C CA . VAL B 1 126 ? 1.703 20.031 8.531 1 98.62 126 VAL B CA 1
ATOM 2570 C C . VAL B 1 126 ? 2.559 19.672 9.75 1 98.62 126 VAL B C 1
ATOM 2572 O O . VA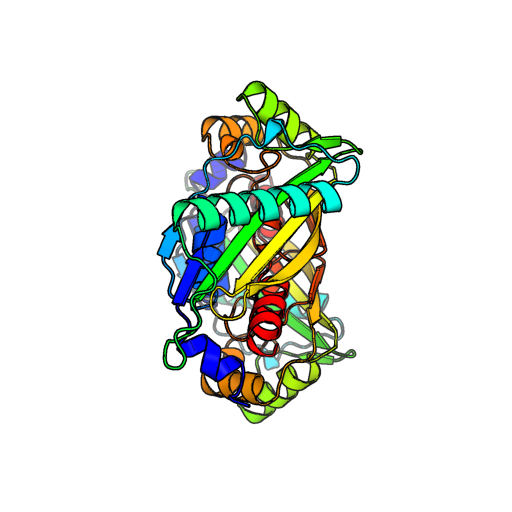L B 1 126 ? 2.094 18.984 10.656 1 98.62 126 VAL B O 1
ATOM 2575 N N . ILE B 1 127 ? 3.775 20.062 9.719 1 98.12 127 ILE B N 1
ATOM 2576 C CA . ILE B 1 127 ? 4.684 19.859 10.844 1 98.12 127 ILE B CA 1
ATOM 2577 C C . ILE B 1 127 ? 5 21.203 11.5 1 98.12 127 ILE B C 1
ATOM 2579 O O . ILE B 1 127 ? 5.465 22.141 10.836 1 98.12 127 ILE B O 1
ATOM 2583 N N . THR B 1 128 ? 4.75 21.297 12.742 1 96.06 128 THR B N 1
ATOM 2584 C CA . THR B 1 128 ? 5.07 22.484 13.516 1 96.06 128 THR B CA 1
ATOM 2585 C C . THR B 1 128 ? 6.152 22.203 14.547 1 96.06 128 THR B C 1
ATOM 2587 O O . THR B 1 128 ? 5.992 21.312 15.383 1 96.06 128 THR B O 1
ATOM 2590 N N . ASN B 1 129 ? 7.176 22.891 14.469 1 93.81 129 ASN B N 1
ATOM 2591 C CA . ASN B 1 129 ? 8.242 22.812 15.461 1 93.81 129 ASN B CA 1
ATOM 2592 C C . ASN B 1 129 ? 8.008 23.797 16.609 1 93.81 129 ASN B C 1
ATOM 2594 O O . ASN B 1 129 ? 8.117 25.016 16.422 1 93.81 129 ASN B O 1
ATOM 2598 N N . PHE B 1 130 ? 7.805 23.297 17.766 1 89.38 130 PHE B N 1
ATOM 2599 C CA . PHE B 1 130 ? 7.457 24.156 18.891 1 89.38 130 PHE B CA 1
ATOM 2600 C C . PHE B 1 130 ? 8.672 24.953 19.375 1 89.38 130 PHE B C 1
ATOM 2602 O O . PHE B 1 130 ? 8.531 26.016 19.969 1 89.38 130 PHE B O 1
ATOM 2609 N N . THR B 1 131 ? 9.773 24.391 19.156 1 85 131 THR B N 1
ATOM 2610 C CA . THR B 1 131 ? 10.992 25.031 19.625 1 85 131 THR B CA 1
ATOM 2611 C C . THR B 1 131 ? 11.328 26.25 18.766 1 85 131 THR B C 1
ATOM 2613 O O . THR B 1 131 ? 11.641 27.328 19.281 1 85 131 THR B O 1
ATOM 2616 N N . THR B 1 132 ? 11.258 26.125 17.5 1 86.06 132 THR B N 1
ATOM 2617 C CA . THR B 1 132 ? 11.672 27.188 16.594 1 86.06 132 THR B CA 1
ATOM 2618 C C . THR B 1 132 ? 10.477 28.016 16.141 1 86.06 132 THR B C 1
ATOM 2620 O O . THR B 1 132 ? 10.633 29.125 15.641 1 86.06 132 THR B O 1
ATOM 2623 N N . GLY B 1 133 ? 9.305 27.438 16.266 1 87.31 133 GLY B N 1
ATOM 2624 C CA . GLY B 1 133 ? 8.102 28.078 15.758 1 87.31 133 GLY B CA 1
ATOM 2625 C C . GLY B 1 133 ? 7.902 27.891 14.266 1 87.31 133 GLY B C 1
ATOM 2626 O O . GLY B 1 133 ? 6.898 28.328 13.711 1 87.31 133 GLY B O 1
ATOM 2627 N N . ILE B 1 134 ? 8.758 27.188 13.625 1 91.62 134 ILE B N 1
ATOM 2628 C CA . ILE B 1 134 ? 8.711 26.984 12.18 1 91.62 134 ILE B CA 1
ATOM 2629 C C . ILE B 1 134 ? 7.637 25.953 11.836 1 91.62 134 ILE B C 1
ATOM 2631 O O . ILE B 1 134 ? 7.492 24.938 12.531 1 91.62 134 ILE B O 1
ATOM 2635 N N . LYS B 1 135 ? 6.922 26.312 10.758 1 96.19 135 LYS B N 1
ATOM 2636 C CA . LYS B 1 135 ? 5.906 25.406 10.227 1 96.19 135 LYS B CA 1
ATOM 2637 C C . LYS B 1 135 ? 6.25 24.984 8.805 1 96.19 135 LYS B C 1
ATOM 2639 O O . LYS B 1 135 ? 6.598 25.812 7.961 1 96.19 135 LYS B O 1
ATOM 2644 N N . LYS B 1 136 ? 6.266 23.656 8.578 1 98 136 LYS B N 1
ATOM 2645 C CA . LYS B 1 136 ? 6.41 23.078 7.238 1 98 136 LYS B CA 1
ATOM 2646 C C . LYS B 1 136 ? 5.137 22.359 6.805 1 98 136 LYS B C 1
ATOM 2648 O O . LYS B 1 136 ? 4.492 21.688 7.617 1 98 136 LYS B O 1
ATOM 2653 N N . ARG B 1 137 ? 4.766 22.578 5.598 1 98.5 137 ARG B N 1
ATOM 2654 C CA . ARG B 1 137 ? 3.504 22.016 5.141 1 98.5 137 ARG B CA 1
ATOM 2655 C C . ARG B 1 137 ? 3.635 21.453 3.727 1 98.5 137 ARG B C 1
ATOM 2657 O O . ARG B 1 137 ? 4.469 21.922 2.947 1 98.5 137 ARG B O 1
ATOM 2664 N N . GLY B 1 138 ? 2.855 20.484 3.418 1 98.5 138 GLY B N 1
ATOM 2665 C CA . GLY B 1 138 ? 2.756 19.859 2.104 1 98.5 138 GLY B CA 1
ATOM 2666 C C . GLY B 1 138 ? 1.513 19.016 1.935 1 98.5 138 GLY B C 1
ATOM 2667 O O . GLY B 1 138 ? 0.808 18.734 2.906 1 98.5 138 GLY B O 1
ATOM 2668 N N . TRP B 1 139 ? 1.206 18.812 0.697 1 98.5 139 TRP B N 1
ATOM 2669 C CA . TRP B 1 139 ? 0.084 17.938 0.392 1 98.5 139 TRP B CA 1
ATOM 2670 C C . TRP B 1 139 ? 0.455 16.938 -0.701 1 98.5 139 TRP B C 1
ATOM 2672 O O . TRP B 1 139 ? 1.469 17.109 -1.384 1 98.5 139 TRP B O 1
ATOM 2682 N N . ASP B 1 140 ? -0.231 15.82 -0.736 1 97.81 140 ASP B N 1
ATOM 2683 C CA . ASP B 1 140 ? -0.028 14.812 -1.776 1 97.81 140 ASP B CA 1
ATOM 2684 C C . ASP B 1 140 ? -1.36 14.352 -2.361 1 97.81 140 ASP B C 1
ATOM 2686 O O . ASP B 1 140 ? -2.422 14.648 -1.811 1 97.81 140 ASP B O 1
ATOM 2690 N N . ARG B 1 141 ? -1.187 13.789 -3.484 1 97.69 141 ARG B N 1
ATOM 2691 C CA . ARG B 1 141 ? -2.34 13.336 -4.258 1 97.69 141 ARG B CA 1
ATOM 2692 C C . ARG B 1 141 ? -2.139 11.914 -4.762 1 97.69 141 ARG B C 1
ATOM 2694 O O . ARG B 1 141 ? -1.048 11.562 -5.215 1 97.69 141 ARG B O 1
ATOM 2701 N N . SER B 1 142 ? -3.168 11.062 -4.672 1 97.75 142 SER B N 1
ATOM 2702 C CA . SER B 1 142 ? -3.17 9.711 -5.211 1 97.75 142 SER B CA 1
ATOM 2703 C C . SER B 1 142 ? -4.465 9.414 -5.965 1 97.75 142 SER B C 1
ATOM 2705 O O . SER B 1 142 ? -5.492 10.047 -5.707 1 97.75 142 SER B O 1
ATOM 2707 N N . GLU B 1 143 ? -4.363 8.523 -6.855 1 97.94 143 GLU B N 1
ATOM 2708 C CA . GLU B 1 143 ? -5.527 8.031 -7.582 1 97.94 143 GLU B CA 1
ATOM 2709 C C . GLU B 1 143 ? -5.754 6.543 -7.32 1 97.94 143 GLU B C 1
ATOM 2711 O O . GLU B 1 143 ? -4.801 5.762 -7.289 1 97.94 143 GLU B O 1
ATOM 2716 N N . VAL B 1 144 ? -6.984 6.246 -7.082 1 97.81 144 VAL B N 1
ATOM 2717 C CA . VAL B 1 144 ? -7.355 4.848 -6.867 1 97.81 144 VAL B CA 1
ATOM 2718 C C . VAL B 1 144 ? -8.383 4.422 -7.918 1 97.81 144 VAL B C 1
ATOM 2720 O O . VAL B 1 144 ? -9.453 5.023 -8.031 1 97.81 144 VAL B O 1
ATOM 2723 N N . TYR B 1 145 ? -8.016 3.439 -8.68 1 97.69 145 TYR B N 1
ATOM 2724 C CA . TYR B 1 145 ? -8.914 2.863 -9.672 1 97.69 145 TYR B CA 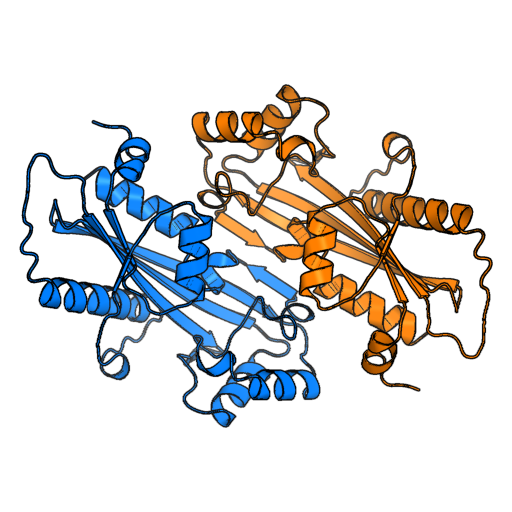1
ATOM 2725 C C . TYR B 1 145 ? -9.516 1.556 -9.18 1 97.69 145 TYR B C 1
ATOM 2727 O O . TYR B 1 145 ? -8.812 0.723 -8.602 1 97.69 145 TYR B O 1
ATOM 2735 N N . PHE B 1 146 ? -10.836 1.413 -9.461 1 97.25 146 PHE B N 1
ATOM 2736 C CA . PHE B 1 146 ? -11.531 0.237 -8.945 1 97.25 146 PHE B CA 1
ATOM 2737 C C . PHE B 1 146 ? -12.117 -0.584 -10.094 1 97.25 146 PHE B C 1
ATOM 2739 O O . PHE B 1 146 ? -12.586 -0.027 -11.086 1 97.25 146 PHE B O 1
ATOM 2746 N N . HIS B 1 147 ? -12.055 -1.923 -9.859 1 96.38 147 HIS B N 1
ATOM 2747 C CA . HIS B 1 147 ? -12.961 -2.789 -10.602 1 96.38 147 HIS B CA 1
ATOM 2748 C C . HIS B 1 147 ? -14.398 -2.611 -10.125 1 96.38 147 HIS B C 1
ATOM 2750 O O . HIS B 1 147 ? -14.648 -1.922 -9.133 1 96.38 147 HIS B O 1
ATOM 2756 N N . ASP B 1 148 ? -15.359 -3.213 -10.898 1 96.56 148 ASP B N 1
ATOM 2757 C CA . ASP B 1 148 ? -16.734 -3.211 -10.422 1 96.56 148 ASP B CA 1
ATOM 2758 C C . ASP B 1 148 ? -16.859 -3.9 -9.07 1 96.56 148 ASP B C 1
ATOM 2760 O O . ASP B 1 148 ? -16.328 -4.996 -8.875 1 96.56 148 ASP B O 1
ATOM 2764 N N . ILE B 1 149 ? -17.531 -3.234 -8.164 1 95.31 149 ILE B N 1
ATOM 2765 C CA . ILE B 1 149 ? -17.766 -3.787 -6.836 1 95.31 149 ILE B CA 1
ATOM 2766 C C . ILE B 1 149 ? -19.203 -4.301 -6.742 1 95.31 149 ILE B C 1
ATOM 2768 O O . ILE B 1 149 ? -20.156 -3.531 -6.879 1 95.31 149 ILE B O 1
ATOM 2772 N N . PRO B 1 150 ? -19.344 -5.527 -6.465 1 95.19 150 PRO B N 1
ATOM 2773 C CA . PRO B 1 150 ? -20.703 -6.066 -6.355 1 95.19 150 PRO B CA 1
ATOM 2774 C C . PRO B 1 150 ? -21.5 -5.422 -5.227 1 95.19 150 PRO B C 1
ATOM 2776 O O . PRO B 1 150 ? -20.938 -5.125 -4.164 1 95.19 150 PRO B O 1
ATOM 2779 N N . ASP B 1 151 ? -22.797 -5.309 -5.402 1 95.5 151 ASP B N 1
ATOM 2780 C CA . ASP B 1 151 ? -23.688 -4.691 -4.418 1 95.5 151 ASP B CA 1
ATOM 2781 C C . ASP B 1 151 ? -23.609 -5.414 -3.076 1 95.5 151 ASP B C 1
ATOM 2783 O O . ASP B 1 151 ? -23.656 -4.781 -2.02 1 95.5 151 ASP B O 1
ATOM 2787 N N . ALA B 1 152 ? -23.5 -6.684 -3.133 1 94.5 152 ALA B N 1
ATOM 2788 C CA . ALA B 1 152 ? -23.453 -7.469 -1.903 1 94.5 152 ALA B CA 1
ATOM 2789 C C . ALA B 1 152 ? -22.219 -7.105 -1.076 1 94.5 152 ALA B C 1
ATOM 2791 O O . ALA B 1 152 ? -22.281 -7.078 0.156 1 94.5 152 ALA B O 1
ATOM 2792 N N . VAL B 1 153 ? -21.141 -6.852 -1.725 1 93 153 VAL B N 1
ATOM 2793 C CA . VAL B 1 153 ? -19.906 -6.465 -1.062 1 93 153 VAL B CA 1
ATOM 2794 C C . VAL B 1 153 ? -20.047 -5.066 -0.459 1 93 153 VAL B C 1
ATOM 2796 O O . VAL B 1 153 ? -19.656 -4.832 0.681 1 93 153 VAL B O 1
ATOM 2799 N N . ILE B 1 154 ? -20.656 -4.168 -1.226 1 95.31 154 ILE B N 1
ATOM 2800 C CA . ILE B 1 154 ? -20.891 -2.805 -0.756 1 95.31 154 ILE B CA 1
ATOM 2801 C C . ILE B 1 154 ? -21.766 -2.828 0.498 1 95.31 154 ILE B C 1
ATOM 2803 O O . ILE B 1 154 ? -21.453 -2.156 1.486 1 95.31 154 ILE B O 1
ATOM 2807 N N . ASP B 1 155 ? -22.781 -3.631 0.464 1 95.25 155 ASP B N 1
ATOM 2808 C CA . ASP B 1 155 ? -23.688 -3.73 1.605 1 95.25 155 ASP B CA 1
ATOM 2809 C C . ASP B 1 155 ? -22.938 -4.203 2.854 1 95.25 155 ASP B C 1
ATOM 2811 O O . ASP B 1 155 ? -23.125 -3.639 3.936 1 95.25 155 ASP B O 1
ATOM 2815 N N . LYS B 1 156 ? -22.172 -5.199 2.68 1 94.12 156 LYS B N 1
ATOM 2816 C CA . LYS B 1 156 ? -21.406 -5.734 3.805 1 94.12 156 LYS B CA 1
ATOM 2817 C C . LYS B 1 156 ? -20.422 -4.703 4.344 1 94.12 156 LYS B C 1
ATOM 2819 O O . LYS B 1 156 ? -20.234 -4.586 5.555 1 94.12 156 LYS B O 1
ATOM 2824 N N . LEU B 1 157 ? -19.859 -4.023 3.439 1 93.19 157 LEU B N 1
ATOM 2825 C CA . LEU B 1 157 ? -18.891 -3 3.811 1 93.19 157 LEU B CA 1
ATOM 2826 C C . LEU B 1 157 ? -19.562 -1.896 4.625 1 93.19 157 LEU B C 1
ATOM 2828 O O . LEU B 1 157 ? -19.016 -1.45 5.637 1 93.19 157 LEU B O 1
ATOM 2832 N N . ILE B 1 158 ? -20.656 -1.473 4.219 1 94.94 158 ILE B N 1
ATOM 2833 C CA . ILE B 1 158 ? -21.391 -0.416 4.898 1 94.94 158 ILE B CA 1
ATOM 2834 C C . ILE B 1 158 ? -21.844 -0.903 6.273 1 94.94 158 ILE B C 1
ATOM 2836 O O . ILE B 1 158 ? -21.797 -0.154 7.25 1 94.94 158 ILE B O 1
ATOM 2840 N N . ASP B 1 159 ? -22.234 -2.133 6.336 1 94 159 ASP B N 1
ATOM 2841 C CA . ASP B 1 159 ? -22.688 -2.711 7.59 1 94 159 ASP B CA 1
ATOM 2842 C C . ASP B 1 159 ? -21.562 -2.787 8.617 1 94 159 ASP B C 1
ATOM 2844 O O . ASP B 1 159 ? -21.797 -2.686 9.82 1 94 159 ASP B O 1
ATOM 2848 N N . ASP B 1 160 ? -20.406 -2.979 8.125 1 90.75 160 ASP B N 1
ATOM 2849 C CA . ASP B 1 160 ? -19.234 -3.027 8.992 1 90.75 160 ASP B CA 1
ATOM 2850 C C . ASP B 1 160 ? -19.016 -1.691 9.695 1 90.75 160 ASP B C 1
ATOM 2852 O O . ASP B 1 160 ? -18.406 -1.643 10.773 1 90.75 160 ASP B O 1
ATOM 2856 N N . GLY B 1 161 ? -19.406 -0.567 9.055 1 90.75 161 GLY B N 1
ATOM 2857 C CA . GLY B 1 161 ? -19.391 0.748 9.68 1 90.75 161 GLY B CA 1
ATOM 2858 C C . GLY B 1 161 ? -18.062 1.467 9.516 1 90.75 161 GLY B C 1
ATOM 2859 O O . GLY B 1 161 ? -17.969 2.658 9.812 1 90.75 161 GLY B O 1
ATOM 2860 N N . VAL B 1 162 ? -17.062 0.851 9.078 1 89 162 VAL B N 1
ATOM 2861 C CA . VAL B 1 162 ? -15.719 1.404 9.008 1 89 162 VAL B CA 1
ATOM 2862 C C . VAL B 1 162 ? -15.695 2.572 8.023 1 89 162 VAL B C 1
ATOM 2864 O O . VAL B 1 162 ? -14.953 3.537 8.219 1 89 162 VAL B O 1
ATOM 2867 N N . THR B 1 163 ? -16.562 2.533 7.066 1 93.19 163 THR B N 1
ATOM 2868 C CA . THR B 1 163 ? -16.594 3.541 6.012 1 93.19 163 THR B CA 1
ATOM 2869 C C . THR B 1 163 ? -16.984 4.902 6.578 1 93.19 163 THR B C 1
ATOM 2871 O O . THR B 1 163 ? -16.672 5.941 5.992 1 93.19 163 THR B O 1
ATOM 2874 N N . LEU B 1 164 ? -17.594 4.973 7.723 1 93.44 164 LEU B N 1
ATOM 2875 C CA . LEU B 1 164 ? -18.078 6.215 8.305 1 93.44 164 LEU B CA 1
ATOM 2876 C C . LEU B 1 164 ? -16.938 6.992 8.953 1 93.44 164 LEU B C 1
ATOM 2878 O O . LEU B 1 164 ? -17.094 8.18 9.266 1 93.44 164 LEU B O 1
ATOM 2882 N N . ASN B 1 165 ? -15.797 6.379 9.055 1 91.12 165 ASN B N 1
ATOM 2883 C CA . ASN B 1 165 ? -14.711 6.984 9.828 1 91.12 165 ASN B CA 1
ATOM 2884 C C . ASN B 1 165 ? -13.555 7.418 8.93 1 91.12 165 ASN B C 1
ATOM 2886 O O . ASN B 1 165 ? -12.492 7.797 9.422 1 91.12 165 ASN B O 1
ATOM 2890 N N . VAL B 1 166 ? -13.797 7.324 7.652 1 93 166 VAL B N 1
ATOM 2891 C CA . VAL B 1 166 ? -12.719 7.684 6.738 1 93 166 VAL B CA 1
ATOM 2892 C C . VAL B 1 166 ? -13.25 8.625 5.656 1 93 166 VAL B C 1
ATOM 2894 O O . VAL B 1 166 ? -14.438 8.586 5.32 1 93 166 VAL B O 1
ATOM 2897 N N . ALA B 1 167 ? -12.312 9.43 5.113 1 94.12 167 ALA B N 1
ATOM 2898 C CA . ALA B 1 167 ? -12.672 10.367 4.055 1 94.12 167 ALA B CA 1
ATOM 2899 C C . ALA B 1 167 ? -13.266 9.641 2.854 1 94.12 167 ALA B C 1
ATOM 2901 O O . ALA B 1 167 ? -12.734 8.625 2.404 1 94.12 167 ALA B O 1
ATOM 2902 N N . GLY B 1 168 ? -14.445 10.141 2.385 1 96.19 168 GLY B N 1
ATOM 2903 C CA . GLY B 1 168 ? -15.102 9.586 1.211 1 96.19 168 GLY B CA 1
ATOM 2904 C C . GLY B 1 168 ? -15.578 8.156 1.414 1 96.19 168 GLY B C 1
ATOM 2905 O O . GLY B 1 168 ? -16.031 7.508 0.467 1 96.19 168 GLY B O 1
ATOM 2906 N N . GLY B 1 169 ? -15.438 7.648 2.611 1 94.88 169 GLY B N 1
ATOM 2907 C CA . GLY B 1 169 ? -15.781 6.254 2.834 1 94.88 169 GLY B CA 1
ATOM 2908 C C . GLY B 1 169 ? -14.844 5.289 2.125 1 94.88 169 GLY B C 1
ATOM 2909 O O . GLY B 1 169 ? -15.227 4.16 1.821 1 94.88 169 GLY B O 1
ATOM 2910 N N . LEU B 1 170 ? -13.727 5.723 1.849 1 92.12 170 LEU B N 1
ATOM 2911 C CA . LEU B 1 170 ? -12.789 4.965 1.03 1 92.12 170 LEU B CA 1
ATOM 2912 C C . LEU B 1 170 ? -11.789 4.215 1.903 1 92.12 170 LEU B C 1
ATOM 2914 O O . LEU B 1 170 ? -10.945 4.832 2.557 1 92.12 170 LEU B O 1
ATOM 2918 N N . MET B 1 171 ? -11.906 2.891 1.919 1 86.75 171 MET B N 1
ATOM 2919 C CA . MET B 1 171 ? -10.969 2.039 2.643 1 86.75 171 MET B CA 1
ATOM 2920 C C . MET B 1 171 ? -10.195 1.144 1.683 1 86.75 171 MET B C 1
ATOM 2922 O O . MET B 1 171 ? -10.719 0.133 1.21 1 86.75 171 MET B O 1
ATOM 2926 N N . LEU B 1 172 ? -8.969 1.468 1.47 1 87.19 172 LEU B N 1
ATOM 2927 C CA . LEU B 1 172 ? -8.117 0.785 0.497 1 87.19 172 LEU B CA 1
ATOM 2928 C C . LEU B 1 172 ? -7.75 -0.612 0.984 1 87.19 172 LEU B C 1
ATOM 2930 O O . LEU B 1 172 ? -7.762 -1.568 0.205 1 87.19 172 LEU B O 1
ATOM 2934 N N . GLU B 1 173 ? -7.504 -0.716 2.254 1 83.94 173 GLU B N 1
ATOM 2935 C CA . GLU B 1 173 ? -6.887 -1.938 2.758 1 83.94 173 GLU B CA 1
ATOM 2936 C C . GLU B 1 173 ? -7.93 -2.893 3.326 1 83.94 173 GLU B C 1
ATOM 2938 O O . GLU B 1 173 ? -7.594 -3.984 3.791 1 83.94 173 GLU B O 1
ATOM 2943 N N . HIS B 1 174 ? -9.125 -2.463 3.35 1 88 174 HIS B N 1
ATOM 2944 C CA . HIS B 1 174 ? -10.156 -3.338 3.9 1 88 174 HIS B CA 1
ATOM 2945 C C . HIS B 1 174 ? -10.297 -4.613 3.076 1 88 174 HIS B C 1
ATOM 2947 O O . HIS B 1 174 ? -10.305 -4.566 1.845 1 88 174 HIS B O 1
ATOM 2953 N N . PRO B 1 175 ? -10.5 -5.75 3.775 1 87.12 175 PRO B N 1
ATOM 2954 C CA . PRO B 1 175 ? -10.555 -7.031 3.072 1 87.12 175 PRO B CA 1
ATOM 2955 C C . PRO B 1 175 ? -11.68 -7.086 2.039 1 87.12 175 PRO B C 1
ATOM 2957 O O . PRO B 1 175 ? -11.562 -7.777 1.023 1 87.12 175 PRO B O 1
ATOM 2960 N N . LEU B 1 176 ? -12.75 -6.406 2.27 1 89.31 176 LEU B N 1
ATOM 2961 C CA . LEU B 1 176 ? -13.898 -6.426 1.367 1 89.31 176 LEU B CA 1
ATOM 2962 C C . LEU B 1 176 ? -13.641 -5.547 0.147 1 89.31 176 LEU B C 1
ATOM 2964 O O . LEU B 1 176 ? -14.219 -5.773 -0.918 1 89.31 176 LEU B O 1
ATOM 2968 N N . THR B 1 177 ? -12.75 -4.57 0.282 1 91.25 177 THR B N 1
ATOM 2969 C CA . THR B 1 177 ? -12.547 -3.615 -0.803 1 91.25 177 THR B CA 1
ATOM 2970 C C . THR B 1 177 ? -11.258 -3.91 -1.554 1 91.25 177 THR B C 1
ATOM 2972 O O . THR B 1 177 ? -11.188 -3.736 -2.773 1 91.25 177 THR B O 1
ATOM 2975 N N . ALA B 1 178 ? -10.305 -4.426 -0.89 1 92 178 ALA B N 1
ATOM 2976 C CA . ALA B 1 178 ? -8.953 -4.598 -1.407 1 92 178 ALA B CA 1
ATOM 2977 C C . ALA B 1 178 ? -8.953 -5.418 -2.695 1 92 178 ALA B C 1
ATOM 2979 O O . ALA B 1 178 ? -8.258 -5.078 -3.656 1 92 178 ALA B O 1
ATOM 2980 N N . PRO B 1 179 ? -9.789 -6.504 -2.803 1 92.25 179 PRO B N 1
ATOM 2981 C CA . PRO B 1 179 ? -9.797 -7.312 -4.023 1 92.25 179 PRO B CA 1
ATOM 2982 C C . PRO B 1 179 ? -10.328 -6.547 -5.234 1 92.25 179 PRO B C 1
ATOM 2984 O O . PRO B 1 179 ? -10.203 -7.012 -6.367 1 92.25 179 PRO B O 1
ATOM 2987 N N . PHE B 1 180 ? -10.875 -5.449 -5.016 1 95 180 PHE B N 1
ATOM 2988 C CA . PHE B 1 180 ? -11.5 -4.73 -6.125 1 95 180 PHE B CA 1
ATOM 2989 C C . PHE B 1 180 ? -10.688 -3.49 -6.484 1 95 180 PHE B C 1
ATOM 2991 O O . PHE B 1 180 ? -11.102 -2.697 -7.332 1 95 180 PHE B O 1
ATOM 2998 N N . VAL B 1 181 ? -9.562 -3.32 -5.832 1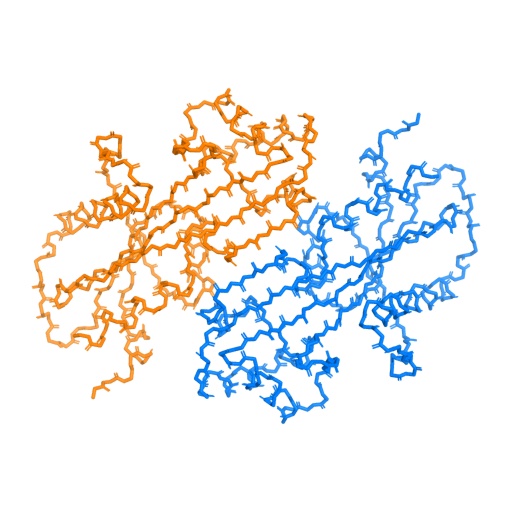 95.69 181 VAL B N 1
ATOM 2999 C CA . VAL B 1 181 ? -8.648 -2.256 -6.223 1 95.69 181 VAL B CA 1
ATOM 3000 C C . VAL B 1 181 ? -7.863 -2.676 -7.461 1 95.69 181 VAL B C 1
ATOM 3002 O O . VAL B 1 181 ? -7.168 -3.693 -7.449 1 95.69 181 VAL B O 1
ATOM 3005 N N . ASP B 1 182 ? -8.023 -1.914 -8.562 1 95.69 182 ASP B N 1
ATOM 3006 C CA . ASP B 1 182 ? -7.332 -2.203 -9.812 1 95.69 182 ASP B CA 1
ATOM 3007 C C . ASP B 1 182 ? -5.91 -1.644 -9.805 1 95.69 182 ASP B C 1
ATOM 3009 O O . ASP B 1 182 ? -4.949 -2.369 -10.07 1 95.69 182 ASP B O 1
ATOM 3013 N N . THR B 1 183 ? -5.84 -0.348 -9.477 1 96.69 183 THR B N 1
ATOM 3014 C CA . THR B 1 183 ? -4.547 0.33 -9.516 1 96.69 183 THR B CA 1
ATOM 3015 C C . THR B 1 183 ? -4.547 1.546 -8.594 1 96.69 183 THR B C 1
ATOM 3017 O O . THR B 1 183 ? -5.555 2.246 -8.484 1 96.69 183 THR B O 1
ATOM 3020 N N . VAL B 1 184 ? -3.416 1.68 -7.941 1 96.19 184 VAL B N 1
ATOM 3021 C CA . VAL B 1 184 ? -3.135 2.914 -7.219 1 96.19 184 VAL B CA 1
ATOM 3022 C C . VAL B 1 184 ? -2.02 3.684 -7.922 1 96.19 184 VAL B C 1
ATOM 3024 O O . VAL B 1 184 ? -1.002 3.102 -8.305 1 96.19 184 VAL B O 1
ATOM 3027 N N . ILE B 1 185 ? -2.221 4.926 -8.195 1 97.44 185 ILE B N 1
ATOM 3028 C CA . ILE B 1 185 ? -1.172 5.84 -8.633 1 97.44 185 ILE B CA 1
ATOM 3029 C C . ILE B 1 185 ? -0.82 6.805 -7.5 1 97.44 185 ILE B C 1
ATOM 3031 O O . ILE B 1 185 ? -1.59 7.715 -7.191 1 97.44 185 ILE B O 1
ATOM 3035 N N . GLY B 1 186 ? 0.28 6.684 -6.906 1 96.75 186 GLY B N 1
ATOM 3036 C CA . GLY B 1 186 ? 0.7 7.309 -5.66 1 96.75 186 GLY B CA 1
ATOM 3037 C C . GLY B 1 186 ? 1.203 6.309 -4.637 1 96.75 186 GLY B C 1
ATOM 3038 O O . GLY B 1 186 ? 1.953 5.391 -4.973 1 96.75 186 GLY B O 1
ATOM 3039 N N . THR B 1 187 ? 0.837 6.57 -3.369 1 93.88 187 THR B N 1
ATOM 3040 C CA . THR B 1 187 ? 1.274 5.629 -2.344 1 93.88 187 THR B CA 1
ATOM 3041 C C . THR B 1 187 ? 0.099 5.191 -1.474 1 93.88 187 THR B C 1
ATOM 3043 O O . THR B 1 187 ? -0.783 5.996 -1.164 1 93.88 187 THR B O 1
ATOM 3046 N N . PRO B 1 188 ? 0.158 3.922 -1.08 1 92.94 188 PRO B N 1
ATOM 3047 C CA . PRO B 1 188 ? -0.937 3.436 -0.236 1 92.94 188 PRO B CA 1
ATOM 3048 C C . PRO B 1 188 ? -1.064 4.215 1.071 1 92.94 188 PRO B C 1
ATOM 3050 O O . PRO B 1 188 ? -2.178 4.469 1.535 1 92.94 188 PRO B O 1
ATOM 3053 N N . ASP B 1 189 ? 0.049 4.578 1.669 1 95.06 189 ASP B N 1
ATOM 3054 C CA . ASP B 1 189 ? 0.006 5.328 2.92 1 95.06 189 ASP B CA 1
ATOM 3055 C C . ASP B 1 189 ? -0.627 6.703 2.713 1 95.06 189 ASP B C 1
ATOM 3057 O O . ASP B 1 189 ? -1.325 7.207 3.594 1 95.06 189 ASP B O 1
ATOM 3061 N N . GLY B 1 190 ? -0.359 7.277 1.579 1 95.62 190 GLY B N 1
ATOM 3062 C CA . GLY B 1 190 ? -1.031 8.531 1.262 1 95.62 190 GLY B CA 1
ATOM 3063 C C . GLY B 1 190 ? -2.539 8.391 1.161 1 95.62 190 GLY B C 1
ATOM 3064 O O . GLY B 1 190 ? -3.281 9.234 1.662 1 95.62 190 GLY B O 1
ATOM 3065 N N . VAL B 1 191 ? -2.914 7.344 0.526 1 95.94 191 VAL B N 1
ATOM 3066 C CA . VAL B 1 191 ? -4.344 7.074 0.398 1 95.94 191 VAL B CA 1
ATOM 3067 C C . VAL B 1 191 ? -4.949 6.836 1.778 1 95.94 191 VAL B C 1
ATOM 3069 O O . VAL B 1 191 ? -6.062 7.281 2.061 1 95.94 191 VAL B O 1
ATOM 3072 N N . MET B 1 192 ? -4.188 6.191 2.604 1 93.94 192 MET B N 1
ATOM 3073 C CA . MET B 1 192 ? -4.695 5.824 3.922 1 93.94 192 MET B CA 1
ATOM 3074 C C . MET B 1 192 ? -4.742 7.039 4.844 1 93.94 192 MET B C 1
ATOM 3076 O O . MET B 1 192 ? -5.438 7.023 5.863 1 93.94 192 MET B O 1
ATOM 3080 N N . GLY B 1 193 ? -3.861 8.016 4.547 1 95.5 193 GLY B N 1
ATOM 3081 C CA . GLY B 1 193 ? -4.109 9.227 5.316 1 95.5 193 GLY B CA 1
ATOM 3082 C C . GLY B 1 193 ? -2.836 9.953 5.711 1 95.5 193 GLY B C 1
ATOM 3083 O O . GLY B 1 193 ? -2.887 11.086 6.188 1 95.5 193 GLY B O 1
ATOM 3084 N N . LEU B 1 194 ? -1.753 9.336 5.582 1 97.56 194 LEU B N 1
ATOM 3085 C CA . LEU B 1 194 ? -0.494 9.977 5.941 1 97.56 194 LEU B CA 1
ATOM 3086 C C . LEU B 1 194 ? 0.641 9.492 5.047 1 97.56 194 LEU B C 1
ATOM 3088 O O . LEU B 1 194 ? 1.194 8.414 5.27 1 97.56 194 LEU B O 1
ATOM 3092 N N . SER B 1 195 ? 1.055 10.336 4.129 1 97.25 195 SER B N 1
ATOM 3093 C CA . SER B 1 195 ? 2.152 9.984 3.232 1 97.25 195 SER B CA 1
ATOM 3094 C C . SER B 1 195 ? 3.475 9.891 3.986 1 97.25 195 SER B C 1
ATOM 3096 O O . SER B 1 195 ? 3.957 10.883 4.531 1 97.25 195 SER B O 1
ATOM 3098 N N . LYS B 1 196 ? 4.055 8.719 3.984 1 96.44 196 LYS B N 1
ATOM 3099 C CA . LYS B 1 196 ? 5.324 8.523 4.676 1 96.44 196 LYS B CA 1
ATOM 3100 C C . LYS B 1 196 ? 6.422 9.391 4.066 1 96.44 196 LYS B C 1
ATOM 3102 O O . LYS B 1 196 ? 7.203 10.008 4.789 1 96.44 196 LYS B O 1
ATOM 3107 N N . SER B 1 197 ? 6.469 9.422 2.748 1 95.88 197 SER B N 1
ATOM 3108 C CA . SER B 1 197 ? 7.508 10.188 2.062 1 95.88 197 SER B CA 1
ATOM 3109 C C . SER B 1 197 ? 7.367 11.68 2.332 1 95.88 197 SER B C 1
ATOM 3111 O O . SER B 1 197 ? 8.352 12.352 2.645 1 95.88 197 SER B O 1
ATOM 3113 N N . LEU B 1 198 ? 6.172 12.172 2.229 1 97.31 198 LEU B N 1
ATOM 3114 C CA . LEU B 1 198 ? 5.93 13.586 2.488 1 97.31 198 LEU B CA 1
ATOM 3115 C C . LEU B 1 198 ? 6.223 13.93 3.945 1 97.31 198 LEU B C 1
ATOM 3117 O O . LEU B 1 198 ? 6.871 14.938 4.23 1 97.31 198 LEU B O 1
ATOM 3121 N N . THR B 1 199 ? 5.762 13.094 4.84 1 97.19 199 THR B N 1
ATOM 3122 C CA . THR B 1 199 ? 5.969 13.312 6.266 1 97.19 199 THR B CA 1
ATOM 3123 C C . THR B 1 199 ? 7.457 13.344 6.602 1 97.19 199 THR B C 1
ATOM 3125 O O . THR B 1 199 ? 7.922 14.242 7.305 1 97.19 199 THR B O 1
ATOM 3128 N N . GLN B 1 200 ? 8.125 12.398 6.094 1 93.94 200 GLN B N 1
ATOM 3129 C CA . GLN B 1 200 ? 9.562 12.336 6.344 1 93.94 200 GLN B CA 1
ATOM 3130 C C . GLN B 1 200 ? 10.266 13.586 5.828 1 93.94 200 GLN B C 1
ATOM 3132 O O . GLN B 1 200 ? 11.109 14.164 6.52 1 93.94 200 GLN B O 1
ATOM 3137 N N . LYS B 1 201 ? 9.977 13.969 4.668 1 94.75 201 LYS B N 1
ATOM 3138 C CA . LYS B 1 201 ? 10.562 15.164 4.074 1 94.75 201 LYS B CA 1
ATOM 3139 C C . LYS B 1 201 ? 10.305 16.391 4.941 1 94.75 201 LYS B C 1
ATOM 3141 O O . LYS B 1 201 ? 11.234 17.141 5.254 1 94.75 201 LYS B O 1
ATOM 3146 N N . LEU B 1 202 ? 9.102 16.562 5.348 1 96.69 202 LEU B N 1
ATOM 3147 C CA . LEU B 1 202 ? 8.719 17.734 6.113 1 96.69 202 LEU B CA 1
ATOM 3148 C C . LEU B 1 202 ? 9.336 17.703 7.508 1 96.69 202 LEU B C 1
ATOM 3150 O O . LEU B 1 202 ? 9.672 18.75 8.062 1 96.69 202 LEU B O 1
ATOM 3154 N N . LEU B 1 203 ? 9.43 16.531 8.094 1 94.56 203 LEU B N 1
ATOM 3155 C CA . LEU B 1 203 ? 10.109 16.391 9.383 1 94.56 203 LEU B CA 1
ATOM 3156 C C . LEU B 1 203 ? 11.562 16.859 9.281 1 94.56 203 LEU B C 1
ATOM 3158 O O . LEU B 1 203 ? 12.031 17.625 10.125 1 94.56 203 LEU B O 1
ATOM 3162 N N . GLU B 1 204 ? 12.211 16.406 8.281 1 90.88 204 GLU B N 1
ATOM 3163 C CA . GLU B 1 204 ? 13.609 16.797 8.078 1 90.88 204 GLU B CA 1
ATOM 3164 C C . GLU B 1 204 ? 13.742 18.297 7.859 1 90.88 204 GLU B C 1
ATOM 3166 O O . GLU B 1 204 ? 14.633 18.938 8.422 1 90.88 204 GLU B O 1
ATOM 3171 N N . GLU B 1 205 ? 12.867 18.828 7.082 1 93.56 205 GLU B N 1
ATOM 3172 C CA . GLU B 1 205 ? 12.898 20.266 6.797 1 93.56 205 GLU B CA 1
ATOM 3173 C C . GLU B 1 205 ? 12.633 21.078 8.055 1 93.56 205 GLU B C 1
ATOM 3175 O O . GLU B 1 205 ? 13.156 22.188 8.211 1 93.56 205 GLU B O 1
ATOM 3180 N N . SER B 1 206 ? 11.781 20.562 8.891 1 92.12 206 SER B N 1
ATOM 3181 C CA . SER B 1 206 ? 11.398 21.281 10.102 1 92.12 206 SER B CA 1
ATOM 3182 C C . SER B 1 206 ? 12.539 21.312 11.117 1 92.12 206 SER B C 1
ATOM 3184 O O . SER B 1 206 ? 12.555 22.156 12.016 1 92.12 206 SER B O 1
ATOM 3186 N N . LEU B 1 207 ? 13.5 20.391 11 1 88.06 207 LEU B N 1
ATOM 3187 C CA . LEU B 1 207 ? 14.617 20.297 11.938 1 88.06 207 LEU B CA 1
ATOM 3188 C C . LEU B 1 207 ? 15.836 21.047 11.406 1 88.06 207 LEU B C 1
ATOM 3190 O O . LEU B 1 207 ? 16.734 21.406 12.18 1 88.06 207 LEU B O 1
ATOM 3194 N N . GLU B 1 208 ? 15.992 21.094 10.07 1 78.38 208 GLU B N 1
ATOM 3195 C CA . GLU B 1 208 ? 17.109 21.812 9.477 1 78.38 208 GLU B CA 1
ATOM 3196 C C . GLU B 1 208 ? 16.938 23.328 9.656 1 78.38 208 GLU B C 1
ATOM 3198 O O . GLU B 1 208 ? 17.922 24.062 9.656 1 78.38 208 GLU B O 1
ATOM 3203 N N . SER B 1 209 ? 15.805 23.828 9.742 1 63.59 209 SER B N 1
ATOM 3204 C CA . SER B 1 209 ? 15.609 25.266 9.828 1 63.59 209 SER B CA 1
ATOM 3205 C C . SER B 1 209 ? 15.891 25.781 11.242 1 63.59 209 SER B C 1
ATOM 3207 O O . SER B 1 209 ? 15.641 25.078 12.219 1 63.59 209 SER B O 1
#

Solvent-accessible surface area (backbone atoms only — not comparable to full-atom values): 21712 Å² total; per-residue (Å²): 127,79,54,49,72,61,52,55,72,52,33,45,37,34,36,37,51,80,49,65,55,41,52,51,48,46,45,58,62,67,53,70,68,47,77,45,68,47,88,73,69,66,83,76,62,82,54,90,49,68,70,57,31,21,43,52,50,10,49,51,35,44,52,47,43,42,62,70,63,64,62,57,65,53,65,55,87,89,50,62,48,39,36,39,38,16,48,25,52,35,22,38,45,93,89,38,81,29,49,54,32,91,42,68,67,50,28,48,53,42,48,57,61,36,38,59,29,61,37,34,32,38,23,16,43,30,36,36,25,42,41,79,61,47,74,32,74,52,69,53,68,25,38,39,31,27,38,72,61,57,68,71,51,52,53,52,46,52,69,69,47,64,33,53,78,27,39,32,24,60,55,71,79,39,55,82,41,31,45,32,47,61,30,32,44,22,46,71,46,34,62,61,37,42,36,50,28,60,49,50,52,36,53,42,54,49,60,70,103,128,79,55,48,72,62,52,54,74,54,34,45,36,35,35,37,50,80,49,64,56,42,52,51,48,46,44,59,61,68,52,70,69,47,76,44,68,47,87,72,71,67,84,78,63,81,54,91,48,67,69,57,31,21,42,52,50,11,49,51,35,44,52,47,44,42,62,71,64,64,64,56,66,53,64,56,88,88,50,61,47,37,36,38,38,16,47,25,52,36,21,38,45,94,89,40,81,28,49,54,32,90,41,68,67,50,28,49,53,40,48,58,62,37,38,58,29,60,37,32,32,36,22,17,43,30,35,37,23,44,41,80,61,48,73,31,74,52,69,51,68,28,39,40,31,30,39,72,61,54,67,71,52,51,52,52,48,53,70,68,46,63,32,53,78,27,38,31,24,60,55,69,80,39,56,83,40,32,46,32,47,61,31,33,43,21,45,72,46,35,64,59,36,44,38,49,28,61,48,50,52,37,53,43,52,50,61,71,101

pLDDT: mean 90.65, std 12.82, range [28.88, 98.75]

Secondary structure (DSSP, 8-state):
---HHHHHHH-EEEE----HHHHHHHHHTT--EEE------GGG---SSHHHHHHHHHHHHHHHHHHHHT------TTS--EEEEEEEEEEEETTEEE-S-SSHHHHHHHHHHHTTSEEEEEEEEEEEETTT--EEEEEEEEEEEEPPPPHHHHHHHHHH-GGGGSGGG--SS-TTTGGGEEEEEE-HHHHHT--HHHHHHHHHHHHH-/---HHHHHHH-EEEE----HHHHHHHHHTT--EEE------GGG---SSHHHHHHHHHHHHHHHHHHHHT------TTS--EEEEEEEEEEEETTEEE-S-SSHHHHHHHHHHHTTSEEEEEEEEEEEETTT--EEEEEEEEEEEEPPPPHHHHHHHHHH-GGGGSGGG--SS-TTTGGGEEEEEE-HHHHHT--HHHHHHHHHHHHH-

Radius of gyration: 23.31 Å; Cα contacts (8 Å, |Δi|>4): 908; chains: 2; bounding box: 54×68×48 Å

InterPro domains:
  IPR003697 Nucleoside triphosphate pyrophosphatase Maf-like protein [MF_00528] (12-208)
  IPR003697 Nucleoside triphosphate pyrophosphatase Maf-like protein [PF02545] (12-205)
  IPR003697 Nucleoside triphosphate pyrophosphatase Maf-like protein [PIRSF006305] (7-206)
  IPR003697 Nucleoside triphosphate pyrophosphatase Maf-like protein [PTHR43213] (9-207)
  IPR003697 Nucleoside triphosphate pyrophosphatase Maf-like protein [cd00555] (13-203)
  IPR029001 Inosine triphosphate pyrophosphatase-like [G3DSA:3.90.950.10] (4-206)
  IPR029001 Inosine triphosphate pyrophosphatase-like [SSF52972] (9-204)